Protein AF-A0AAW2I758-F1 (afdb_monomer)

Nearest PDB structures (foldseek):
  9eup-assembly1_A  TM=9.690E-01  e=2.439E-46  Drosophila melanogaster
  8y91-assembly1_D  TM=9.457E-01  e=5.138E-45  Homo sapiens
  8zoy-assembly1_A  TM=9.262E-01  e=3.547E-42  Homo sapiens
  8wtv-assembly1_A  TM=9.423E-01  e=8.209E-42  Homo sapiens
  8y2d-assembly1_A  TM=9.482E-01  e=2.690E-40  Homo sapiens

Organism: NCBI:txid328185

Solvent-accessible surface area (backbone atoms only — not comparable to full-atom values): 42042 Å² total; per-residue (Å²): 132,88,81,86,88,84,91,80,89,84,87,87,84,87,85,86,89,86,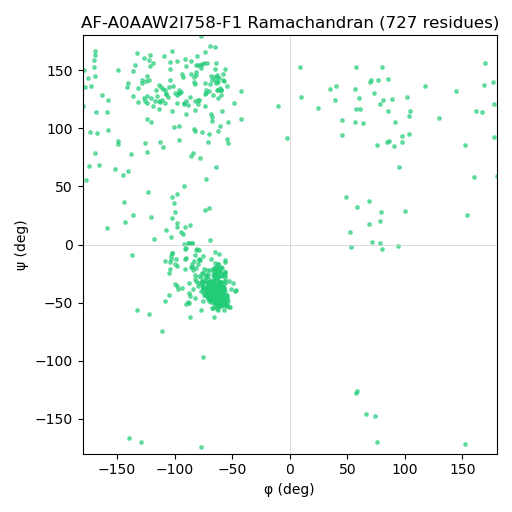85,82,88,85,88,86,85,87,92,88,89,90,85,80,94,85,83,80,89,84,89,82,90,86,86,89,84,92,89,90,89,87,88,78,81,93,62,61,55,84,44,99,84,78,46,66,40,65,82,83,81,94,69,97,73,58,70,67,60,53,53,50,51,54,52,51,52,54,51,49,52,58,57,49,54,54,59,55,50,60,67,68,65,75,80,78,86,87,89,88,90,88,86,86,88,86,83,91,89,90,84,86,90,82,91,84,81,89,84,83,87,84,85,89,88,88,85,88,88,78,92,79,85,91,77,93,78,90,85,80,93,62,85,64,54,68,49,54,50,74,53,104,87,50,79,50,75,49,76,50,54,63,56,77,58,80,54,97,72,88,76,58,76,55,79,51,75,58,72,76,73,86,69,62,87,64,83,82,68,68,58,54,90,42,75,62,32,52,50,38,44,55,33,16,34,24,39,32,59,56,31,53,37,41,45,36,43,50,28,37,76,35,17,7,44,41,31,53,54,49,32,52,51,33,33,67,45,36,33,49,48,51,38,43,48,37,32,48,54,5,24,73,62,54,31,15,39,32,46,50,26,71,76,44,64,90,52,31,61,44,19,51,48,15,34,50,37,27,53,57,46,52,28,45,54,50,48,56,34,12,50,27,47,48,53,30,62,49,25,73,41,97,67,56,76,38,67,52,54,89,49,96,62,50,55,95,48,40,46,62,77,81,48,55,86,64,32,71,72,39,51,61,45,54,71,60,68,60,82,68,92,65,83,85,71,88,77,92,62,62,75,65,58,58,50,53,56,63,51,71,74,44,39,43,25,16,46,40,35,40,44,43,60,69,45,34,32,87,75,22,94,38,75,90,39,33,69,66,61,40,64,71,52,50,51,30,35,49,52,50,51,49,53,48,44,71,32,46,44,71,37,62,63,36,35,37,60,51,30,65,53,33,46,47,47,37,58,58,46,50,51,53,47,31,59,56,24,65,73,37,68,40,11,67,58,14,44,48,56,43,47,50,61,34,69,74,39,72,74,42,68,63,45,50,42,53,23,38,55,49,42,30,61,41,62,40,44,37,44,32,28,56,15,32,60,24,23,27,44,61,60,67,49,63,56,69,60,49,40,54,52,36,53,52,51,36,55,49,47,21,56,52,32,26,52,34,50,24,11,41,45,13,24,44,20,59,74,68,74,46,64,54,76,82,66,63,46,66,51,67,52,30,66,58,19,47,44,54,45,48,40,58,74,41,90,66,24,44,61,56,43,31,52,51,26,50,31,49,32,27,25,37,49,34,29,51,48,36,35,51,45,20,39,51,42,19,52,49,56,60,46,37,82,69,46,70,76,46,95,58,37,62,42,53,48,47,52,49,54,50,51,53,40,51,64,60,23,45,60,47,42,11,24,15,5,63,54,54,34,52,51,44,68,60,58,51,60,43,63,53,27,52,50,31,35,36,53,49,39,46,45,47,34,66,70,62,22,51,65,58,55,31,50,54,41,22,72,33,64,72,50,60,72,53,70,67,56,55,46,23,46,64,45,47,25,45,56,50,44,51,50,45,49,52,51,56,65,72,66,66,72,82,64,63,58,89,91,48,67,63,78,68,97,80,68,89,86,92,78,87,132

Secondary structure (DSSP, 8-state):
---------------------------------------------------S-SSEEE-TTS-EEE---SS---HHHHHHHHHHHHHHHHHHHHHHHHHHS-SS-------------SS---------------------------------EEEEEEETTEEEEEEE--EEEE-TTSS-EEEE-----TTS--------SSHHHHHHHHHHHHSSHHHHHTHHHHHHHTTGGGGHHHHHHHIIIIIHHHHHHHHHHHHHHT--TTGGGGGSGGGHHHHHHHHHHHHHHHHHHHHHHHHHHHHHHHTTSSS-TTS-S-STT--TTB--GGGHHHHHHHHHHHHHTT-SS---------HHHHHHHHHHT-B-HHHHIIIIIIS-GGG-SBTTB--PPPHHHHHHHHHHHHHHHHHHTTTHHHHHHHHHHHTTHHHHHHHHHHHHHHTSTTHHHHHHHHH---GGGGGSHHHHHHHHHHHHHHHTTTSSHHHHHHTTS-TT--HHHHHHHHHHHHHHHHHHHHHHHHHHHHHHHHHHT--HHHH---THHIIIIIHHHHHHTSTTHHHHHHHHHHHHHHHHHHHHHHHHHHHHHHHHHHTHHHHTT-TTHHHHHHHHHHHHHHHHHGGGGSTTHHHHHHHHHHHTSSHHHHHHHHHHHHIIIIIIIHHHHHHHHHHHHSSPPPHHHHHIIIIIHHHHHHHHHHHHHHT-PPPEETTEEPP-SSSS-SS--

Mean predicted aligned error: 16.71 Å

Sequence (729 aa):
MDDRNKDSKEQANSSTESLKANCGHSVSSNDVENLLLDNGSDDQPYEKSKTLVDSAVDSEDGTYYIKCDDRKKSIRDLKRKFFDNQYKNIVGNRKEEKKKSNMNHDKEDPEGGVTEKMLAMHNALDDGYGSSNSSPHSAGVISNKSKTPIKAVPISFQWPNKTVSEEVEVELEVGSDGVESHVVVVTTENGIEGDNRETWERRIDFLLSIIGFAVDLANVWRFPYLCYKNGGGAFLIPYTLMMIFGAVPLFYMELILGQYNRQGPISVWRICPIFKGVGFCSVLVAFYVSFYYNVIIAWALYFLTASATPDLPWVHCNNSWNTDDCWESAQVGSTTTNLSNYFSSSNGNGSASEYSGNGEDAAAEFVKNRFSPASEYFHRAVLEMQWSEGIHSMGYPKWQLVICLLVVYMMLYLSLFKGVKSSGLVVWVTATMPYVVLTILLIRGLMLPGALSGISYYLKPELSRLKDTQVWVDAAVQIFYSVGAGFGVHLSYASYNEFHNNCFRDCLVTTAVNCFTSFFSGFVIFTYLGFMSHKHGVPISSVATEGPGLVFQVYPEAVSTLPGSNFWSMLFFFMLIMLGLDSAMGGMECIITGIMDEFHSFFKVSKYSREIFTFCAVTISFSIALVNVTPGGIYTFHLFDTYAAGISLLCCALFEAIAVSWFYGLEKFGDDVEAMIGIRPGLYWRICWKFISPIFIIGVVMFGLFYHQSLQYGEYRYPSFGGKELGGR

Radius of gyration: 38.51 Å; Cα contacts (8 Å, |Δi|>4): 890; chains: 1; bounding box: 130×84×99 Å

Structure (mmCIF, N/CA/C/O backbone):
data_AF-A0AAW2I758-F1
#
_entry.id   AF-A0AAW2I758-F1
#
loop_
_atom_site.group_PDB
_atom_site.id
_atom_site.type_symbol
_atom_site.label_atom_id
_atom_site.label_alt_id
_atom_site.label_comp_id
_atom_site.label_asym_id
_atom_site.label_entity_id
_atom_site.label_seq_id
_atom_site.pdbx_PDB_ins_code
_atom_site.Cartn_x
_atom_site.Cartn_y
_atom_site.Cartn_z
_atom_site.occupancy
_atom_site.B_iso_or_equiv
_atom_site.auth_seq_id
_atom_site.auth_comp_id
_atom_site.auth_asym_id
_atom_site.auth_atom_id
_atom_site.pdbx_PDB_model_num
ATOM 1 N N . MET A 1 1 ? 18.398 48.046 39.958 1.00 27.25 1 MET A N 1
ATOM 2 C CA . MET A 1 1 ? 19.224 48.143 41.173 1.00 27.25 1 MET A CA 1
ATOM 3 C C . MET A 1 1 ? 18.351 48.770 42.236 1.00 27.25 1 MET A C 1
ATOM 5 O O . MET A 1 1 ? 17.968 49.909 42.024 1.00 27.25 1 MET A O 1
ATOM 9 N N . ASP A 1 2 ? 17.965 47.943 43.216 1.00 28.11 2 ASP A N 1
ATOM 10 C CA . ASP A 1 2 ? 17.633 48.200 44.633 1.00 28.11 2 ASP A CA 1
ATOM 11 C C . ASP A 1 2 ? 16.829 49.473 45.000 1.00 28.11 2 ASP A C 1
ATOM 13 O O . ASP A 1 2 ? 17.124 50.563 44.542 1.00 28.11 2 ASP A O 1
ATOM 17 N N . ASP A 1 3 ? 15.819 49.472 45.874 1.00 26.77 3 ASP A N 1
ATOM 18 C CA . ASP A 1 3 ? 15.499 48.549 46.959 1.00 26.77 3 ASP A CA 1
ATOM 19 C C . ASP A 1 3 ? 14.073 48.831 47.508 1.00 26.77 3 ASP A C 1
ATOM 21 O O . ASP A 1 3 ? 13.611 49.967 47.561 1.00 26.77 3 ASP A O 1
ATOM 25 N N . ARG A 1 4 ? 13.421 47.735 47.905 1.00 29.47 4 ARG A N 1
ATOM 26 C CA . ARG A 1 4 ? 12.425 47.447 48.964 1.00 29.47 4 ARG A CA 1
ATOM 27 C C . ARG A 1 4 ? 11.707 48.518 49.830 1.00 29.47 4 ARG A C 1
ATOM 29 O O . ARG A 1 4 ? 12.312 49.441 50.358 1.00 29.47 4 ARG A O 1
ATOM 36 N N . ASN A 1 5 ? 10.505 48.062 50.254 1.00 30.03 5 ASN A N 1
ATOM 37 C CA . ASN A 1 5 ? 9.813 48.215 51.563 1.00 30.03 5 ASN A CA 1
ATOM 38 C C . ASN A 1 5 ? 8.981 49.506 51.775 1.00 30.03 5 ASN A C 1
ATOM 40 O O . ASN A 1 5 ? 9.407 50.575 51.378 1.00 30.03 5 ASN A O 1
ATOM 44 N N . LYS A 1 6 ? 7.807 49.522 52.437 1.00 26.47 6 LYS A N 1
ATOM 45 C CA . LYS A 1 6 ? 7.217 48.631 53.461 1.00 26.47 6 LYS A CA 1
ATOM 46 C C . LYS A 1 6 ? 5.726 48.973 53.707 1.00 26.47 6 LYS A C 1
ATOM 48 O O . LYS A 1 6 ? 5.315 50.108 53.494 1.00 26.47 6 LYS A O 1
ATOM 53 N N . ASP A 1 7 ? 4.999 47.995 54.246 1.00 25.95 7 ASP A N 1
ATOM 54 C CA . ASP A 1 7 ? 3.597 47.985 54.702 1.00 25.95 7 ASP A CA 1
ATOM 55 C C . ASP A 1 7 ? 3.215 48.908 55.886 1.00 25.95 7 ASP A C 1
ATOM 57 O O . ASP A 1 7 ? 4.014 49.121 56.800 1.00 25.95 7 ASP A O 1
ATOM 61 N N . SER A 1 8 ? 1.919 49.261 55.968 1.00 25.11 8 SER A N 1
ATOM 62 C CA . SER A 1 8 ? 1.123 49.345 57.220 1.00 25.11 8 SER A CA 1
ATOM 63 C C . SER A 1 8 ? -0.392 49.261 56.917 1.00 25.11 8 SER A C 1
ATOM 65 O O . SER A 1 8 ? -0.875 50.065 56.129 1.00 25.11 8 SER A O 1
ATOM 67 N N . LYS A 1 9 ? -1.082 48.183 57.358 1.00 24.45 9 LYS A N 1
ATOM 68 C CA . LYS A 1 9 ? -2.148 48.091 58.412 1.00 24.45 9 LYS A CA 1
ATOM 69 C C . LYS A 1 9 ? -3.385 49.001 58.176 1.00 24.45 9 LYS A C 1
ATOM 71 O O . LYS A 1 9 ? -3.204 50.167 57.887 1.00 24.45 9 LYS A O 1
ATOM 76 N N . GLU A 1 10 ? -4.660 48.596 58.305 1.00 24.03 10 GLU A N 1
ATOM 77 C CA . GLU A 1 10 ? -5.300 47.779 59.352 1.00 24.03 10 GLU A CA 1
ATOM 78 C C . GLU A 1 10 ? -6.793 47.462 59.012 1.00 24.03 10 GLU A C 1
ATOM 80 O O . GLU A 1 10 ? -7.493 48.293 58.448 1.00 24.03 10 GLU A O 1
ATOM 85 N N . GLN A 1 11 ? -7.237 46.248 59.370 1.00 21.97 11 GLN A N 1
ATOM 86 C CA . GLN A 1 11 ? -8.552 45.772 59.875 1.00 21.97 11 GLN A CA 1
ATOM 87 C C . GLN A 1 11 ? -9.955 46.256 59.387 1.00 21.97 11 GLN A C 1
ATOM 89 O O . GLN A 1 11 ? -10.389 47.369 59.639 1.00 21.97 11 GLN A O 1
ATOM 94 N N . ALA A 1 12 ? -10.735 45.236 58.972 1.00 21.83 12 ALA A N 1
ATOM 95 C CA . ALA A 1 12 ? -12.027 44.764 59.530 1.00 21.83 12 ALA A CA 1
ATOM 96 C C . ALA A 1 12 ? -13.410 45.325 59.083 1.00 21.83 12 ALA A C 1
ATOM 98 O O . ALA A 1 12 ? -13.761 46.474 59.307 1.00 21.83 12 ALA A O 1
ATOM 99 N N . ASN A 1 13 ? -14.243 44.348 58.674 1.00 20.78 13 ASN A N 1
ATOM 100 C CA . ASN A 1 13 ? -15.703 44.176 58.819 1.00 20.78 13 ASN A CA 1
ATOM 101 C C . ASN A 1 13 ? -16.736 44.919 57.934 1.00 20.78 13 ASN A C 1
ATOM 103 O O . ASN A 1 13 ? -16.982 46.106 58.087 1.00 20.78 13 ASN A O 1
ATOM 107 N N . SER A 1 14 ? -17.533 44.069 57.256 1.00 21.02 14 SER A N 1
ATOM 108 C CA . SER A 1 14 ? -19.003 44.122 57.092 1.00 21.02 14 SER A CA 1
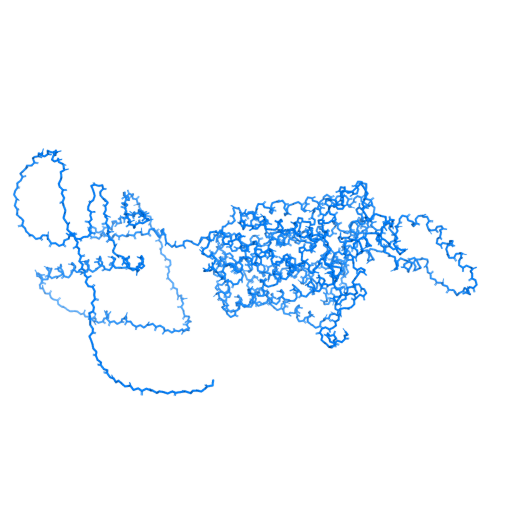ATOM 109 C C . SER A 1 14 ? -19.624 45.072 56.050 1.00 21.02 14 SER A C 1
ATOM 111 O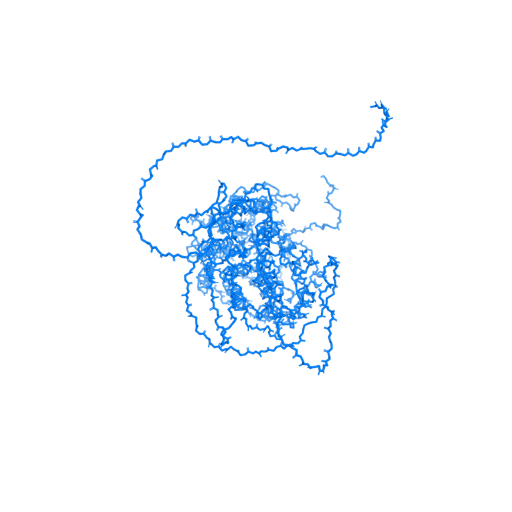 O . SER A 1 14 ? -19.126 46.155 55.785 1.00 21.02 14 SER A O 1
ATOM 113 N N . SER A 1 15 ? -20.809 44.655 55.573 1.00 20.11 15 SER A N 1
ATOM 114 C CA . SER A 1 15 ? -21.865 45.331 54.783 1.00 20.11 15 SER A CA 1
ATOM 115 C C . SER A 1 15 ? -21.740 45.366 53.246 1.00 20.11 15 SER A C 1
ATOM 117 O O . SER A 1 15 ? -20.702 45.735 52.717 1.00 20.11 15 SER A O 1
ATOM 119 N N . THR A 1 16 ? -22.639 44.717 52.483 1.00 21.64 16 THR A N 1
ATOM 120 C CA . THR A 1 16 ? -24.026 45.063 52.043 1.00 21.64 16 THR A CA 1
ATOM 121 C C . THR A 1 16 ? -24.137 46.194 51.013 1.00 21.64 16 THR A C 1
ATOM 123 O O . THR A 1 16 ? -23.482 47.217 51.142 1.00 21.64 16 THR A O 1
ATOM 126 N N . GLU A 1 17 ? -25.084 45.990 50.077 1.00 21.56 17 GLU A N 1
ATOM 127 C CA . GLU A 1 17 ? -25.690 46.951 49.127 1.00 21.56 17 GLU A CA 1
ATOM 128 C C . GLU A 1 17 ? -24.836 47.344 47.904 1.00 21.56 17 GLU A C 1
ATOM 130 O O . GLU A 1 17 ? -23.632 47.497 47.986 1.00 21.56 17 GLU A O 1
ATOM 135 N N . SER A 1 18 ? -25.347 47.528 46.685 1.00 20.34 18 SER A N 1
ATOM 136 C CA . SER A 1 18 ? -26.696 47.700 46.130 1.00 20.34 18 SER A CA 1
ATOM 137 C C . SER A 1 18 ? -26.589 47.591 44.596 1.00 20.34 18 SER A C 1
ATOM 139 O O . SER A 1 18 ? -25.501 47.782 44.061 1.00 20.34 18 SER A O 1
ATOM 141 N N . LEU A 1 19 ? -27.699 47.368 43.878 1.00 18.98 19 LEU A N 1
ATOM 142 C CA . LEU A 1 19 ? -28.022 48.162 42.677 1.00 18.98 19 LEU A CA 1
ATOM 143 C C . LEU A 1 19 ? -29.474 47.936 42.217 1.00 18.98 19 LEU A C 1
ATOM 145 O O . LEU A 1 19 ? -29.821 46.966 41.551 1.00 18.98 19 LEU A O 1
ATOM 149 N N . LYS A 1 20 ? -30.289 48.884 42.686 1.00 19.19 20 LYS A N 1
ATOM 150 C CA . LYS A 1 20 ? -31.474 49.546 42.117 1.00 19.19 20 LYS A CA 1
ATOM 151 C C . LYS A 1 20 ? -32.083 48.996 40.819 1.00 19.19 20 LYS A C 1
ATOM 153 O O . LYS A 1 20 ? -31.459 48.998 39.763 1.00 19.19 20 LYS A O 1
ATOM 158 N N . ALA A 1 21 ? -33.387 48.739 40.907 1.00 20.42 21 ALA A N 1
ATOM 159 C CA . ALA A 1 21 ? -34.341 48.861 39.811 1.00 20.42 21 ALA A CA 1
ATOM 160 C C . ALA A 1 21 ? -34.783 50.329 39.644 1.00 20.42 21 ALA A C 1
ATOM 162 O O . ALA A 1 21 ? -34.893 51.048 40.638 1.00 20.42 21 ALA A O 1
ATOM 163 N N . ASN A 1 22 ? -35.090 50.751 38.412 1.00 21.47 22 ASN A N 1
ATOM 164 C CA . ASN A 1 22 ? -36.169 51.709 38.162 1.00 21.47 22 ASN A CA 1
ATOM 165 C C . ASN A 1 22 ? -36.668 51.623 36.710 1.00 21.47 22 ASN A C 1
ATOM 167 O O . ASN A 1 22 ? -35.893 51.755 35.765 1.00 21.47 22 ASN A O 1
ATOM 171 N N . CYS A 1 23 ? -37.976 51.398 36.583 1.00 22.22 23 CYS A N 1
ATOM 172 C CA . CYS A 1 23 ? -38.774 51.460 35.360 1.00 22.22 23 CYS A CA 1
ATOM 173 C C . CYS A 1 23 ? -39.246 52.901 35.087 1.00 22.22 23 CYS A C 1
ATOM 175 O O . CYS A 1 23 ? -39.367 53.701 36.014 1.00 22.22 23 CYS A O 1
ATOM 177 N N . GLY A 1 24 ? -39.577 53.198 33.825 1.00 19.75 24 GLY A N 1
ATOM 178 C CA . GLY A 1 24 ? -40.316 54.389 33.385 1.00 19.75 24 GLY A CA 1
ATOM 179 C C . GLY A 1 24 ? -41.610 54.006 32.644 1.00 19.75 24 GLY A C 1
ATOM 180 O O . GLY A 1 24 ? -41.709 52.910 32.105 1.00 19.75 24 GLY A O 1
ATOM 181 N N . HIS A 1 25 ? -42.595 54.907 32.681 1.00 20.41 25 HIS A N 1
ATOM 182 C CA . HIS A 1 25 ? -44.057 54.709 32.659 1.00 20.41 25 HIS A CA 1
ATOM 183 C C . HIS A 1 25 ? -44.807 54.862 31.299 1.00 20.41 25 HIS A C 1
ATOM 185 O O . HIS A 1 25 ? -44.366 55.594 30.423 1.00 20.41 25 HIS A O 1
ATOM 191 N N . SER A 1 26 ? -46.004 54.233 31.251 1.00 19.55 26 SER A N 1
ATOM 192 C CA . SER A 1 26 ? -47.361 54.629 30.750 1.00 19.55 26 SER A CA 1
ATOM 193 C C . SER A 1 26 ? -47.702 55.097 29.305 1.00 19.55 26 SER A C 1
ATOM 195 O O . SER A 1 26 ? -47.355 56.200 28.905 1.00 19.55 26 SER A O 1
ATOM 197 N N . VAL A 1 27 ? -48.552 54.274 28.650 1.00 21.59 27 VAL A N 1
ATOM 198 C CA . VAL A 1 27 ? -49.847 54.455 27.907 1.00 21.59 27 VAL A CA 1
ATOM 199 C C . VAL A 1 27 ? -50.168 55.714 27.060 1.00 21.59 27 VAL A C 1
ATOM 201 O O . VAL A 1 27 ? -50.161 56.832 27.562 1.00 21.59 27 VAL A O 1
ATOM 204 N N . SER A 1 28 ? -50.691 55.474 25.839 1.00 19.77 28 SER A N 1
ATOM 205 C CA . SER A 1 28 ? -51.750 56.264 25.164 1.00 19.77 28 SER A CA 1
ATOM 206 C C . SER A 1 28 ? -52.619 55.377 24.243 1.00 19.77 28 SER A C 1
ATOM 208 O O . SER A 1 28 ? -52.142 54.377 23.719 1.00 19.77 28 SER A O 1
ATOM 210 N N . SER A 1 29 ? -53.886 55.776 24.094 1.00 21.81 29 SER A N 1
ATOM 211 C CA . SER A 1 29 ? -55.101 55.062 23.658 1.00 21.81 29 SER A CA 1
ATOM 212 C C . SER A 1 29 ? -55.407 55.096 22.146 1.00 21.81 29 SER A C 1
ATOM 214 O O . SER A 1 29 ? -54.982 56.036 21.477 1.00 21.81 29 SER A O 1
ATOM 216 N N . ASN A 1 30 ? -56.234 54.129 21.698 1.00 20.77 30 ASN A N 1
ATOM 217 C CA . ASN A 1 30 ? -57.321 54.180 20.686 1.00 20.77 30 ASN A CA 1
ATOM 218 C C . ASN A 1 30 ? -57.241 53.082 19.607 1.00 20.77 30 ASN A C 1
ATOM 220 O O . ASN A 1 30 ? -56.379 53.140 18.740 1.00 20.77 30 ASN A O 1
ATOM 224 N N . ASP A 1 31 ? -58.152 52.099 19.654 1.00 21.28 31 ASP A N 1
ATOM 225 C CA . ASP A 1 31 ? -59.282 52.020 18.709 1.00 21.28 31 ASP A CA 1
ATOM 226 C C . ASP A 1 31 ? -60.168 50.767 18.928 1.00 21.28 31 ASP A C 1
ATOM 228 O O . ASP A 1 31 ? -59.726 49.630 18.808 1.00 21.28 31 ASP A O 1
ATOM 232 N N . VAL A 1 32 ? -61.450 51.051 19.204 1.00 22.33 32 VAL A N 1
ATOM 233 C CA . VAL A 1 32 ? -62.653 50.411 18.631 1.00 22.33 32 VAL A CA 1
ATOM 234 C C . VAL A 1 32 ? -63.059 49.004 19.114 1.00 22.33 32 VAL A C 1
ATOM 236 O O . VAL A 1 32 ? -62.816 47.973 18.501 1.00 22.33 32 VAL A O 1
ATOM 239 N N . GLU A 1 33 ? -63.815 49.030 20.213 1.00 24.44 33 GLU A N 1
ATOM 240 C CA . GLU A 1 33 ? -65.165 48.459 20.364 1.00 24.44 33 GLU A CA 1
ATOM 241 C C . GLU A 1 33 ? -65.845 47.980 19.059 1.00 24.44 33 GLU A C 1
ATOM 243 O O . GLU A 1 33 ? -66.107 48.793 18.176 1.00 24.44 33 GLU A O 1
ATOM 248 N N . ASN A 1 34 ? -66.173 46.683 18.954 1.00 23.12 34 ASN A N 1
ATOM 249 C CA . ASN A 1 34 ? -67.445 46.134 18.437 1.00 23.12 34 ASN A CA 1
ATOM 250 C C . ASN A 1 34 ? -67.291 44.654 18.053 1.00 23.12 34 ASN A C 1
ATOM 252 O O . ASN A 1 34 ? -66.617 44.349 17.076 1.00 23.12 34 ASN A O 1
ATOM 256 N N . LEU A 1 35 ? -67.991 43.761 18.763 1.00 23.00 35 LEU A N 1
ATOM 257 C CA . LEU A 1 35 ? -68.944 42.800 18.179 1.00 23.00 35 LEU A CA 1
ATOM 258 C C . LEU A 1 35 ? -69.523 41.883 19.278 1.00 23.00 35 LEU A C 1
ATOM 260 O O . LEU A 1 35 ? -68.960 40.847 19.604 1.00 23.00 35 LEU A O 1
ATOM 264 N N . LEU A 1 36 ? -70.669 42.332 19.809 1.00 23.44 36 LEU A N 1
ATOM 265 C CA . LEU A 1 36 ? -71.900 41.567 20.092 1.00 23.44 36 LEU A CA 1
ATOM 266 C C . LEU A 1 36 ? -71.776 40.330 21.012 1.00 23.44 36 LEU A C 1
ATOM 268 O O . LEU A 1 36 ? -71.242 39.300 20.625 1.00 23.44 36 LEU A O 1
ATOM 272 N N . LEU A 1 37 ? -72.223 40.390 22.274 1.00 25.66 37 LEU A N 1
ATOM 273 C CA . LEU A 1 37 ? -73.633 40.260 22.707 1.00 25.66 37 LEU A CA 1
ATOM 274 C C . LEU A 1 37 ? -74.366 39.093 22.022 1.00 25.66 37 LEU A C 1
ATOM 276 O O . LEU A 1 37 ? -74.751 39.253 20.870 1.00 25.66 37 LEU A O 1
ATOM 280 N N . ASP A 1 38 ? -74.635 37.991 22.742 1.00 23.62 38 ASP A N 1
ATOM 281 C CA . ASP A 1 38 ? -76.023 37.611 23.077 1.00 23.62 38 ASP A CA 1
ATOM 282 C C . ASP A 1 38 ? -76.144 36.417 24.061 1.00 23.62 38 ASP A C 1
ATOM 284 O O . ASP A 1 38 ? -75.496 35.392 23.875 1.00 23.62 38 ASP A O 1
ATOM 288 N N . ASN A 1 39 ? -77.063 36.568 25.032 1.00 24.83 39 ASN A N 1
ATOM 289 C CA . ASN A 1 39 ? -77.805 35.567 25.840 1.00 24.83 39 ASN A CA 1
ATOM 290 C C . ASN A 1 39 ? -77.035 34.561 26.738 1.00 24.83 39 ASN A C 1
ATOM 292 O O . ASN A 1 39 ? -76.249 33.761 26.259 1.00 24.83 39 ASN A O 1
ATOM 296 N N . GLY A 1 40 ? -77.272 34.405 28.048 1.00 23.78 40 GLY A N 1
ATOM 297 C CA . GLY A 1 40 ? -78.314 34.889 28.960 1.00 23.78 40 GLY A CA 1
ATOM 298 C C . GLY A 1 40 ? -78.645 33.812 30.023 1.00 23.78 40 GLY A C 1
ATOM 299 O O . GLY A 1 40 ? -78.917 32.675 29.648 1.00 23.78 40 GLY A O 1
ATOM 300 N N . SER A 1 41 ? -78.688 34.214 31.309 1.00 24.72 41 SER A N 1
ATOM 301 C CA . SER A 1 41 ? -79.303 33.575 32.514 1.00 24.72 41 SER A CA 1
ATOM 302 C C . SER A 1 41 ? -78.688 32.283 33.102 1.00 24.72 41 SER A C 1
ATOM 304 O O . SER A 1 41 ? -78.370 31.368 32.356 1.00 24.72 41 SER A O 1
ATOM 306 N N . ASP A 1 42 ? -78.575 32.044 34.418 1.00 26.67 42 ASP A N 1
ATOM 307 C CA . ASP A 1 42 ? -78.569 32.837 35.668 1.00 26.67 42 ASP A CA 1
ATOM 308 C C . ASP A 1 42 ? -78.119 31.891 36.828 1.00 26.67 42 ASP A C 1
ATOM 310 O O . ASP A 1 42 ? -78.133 30.673 36.658 1.00 26.67 42 ASP A O 1
ATOM 314 N N . ASP A 1 43 ? -77.779 32.474 37.992 1.00 25.25 43 ASP A N 1
ATOM 315 C CA . ASP A 1 43 ? -77.607 31.910 39.364 1.00 25.25 43 ASP A CA 1
ATOM 316 C C . ASP A 1 43 ? -76.245 31.362 39.917 1.00 25.25 43 ASP A C 1
ATOM 318 O O . ASP A 1 43 ? -76.007 30.161 39.998 1.00 25.25 43 ASP A O 1
ATOM 322 N N . GLN A 1 44 ? -75.432 32.314 40.445 1.00 27.08 44 GLN A N 1
ATOM 323 C CA . GLN A 1 44 ? -74.789 32.448 41.803 1.00 27.08 44 GLN A CA 1
ATOM 324 C C . GLN A 1 44 ? -73.833 31.373 42.424 1.00 27.08 44 GLN A C 1
ATOM 326 O O . GLN A 1 44 ? -74.081 30.180 42.294 1.00 27.08 44 GLN A O 1
ATOM 331 N N . PRO A 1 45 ? -72.878 31.738 43.336 1.00 33.44 45 PRO A N 1
ATOM 332 C CA . PRO A 1 45 ? -72.065 32.960 43.463 1.00 33.44 45 PRO A CA 1
ATOM 333 C C . PRO A 1 45 ? -70.524 32.728 43.556 1.00 33.44 45 PRO A C 1
ATOM 335 O O . PRO A 1 45 ? -70.021 31.669 43.925 1.00 33.44 45 PRO A O 1
ATOM 338 N N . TYR A 1 46 ? -69.787 33.806 43.264 1.00 23.80 46 TYR A N 1
ATOM 339 C CA . TYR A 1 46 ? -68.335 34.028 43.383 1.00 23.80 46 TYR A CA 1
ATOM 340 C C . TYR A 1 46 ? -67.792 33.931 44.829 1.00 23.80 46 TYR A C 1
ATOM 342 O O . TYR A 1 46 ? -68.400 34.511 45.721 1.00 23.80 46 TYR A O 1
ATOM 350 N N . GLU A 1 47 ? -66.606 33.326 45.047 1.00 23.69 47 GLU A N 1
ATOM 351 C CA . GLU A 1 47 ? -65.338 34.019 45.405 1.00 23.69 47 GLU A CA 1
ATOM 352 C C . GLU A 1 47 ? -64.166 33.030 45.683 1.00 23.69 47 GLU A C 1
ATOM 354 O O . GLU A 1 47 ? -64.331 32.033 46.381 1.00 23.69 47 GLU A O 1
ATOM 359 N N . LYS A 1 48 ? -62.956 33.396 45.212 1.00 22.16 48 LYS A N 1
ATOM 360 C CA . LYS A 1 48 ? -61.599 32.828 45.458 1.00 22.16 48 LYS A CA 1
ATOM 361 C C . LYS A 1 48 ? -61.025 31.790 44.477 1.00 22.16 48 LYS A C 1
ATOM 363 O O . LYS A 1 48 ? -60.613 30.700 44.858 1.00 22.16 48 LYS A O 1
ATOM 368 N N . SER A 1 49 ? -60.763 32.249 43.254 1.00 24.80 49 SER A N 1
ATOM 369 C CA . SER A 1 49 ? -59.599 31.833 42.457 1.00 24.80 49 SER A CA 1
ATOM 370 C C . SER A 1 49 ? -58.822 33.083 42.027 1.00 24.80 49 SER A C 1
ATOM 372 O O . SER A 1 49 ? -59.088 33.680 40.987 1.00 24.80 49 SER A O 1
ATOM 374 N N . LYS A 1 50 ? -57.892 33.537 42.869 1.00 26.62 50 LYS A N 1
ATOM 375 C CA . LYS A 1 50 ? -56.996 34.657 42.554 1.00 26.62 50 LYS A CA 1
ATOM 376 C C . LYS A 1 50 ? -55.592 34.321 43.036 1.00 26.62 50 LYS A C 1
ATOM 378 O O . LYS A 1 50 ? -55.201 34.781 44.099 1.00 26.62 50 LYS A O 1
ATOM 383 N N . THR A 1 51 ? -54.906 33.477 42.263 1.00 24.86 51 THR A N 1
ATOM 384 C CA . THR A 1 51 ? -53.438 33.290 42.225 1.00 24.86 51 THR A CA 1
ATOM 385 C C . THR A 1 51 ? -53.085 32.215 41.192 1.00 24.86 51 THR A C 1
ATOM 387 O O . THR A 1 51 ? -52.489 31.187 41.489 1.00 24.86 51 THR A O 1
ATOM 390 N N . LEU A 1 52 ? -53.479 32.445 39.948 1.00 25.94 52 LEU A N 1
ATOM 391 C CA . LEU A 1 52 ? -52.927 31.787 38.769 1.00 25.94 52 LEU A CA 1
ATOM 392 C C . LEU A 1 52 ? -52.874 32.884 37.707 1.00 25.94 52 LEU A C 1
ATOM 394 O O . LEU A 1 52 ? -53.834 33.636 37.583 1.00 25.94 52 LEU A O 1
ATOM 398 N N . VAL A 1 53 ? -51.762 32.957 36.977 1.00 26.69 53 VAL A N 1
ATOM 399 C CA . VAL A 1 53 ? -51.449 33.943 35.925 1.00 26.69 53 VAL A CA 1
ATOM 400 C C . VAL A 1 53 ? -50.860 35.267 36.434 1.00 26.69 53 VAL A C 1
ATOM 402 O O . VAL A 1 53 ? -51.560 36.247 36.638 1.00 26.69 53 VAL A O 1
ATOM 405 N N . ASP A 1 54 ? -49.530 35.296 36.564 1.00 24.75 54 ASP A N 1
ATOM 406 C CA . ASP A 1 54 ? -48.741 36.542 36.509 1.00 24.75 54 ASP A CA 1
ATOM 407 C C . ASP A 1 54 ? -47.467 36.374 35.646 1.00 24.75 54 ASP A C 1
ATOM 409 O O . ASP A 1 54 ? -46.450 37.033 35.838 1.00 24.75 54 ASP A O 1
ATOM 413 N N . SER A 1 55 ? -47.466 35.441 34.683 1.00 27.09 55 SER A N 1
ATOM 414 C CA . SER A 1 55 ? -46.354 35.321 33.709 1.00 27.09 55 SER A CA 1
ATOM 415 C C . SER A 1 55 ? -46.672 34.589 32.395 1.00 27.09 55 SER A C 1
ATOM 417 O O . SER A 1 55 ? -45.747 34.275 31.648 1.00 27.09 55 SER A O 1
ATOM 419 N N . ALA A 1 56 ? -47.946 34.362 32.066 1.00 28.17 56 ALA A N 1
ATOM 420 C CA . ALA A 1 56 ? -48.352 33.838 30.762 1.00 28.17 56 ALA A CA 1
ATOM 421 C C . ALA A 1 56 ? -49.219 34.882 30.052 1.00 28.17 56 ALA A C 1
ATOM 423 O O . ALA A 1 56 ? -50.207 35.343 30.619 1.00 28.17 56 ALA A O 1
ATOM 424 N N . VAL A 1 57 ? -48.815 35.289 28.849 1.00 31.92 57 VAL A N 1
ATOM 425 C CA . VAL A 1 57 ? -49.652 36.104 27.958 1.00 31.92 57 VAL A CA 1
ATOM 426 C C . VAL A 1 57 ? -50.476 35.128 27.124 1.00 31.92 57 VAL A C 1
ATOM 428 O O . VAL A 1 57 ? -49.898 34.277 26.446 1.00 31.92 57 VAL A O 1
ATOM 431 N N . ASP A 1 58 ? -51.798 35.226 27.237 1.00 28.88 58 ASP A N 1
ATOM 432 C CA . ASP A 1 58 ? -52.765 34.445 26.463 1.00 28.88 58 ASP A CA 1
ATOM 433 C C . ASP A 1 58 ? -52.807 34.958 25.013 1.00 28.88 58 ASP A C 1
ATOM 435 O O . ASP A 1 58 ? -52.777 36.170 24.784 1.00 28.88 58 ASP A O 1
ATOM 439 N N . SER A 1 59 ? -52.874 34.051 24.038 1.00 31.27 59 SER A N 1
ATOM 440 C CA . SER A 1 59 ? -53.189 34.378 22.641 1.00 31.27 59 SER A CA 1
ATOM 441 C C . SER A 1 59 ? -54.386 33.544 22.189 1.00 31.27 59 SER A C 1
ATOM 443 O O . SER A 1 59 ? -54.492 32.373 22.556 1.00 31.27 59 SER A O 1
ATOM 445 N N . GLU A 1 60 ? -55.290 34.146 21.411 1.00 30.38 60 GLU A N 1
ATOM 446 C CA . GLU A 1 60 ? -56.595 33.572 21.025 1.00 30.38 60 GLU A CA 1
ATOM 447 C C . GLU A 1 60 ? -56.507 32.260 20.213 1.00 30.38 60 GLU A C 1
ATOM 449 O O . GLU A 1 60 ? -57.510 31.568 20.062 1.00 30.38 60 GLU A O 1
ATOM 454 N N . ASP A 1 61 ? -55.308 31.849 19.786 1.00 28.78 61 ASP A N 1
ATOM 455 C CA . ASP A 1 61 ? -55.051 30.596 19.059 1.00 28.78 61 ASP A CA 1
ATOM 456 C C . ASP A 1 61 ? -54.660 29.410 19.973 1.00 28.78 61 ASP A C 1
ATOM 458 O O . ASP A 1 61 ? -54.242 28.355 19.493 1.00 28.78 61 ASP A O 1
ATOM 462 N N . GLY A 1 62 ? -54.759 29.557 21.301 1.00 30.47 62 GLY A N 1
ATOM 463 C CA . GLY A 1 62 ? -54.473 28.483 22.266 1.00 30.47 62 GLY A CA 1
ATOM 464 C C . GLY A 1 62 ? -52.982 28.232 22.527 1.00 30.47 62 GLY A C 1
ATOM 465 O O . GLY A 1 62 ? -52.611 27.162 23.013 1.00 30.47 62 GLY A O 1
ATOM 466 N N . THR A 1 63 ? -52.118 29.206 22.219 1.00 30.64 63 THR A N 1
ATOM 467 C CA . THR A 1 63 ? -50.665 29.117 22.445 1.00 30.64 63 THR A CA 1
ATOM 468 C C . THR A 1 63 ? -50.245 29.983 23.639 1.00 30.64 63 THR A C 1
ATOM 470 O O . THR A 1 63 ? -50.529 31.181 23.673 1.00 30.64 63 THR A O 1
ATOM 473 N N . TYR A 1 64 ? -49.537 29.389 24.610 1.00 32.03 64 TYR A N 1
ATOM 474 C CA . TYR A 1 64 ? -49.053 30.072 25.819 1.00 32.03 64 TYR A CA 1
ATOM 475 C C . TYR A 1 64 ? -47.597 30.542 25.676 1.00 32.03 64 TYR A C 1
ATOM 477 O O . TYR A 1 64 ? -46.715 29.743 25.358 1.00 32.03 64 TYR A O 1
ATOM 485 N N . TYR A 1 65 ? -47.316 31.810 25.999 1.00 30.78 65 TYR A N 1
ATOM 486 C CA . TYR A 1 65 ? -45.962 32.382 25.953 1.00 30.78 65 TYR A CA 1
ATOM 487 C C . TYR A 1 65 ? -45.374 32.612 27.353 1.00 30.78 65 TYR A C 1
ATOM 489 O O . TYR A 1 65 ? -45.989 33.275 28.188 1.00 30.78 65 TYR A O 1
ATOM 497 N N . ILE A 1 66 ? -44.144 32.132 27.594 1.00 31.16 66 ILE A N 1
ATOM 498 C CA . ILE A 1 66 ? -43.375 32.382 28.829 1.00 31.16 66 ILE A CA 1
ATOM 499 C C . ILE A 1 66 ? -42.215 33.336 28.520 1.00 31.16 66 ILE A C 1
ATOM 501 O O . ILE A 1 66 ? -41.350 33.028 27.700 1.00 31.16 66 ILE A O 1
ATOM 505 N N . LYS A 1 67 ? -42.163 34.485 29.203 1.00 28.98 67 LYS A N 1
ATOM 506 C CA . LYS A 1 67 ? -41.101 35.495 29.042 1.00 28.98 67 LYS A CA 1
ATOM 507 C C . LYS A 1 67 ? -39.967 35.232 30.044 1.00 28.98 67 LYS A C 1
ATOM 509 O O . LYS A 1 67 ? -40.212 35.194 31.247 1.00 28.98 67 LYS A O 1
ATOM 514 N N . CYS A 1 68 ? -38.733 35.031 29.575 1.00 31.22 68 CYS A N 1
ATOM 515 C CA . CYS A 1 68 ? -37.562 34.815 30.440 1.00 31.22 68 CYS A CA 1
ATOM 516 C C . CYS A 1 68 ? -36.670 36.060 30.506 1.00 31.22 68 CYS A C 1
ATOM 518 O O . CYS A 1 68 ? -36.378 36.662 29.477 1.00 31.22 68 CYS A O 1
ATOM 520 N N . ASP A 1 69 ? -36.230 36.410 31.718 1.00 27.62 69 ASP A N 1
ATOM 521 C CA . ASP A 1 69 ? -35.294 37.509 31.977 1.00 27.62 69 ASP A CA 1
ATOM 522 C C . ASP A 1 69 ? -33.836 37.005 32.002 1.00 27.62 69 ASP A C 1
ATOM 524 O O . ASP A 1 69 ? -33.542 35.880 32.426 1.00 27.62 69 ASP A O 1
ATOM 528 N N . ASP A 1 70 ? -32.928 37.839 31.507 1.00 32.22 70 ASP A N 1
ATOM 529 C CA . ASP A 1 70 ? -31.567 37.494 31.100 1.00 32.22 70 ASP A CA 1
ATOM 530 C C . ASP A 1 70 ? -30.665 37.115 32.291 1.00 32.22 70 ASP A C 1
ATOM 532 O O . ASP A 1 70 ? -30.299 37.958 33.116 1.00 32.22 70 ASP A O 1
ATOM 536 N N . ARG A 1 71 ? -30.262 35.834 32.368 1.00 29.02 71 ARG A N 1
ATOM 537 C CA . ARG A 1 71 ? -28.947 35.368 32.871 1.00 29.02 71 ARG A CA 1
ATOM 538 C C . ARG A 1 71 ? -28.824 33.838 32.802 1.00 29.02 71 ARG A C 1
ATOM 540 O O . ARG A 1 71 ? -29.571 33.121 33.462 1.00 29.02 71 ARG A O 1
ATOM 547 N N . LYS A 1 72 ? -27.828 33.368 32.031 1.00 35.72 72 LYS A N 1
ATOM 548 C CA . LYS A 1 72 ? -27.279 31.993 31.928 1.00 35.72 72 LYS A CA 1
ATOM 549 C C . LYS A 1 72 ? -27.912 30.960 32.882 1.00 35.72 72 LYS A C 1
ATOM 551 O O . LYS A 1 72 ? -27.413 30.738 33.983 1.00 35.72 72 LYS A O 1
ATOM 556 N N . LYS A 1 73 ? -28.957 30.270 32.423 1.00 32.94 73 LYS A N 1
ATOM 557 C CA . LYS A 1 73 ? -29.420 28.987 32.974 1.00 32.94 73 LYS A CA 1
ATOM 558 C C . LYS A 1 73 ? -29.635 28.017 31.819 1.00 32.94 73 LYS A C 1
ATOM 560 O O . LYS A 1 73 ? -30.183 28.400 30.791 1.00 32.94 73 LYS A O 1
ATOM 565 N N . SER A 1 74 ? -29.158 26.785 31.974 1.00 34.41 74 SER A N 1
ATOM 566 C CA . SER A 1 74 ? -29.318 25.730 30.971 1.00 34.41 74 SER A CA 1
ATOM 567 C C . SER A 1 74 ? -30.797 25.354 30.830 1.00 34.41 74 SER A C 1
ATOM 569 O O . SER A 1 74 ? -31.516 25.295 31.828 1.00 34.41 74 SER A O 1
ATOM 571 N N . ILE A 1 75 ? -31.247 25.037 29.609 1.00 34.12 75 ILE A N 1
ATOM 572 C CA . ILE A 1 75 ? -32.594 24.504 29.313 1.00 34.12 75 ILE A CA 1
ATOM 573 C C . ILE A 1 75 ? -32.933 23.321 30.236 1.00 34.12 75 ILE A C 1
ATOM 575 O O . ILE A 1 75 ? -34.074 23.160 30.664 1.00 34.12 75 ILE A O 1
ATOM 579 N N . ARG A 1 76 ? -31.920 22.535 30.617 1.00 35.66 76 ARG A N 1
ATOM 580 C CA . ARG A 1 76 ? -32.045 21.387 31.520 1.00 35.66 76 ARG A CA 1
ATOM 581 C C . ARG A 1 76 ? -32.490 21.794 32.938 1.00 35.66 76 ARG A C 1
ATOM 583 O O . ARG A 1 76 ? -33.303 21.095 33.534 1.00 35.66 76 ARG A O 1
ATOM 590 N N . ASP A 1 77 ? -32.043 22.946 33.442 1.00 36.53 77 ASP A N 1
ATOM 591 C CA . ASP A 1 77 ? -32.417 23.464 34.770 1.00 36.53 77 ASP A CA 1
ATOM 592 C C . ASP A 1 77 ? -33.824 24.075 34.789 1.00 36.53 77 ASP A C 1
ATOM 594 O O . ASP A 1 77 ? -34.525 24.002 35.800 1.00 36.53 77 ASP A O 1
ATOM 598 N N . LEU A 1 78 ? -34.252 24.662 33.666 1.00 37.12 78 LEU A N 1
ATOM 599 C CA . LEU A 1 78 ? -35.611 25.179 33.480 1.00 37.12 78 LEU A CA 1
ATOM 600 C C . LEU A 1 78 ? -36.626 24.039 33.331 1.00 37.12 78 LEU A C 1
ATOM 602 O O . LEU A 1 78 ? -37.642 24.059 34.025 1.00 37.12 78 LEU A O 1
ATOM 606 N N . LYS A 1 79 ? -36.304 23.002 32.535 1.00 36.09 79 LYS A N 1
ATOM 607 C CA . LYS A 1 79 ? -37.090 21.757 32.451 1.00 36.09 79 LYS A CA 1
ATOM 608 C C . LYS A 1 79 ? -37.240 21.137 33.844 1.00 36.09 79 LYS A C 1
ATOM 610 O O . LYS A 1 79 ? -38.356 20.900 34.295 1.00 36.09 79 LYS A O 1
ATOM 615 N N . ARG A 1 80 ? -36.138 20.991 34.591 1.00 38.97 80 ARG A N 1
ATOM 616 C CA . ARG A 1 80 ? -36.157 20.426 35.950 1.00 38.97 80 ARG A CA 1
ATOM 617 C C . ARG A 1 80 ? -37.041 21.221 36.915 1.00 38.97 80 ARG A C 1
ATOM 619 O O . ARG A 1 80 ? -37.818 20.611 37.635 1.00 38.97 80 ARG A O 1
ATOM 626 N N . LYS A 1 81 ? -36.977 22.560 36.910 1.00 37.56 81 LYS A N 1
ATOM 627 C CA . LYS A 1 81 ? -37.805 23.410 37.791 1.00 37.56 81 LYS A CA 1
ATOM 628 C C . LYS A 1 81 ? -39.291 23.406 37.440 1.00 37.56 81 LYS A C 1
ATOM 630 O O . LYS A 1 81 ? -40.110 23.477 38.352 1.00 37.56 81 LYS A O 1
ATOM 635 N N . PHE A 1 82 ? -39.637 23.326 36.156 1.00 39.59 82 PHE A N 1
ATOM 636 C CA . PHE A 1 82 ? -41.029 23.209 35.719 1.00 39.59 82 PHE A CA 1
ATOM 637 C C . PHE A 1 82 ? -41.646 21.884 36.192 1.00 39.59 82 PHE A C 1
ATOM 639 O O . PHE A 1 82 ? -42.710 21.887 36.814 1.00 39.59 82 PHE A O 1
ATOM 646 N N . PHE A 1 83 ? -40.931 20.769 36.003 1.00 40.47 83 PHE A N 1
ATOM 647 C CA . PHE A 1 83 ? -41.375 19.448 36.459 1.00 40.47 83 PHE A CA 1
ATOM 648 C C . PHE A 1 83 ? -41.397 19.316 37.992 1.00 40.47 83 PHE A C 1
ATOM 650 O O . PHE A 1 83 ? -42.337 18.735 38.531 1.00 40.47 83 PHE A O 1
ATOM 657 N N . ASP A 1 84 ? -40.450 19.931 38.711 1.00 38.91 84 ASP A N 1
ATOM 658 C CA . ASP A 1 84 ? -40.456 19.971 40.185 1.00 38.91 84 ASP A CA 1
ATOM 659 C C . ASP A 1 84 ? -41.669 20.735 40.745 1.00 38.91 84 ASP A C 1
ATOM 661 O O . ASP A 1 84 ? -42.221 20.354 41.779 1.00 38.91 84 ASP A O 1
ATOM 665 N N . ASN A 1 85 ? -42.103 21.809 40.075 1.00 36.03 85 ASN A N 1
ATOM 666 C CA . ASN A 1 85 ? -43.282 22.580 40.484 1.00 36.03 85 ASN A CA 1
ATOM 667 C C . ASN A 1 85 ? -44.592 21.832 40.201 1.00 36.03 85 ASN A C 1
ATOM 669 O O . ASN A 1 85 ? -45.490 21.850 41.042 1.00 36.03 85 ASN A O 1
ATOM 673 N N . GLN A 1 86 ? -44.690 21.132 39.066 1.00 37.06 86 GLN A N 1
ATOM 674 C CA . GLN A 1 86 ? -45.830 20.255 38.766 1.00 37.06 86 GLN A CA 1
ATOM 675 C C . GLN A 1 86 ? -45.927 19.108 39.783 1.00 37.06 86 GLN A C 1
ATOM 677 O O . GLN A 1 86 ? -46.985 18.878 40.367 1.00 37.06 86 GLN A O 1
ATOM 682 N N . TYR A 1 87 ? -44.801 18.461 40.099 1.00 33.88 87 TYR A N 1
ATOM 683 C CA . TYR A 1 87 ? -44.746 17.397 41.102 1.00 33.88 87 TYR A CA 1
ATOM 684 C C . TYR A 1 87 ? -45.123 17.894 42.509 1.00 33.88 87 TYR A C 1
ATOM 686 O O . TYR A 1 87 ? -45.906 17.249 43.209 1.00 33.88 87 TYR A O 1
ATOM 694 N N . LYS A 1 88 ? -44.640 19.075 42.925 1.00 33.03 88 LYS A N 1
ATOM 695 C CA . LYS A 1 88 ? -44.997 19.676 44.225 1.00 33.03 88 LYS A CA 1
ATOM 696 C C . LYS A 1 88 ? -46.479 20.035 44.337 1.00 33.03 88 LYS A C 1
ATOM 698 O O . LYS A 1 88 ? -47.046 19.838 45.410 1.00 33.03 88 LYS A O 1
ATOM 703 N N . ASN A 1 89 ? -47.116 20.488 43.258 1.00 34.53 89 ASN A N 1
ATOM 704 C CA . ASN A 1 89 ? -48.548 20.799 43.257 1.00 34.53 89 ASN A CA 1
ATOM 705 C C . ASN A 1 89 ? -49.421 19.534 43.320 1.00 34.53 89 ASN A C 1
ATOM 707 O O . ASN A 1 89 ? -50.396 19.499 44.070 1.00 34.53 89 ASN A O 1
ATOM 711 N N . ILE A 1 90 ? -49.031 18.459 42.627 1.00 36.44 90 ILE A N 1
ATOM 712 C CA . ILE A 1 90 ? -49.743 17.169 42.662 1.00 36.44 90 ILE A CA 1
ATOM 713 C C . ILE A 1 90 ? -49.635 16.512 44.051 1.00 36.44 90 ILE A C 1
ATOM 715 O O . ILE A 1 90 ? -50.613 15.985 44.586 1.00 36.44 90 ILE A O 1
ATOM 719 N N . VAL A 1 91 ? -48.458 16.580 44.682 1.00 35.22 91 VAL A N 1
ATOM 720 C CA . VAL A 1 91 ? -48.240 16.044 46.038 1.00 35.22 91 VAL A CA 1
ATOM 721 C C . VAL A 1 91 ? -48.882 16.933 47.117 1.00 35.22 91 VAL A C 1
ATOM 723 O O . VAL A 1 91 ? -49.340 16.415 48.139 1.00 35.22 91 VAL A O 1
ATOM 726 N N . GLY A 1 92 ? -48.959 18.249 46.893 1.00 32.38 92 GLY A N 1
ATOM 727 C CA . GLY A 1 92 ? -49.659 19.205 47.756 1.00 32.38 92 GLY A CA 1
ATOM 728 C C . GLY A 1 92 ? -51.167 18.948 47.821 1.00 32.38 92 GLY A C 1
ATOM 729 O O . GLY A 1 92 ? -51.707 18.813 48.920 1.00 32.38 92 GLY A O 1
ATOM 730 N N . ASN A 1 93 ? -51.814 18.750 46.667 1.00 32.75 93 ASN A N 1
ATOM 731 C CA . ASN A 1 93 ? -53.253 18.467 46.589 1.00 32.75 93 ASN A CA 1
ATOM 732 C C . ASN A 1 93 ? -53.640 17.136 47.267 1.00 32.75 93 ASN A C 1
ATOM 734 O O . ASN A 1 93 ? -54.661 17.065 47.951 1.00 32.75 93 ASN A O 1
ATOM 738 N N . ARG A 1 94 ? -52.778 16.105 47.220 1.00 32.69 94 ARG A N 1
ATOM 739 C CA . ARG A 1 94 ? -53.011 14.829 47.935 1.00 32.69 94 ARG A CA 1
ATOM 740 C C . ARG A 1 94 ? -52.985 14.948 49.463 1.00 32.69 94 ARG A C 1
ATOM 742 O O . ARG A 1 94 ? -53.592 14.120 50.146 1.00 32.69 94 ARG A O 1
ATOM 749 N N . LYS A 1 95 ? -52.275 15.933 50.031 1.00 34.16 95 LYS A N 1
ATOM 750 C CA . LYS A 1 95 ? -52.252 16.150 51.491 1.00 34.16 95 LYS A CA 1
ATOM 751 C C . LYS A 1 95 ? -53.519 16.840 51.996 1.00 34.16 95 LYS A C 1
ATOM 753 O O . LYS A 1 95 ? -53.904 16.592 53.137 1.00 34.16 95 LYS A O 1
ATOM 758 N N . GLU A 1 96 ? -54.180 17.646 51.168 1.00 35.06 96 GLU A N 1
ATOM 759 C CA . GLU A 1 96 ? -55.480 18.237 51.507 1.00 35.06 96 GLU A CA 1
ATOM 760 C C . GLU A 1 96 ? -56.639 17.248 51.316 1.00 35.06 96 GLU A C 1
ATOM 762 O O . GLU A 1 96 ? -57.534 17.203 52.162 1.00 35.06 96 GLU A O 1
ATOM 767 N N . GLU A 1 97 ? -56.587 16.374 50.304 1.00 35.47 97 GLU A N 1
ATOM 768 C CA . GLU A 1 97 ? -57.599 15.321 50.109 1.00 35.47 97 GLU A CA 1
ATOM 769 C C . GLU A 1 97 ? -57.564 14.250 51.211 1.00 35.47 97 GLU A C 1
ATOM 771 O O . GLU A 1 97 ? -58.612 13.894 51.754 1.00 35.47 97 GLU A O 1
ATOM 776 N N . LYS A 1 98 ? -56.374 13.820 51.662 1.00 33.06 98 LYS A N 1
ATOM 777 C CA . LYS A 1 98 ? -56.251 12.897 52.812 1.00 33.06 98 LYS A CA 1
ATOM 778 C C . LYS A 1 98 ? -56.694 13.505 54.146 1.00 33.06 98 LYS A C 1
ATOM 780 O O . LYS A 1 98 ? -57.028 12.768 55.068 1.00 33.06 98 LYS A O 1
ATOM 785 N N . LYS A 1 99 ? -56.729 14.837 54.266 1.00 33.84 99 LYS A N 1
ATOM 786 C CA . LYS A 1 99 ? -57.256 15.518 55.460 1.00 33.84 99 LYS A CA 1
ATOM 787 C C . LYS A 1 99 ? -58.787 15.627 55.440 1.00 33.84 99 LYS A C 1
ATOM 789 O O . LYS A 1 99 ? -59.383 15.774 56.501 1.00 33.84 99 LYS A O 1
ATOM 794 N N . LYS A 1 100 ? -59.413 15.514 54.261 1.00 34.72 100 LYS A N 1
ATOM 795 C CA . LYS A 1 100 ? -60.875 15.490 54.081 1.00 34.72 100 LYS A CA 1
ATOM 796 C C . LYS A 1 100 ? -61.482 14.081 54.120 1.00 34.72 100 LYS A C 1
ATOM 798 O O . LYS A 1 100 ? -62.660 13.974 54.432 1.00 34.72 100 LYS A O 1
ATOM 803 N N . SER A 1 101 ? -60.712 13.014 53.876 1.00 35.72 101 SER A N 1
ATOM 804 C CA . SER A 1 101 ? -61.238 11.634 53.905 1.00 35.72 101 SER A CA 1
ATOM 805 C C . SER A 1 101 ? -61.154 10.926 55.268 1.00 35.72 101 SER A C 1
ATOM 807 O O . SER A 1 101 ? -61.625 9.800 55.380 1.00 35.72 101 SER A O 1
ATOM 809 N N . ASN A 1 102 ? -60.582 11.551 56.305 1.00 33.41 102 ASN A N 1
ATOM 810 C CA . ASN A 1 102 ? -60.409 10.950 57.640 1.00 33.41 102 ASN A CA 1
ATOM 811 C C . ASN A 1 102 ? -61.502 11.373 58.639 1.00 33.41 102 ASN A C 1
ATOM 813 O O . ASN A 1 102 ? -61.236 11.700 59.794 1.00 33.41 102 ASN A O 1
ATOM 817 N N . MET A 1 103 ? -62.751 11.379 58.179 1.00 36.88 103 MET A N 1
ATOM 818 C CA . MET A 1 103 ? -63.923 11.570 59.027 1.00 36.88 103 MET A CA 1
ATOM 819 C C . MET A 1 103 ? -65.026 10.625 58.549 1.00 36.88 103 MET A C 1
ATOM 821 O O . MET A 1 103 ? -66.023 11.077 58.008 1.00 36.88 103 MET A O 1
ATOM 825 N N . ASN A 1 104 ? -64.782 9.312 58.633 1.00 31.97 104 ASN A N 1
ATOM 826 C CA . ASN A 1 104 ? -65.804 8.281 58.835 1.00 31.97 104 ASN A CA 1
ATOM 827 C C . ASN A 1 104 ? -65.173 6.881 58.939 1.00 31.97 104 ASN A C 1
ATOM 829 O O . ASN A 1 104 ? -64.362 6.487 58.108 1.00 31.97 104 ASN A O 1
ATOM 833 N N . HIS A 1 105 ? -65.676 6.149 59.932 1.00 31.81 105 HIS A N 1
ATOM 834 C CA . HIS A 1 105 ? -65.548 4.726 60.248 1.00 31.81 105 HIS A CA 1
ATOM 835 C C . HIS A 1 105 ? -64.429 4.218 61.172 1.00 31.81 105 HIS A C 1
ATOM 837 O O . HIS A 1 105 ? -63.272 4.044 60.802 1.00 31.81 105 HIS A O 1
ATOM 843 N N . ASP A 1 106 ? -64.900 3.901 62.383 1.00 27.34 106 ASP A N 1
ATOM 844 C CA . ASP A 1 106 ? -64.310 3.094 63.442 1.00 27.34 106 ASP A CA 1
ATOM 845 C C . ASP A 1 106 ? -64.332 1.573 63.158 1.00 27.34 106 ASP A C 1
ATOM 847 O O . ASP A 1 106 ? -65.269 1.070 62.533 1.00 27.34 106 ASP A O 1
ATOM 851 N N . LYS A 1 107 ? -63.387 0.891 63.833 1.00 28.36 107 LYS A N 1
ATOM 852 C CA . LYS A 1 107 ? -63.378 -0.473 64.423 1.00 28.36 107 LYS A CA 1
ATOM 853 C C . LYS A 1 107 ? -62.613 -1.634 63.747 1.00 28.36 107 LYS A C 1
ATOM 855 O O . LYS A 1 107 ? -63.042 -2.193 62.747 1.00 28.36 107 LYS A O 1
ATOM 860 N N . GLU A 1 108 ? -61.604 -2.052 64.529 1.00 27.64 108 GLU A N 1
ATOM 861 C CA . GLU 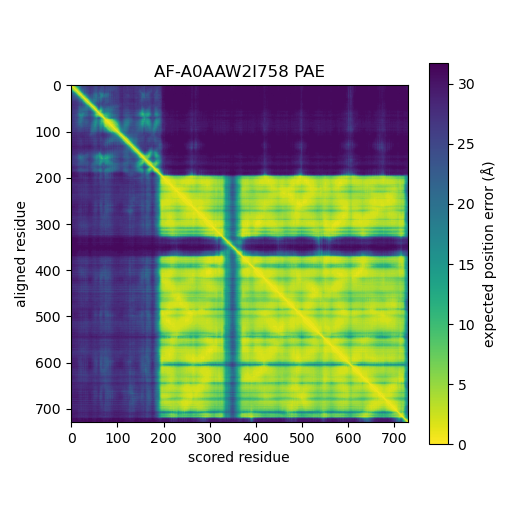A 1 108 ? -61.050 -3.392 64.826 1.00 27.64 108 GLU A CA 1
ATOM 862 C C . GLU A 1 108 ? -59.714 -3.837 64.167 1.00 27.64 108 GLU A C 1
ATOM 864 O O . GLU A 1 108 ? -59.607 -4.064 62.968 1.00 27.64 108 GLU A O 1
ATOM 869 N N . ASP A 1 109 ? -58.708 -3.932 65.056 1.00 25.97 109 ASP A N 1
ATOM 870 C CA . ASP A 1 109 ? -57.279 -4.326 65.002 1.00 25.97 109 ASP A CA 1
ATOM 871 C C . ASP A 1 109 ? -57.040 -5.865 64.917 1.00 25.97 109 ASP A C 1
ATOM 873 O O . ASP A 1 109 ? -58.021 -6.607 65.003 1.00 25.97 109 ASP A O 1
ATOM 877 N N . PRO A 1 110 ? -55.789 -6.417 64.975 1.00 39.91 110 PRO A N 1
ATOM 878 C CA . PRO A 1 110 ? -54.442 -5.894 64.639 1.00 39.91 110 PRO A CA 1
ATOM 879 C C . PRO A 1 110 ? -53.589 -6.870 63.771 1.00 39.91 110 PRO A C 1
ATOM 881 O O . PRO A 1 110 ? -53.859 -8.062 63.736 1.00 39.91 110 PRO A O 1
ATOM 884 N N . GLU A 1 111 ? -52.496 -6.394 63.150 1.00 24.84 111 GLU A N 1
ATOM 885 C CA . GLU A 1 111 ? -51.130 -6.983 63.233 1.00 24.84 111 GLU A CA 1
ATOM 886 C C . GLU A 1 111 ? -50.153 -6.379 62.197 1.00 24.84 111 GLU A C 1
ATOM 888 O O . GLU A 1 111 ? -50.465 -6.249 61.018 1.00 24.84 111 GLU A O 1
ATOM 893 N N . GLY A 1 112 ? -48.921 -6.090 62.647 1.00 25.16 112 GLY A N 1
ATOM 894 C CA . GLY A 1 112 ? -47.717 -6.082 61.801 1.00 25.16 112 GLY A CA 1
ATOM 895 C C . GLY A 1 112 ? -47.255 -4.727 61.253 1.00 25.16 112 GLY A C 1
ATOM 896 O O . GLY A 1 112 ? -47.600 -4.340 60.144 1.00 25.16 112 GLY A O 1
ATOM 897 N N . GLY A 1 113 ? -46.416 -4.018 62.017 1.00 23.86 113 GLY A N 1
ATOM 898 C CA . GLY A 1 113 ? -45.841 -2.726 61.632 1.00 23.86 113 GLY A CA 1
ATOM 899 C C . GLY A 1 113 ? -44.738 -2.778 60.566 1.00 23.86 113 GLY A C 1
ATOM 900 O O . GLY A 1 113 ? -44.181 -3.832 60.292 1.00 23.86 113 GLY A O 1
ATOM 901 N N . VAL A 1 114 ? -44.424 -1.599 60.011 1.00 26.09 114 VAL A N 1
ATOM 902 C CA . VAL A 1 114 ? -43.077 -1.007 59.816 1.00 26.09 114 VAL A CA 1
ATOM 903 C C . VAL A 1 114 ? -43.279 0.422 59.283 1.00 26.09 114 VAL A C 1
ATOM 905 O O . VAL A 1 114 ? -43.502 0.665 58.099 1.00 26.09 114 VAL A O 1
ATOM 908 N N . THR A 1 115 ? -43.227 1.387 60.197 1.00 27.48 115 THR A N 1
ATOM 909 C CA . THR A 1 115 ? -42.836 2.779 59.938 1.00 27.48 115 THR A CA 1
ATOM 910 C C . THR A 1 115 ? -41.305 2.875 59.910 1.00 27.48 115 THR A C 1
ATOM 912 O O . THR A 1 115 ? -40.646 2.081 60.567 1.00 27.48 115 THR A O 1
ATOM 915 N N . GLU A 1 116 ? -40.768 3.878 59.203 1.00 28.30 116 GLU A N 1
ATOM 916 C CA . GLU A 1 116 ? -39.336 4.198 58.984 1.00 28.30 116 GLU A CA 1
ATOM 917 C C . GLU A 1 116 ? -38.626 3.492 57.814 1.00 28.30 116 GLU A C 1
ATOM 919 O O . GLU A 1 116 ? -37.956 2.481 57.991 1.00 28.30 116 GLU A O 1
ATOM 924 N N . LYS A 1 117 ? -38.676 4.111 56.619 1.00 27.19 117 LYS A N 1
ATOM 925 C CA . LYS A 1 117 ? -37.546 4.182 55.657 1.00 27.19 117 LYS A CA 1
ATOM 926 C C . LYS A 1 117 ? -37.867 5.079 54.450 1.00 27.19 117 LYS A C 1
ATOM 928 O O . LYS A 1 117 ? -37.977 4.624 53.319 1.00 27.19 117 LYS A O 1
ATOM 933 N N . MET A 1 118 ? -38.011 6.387 54.674 1.00 25.86 118 MET A N 1
ATOM 934 C CA . MET A 1 118 ? -38.061 7.359 53.565 1.00 25.86 118 MET A CA 1
ATOM 935 C C . MET A 1 118 ? -37.375 8.695 53.887 1.00 25.86 118 MET A C 1
ATOM 937 O O . MET A 1 118 ? -37.815 9.758 53.459 1.00 25.86 118 MET A O 1
ATOM 941 N N . LEU A 1 119 ? -36.272 8.646 54.643 1.00 26.59 119 LEU A N 1
ATOM 942 C CA . LEU A 1 119 ? -35.449 9.827 54.907 1.00 26.59 119 LEU A CA 1
ATOM 943 C C . LEU A 1 119 ? -33.973 9.467 55.163 1.00 26.59 119 LEU A C 1
ATOM 945 O O . LEU A 1 119 ? -33.480 9.657 56.264 1.00 26.59 119 LEU A O 1
ATOM 949 N N . ALA A 1 120 ? -33.272 8.925 54.162 1.00 24.62 120 ALA A N 1
ATOM 950 C CA . ALA A 1 120 ? -31.802 8.895 54.134 1.00 24.62 120 ALA A CA 1
ATOM 951 C C . ALA A 1 120 ? -31.274 8.461 52.754 1.00 24.62 120 ALA A C 1
ATOM 953 O O . ALA A 1 120 ? -30.890 7.311 52.585 1.00 24.62 120 ALA A O 1
ATOM 954 N N . MET A 1 121 ? -31.259 9.360 51.764 1.00 23.81 121 MET A N 1
ATOM 955 C CA . MET A 1 121 ? -30.239 9.336 50.698 1.00 23.81 121 MET A CA 1
ATOM 956 C C . MET A 1 121 ? -30.251 10.661 49.919 1.00 23.81 121 MET A C 1
ATOM 958 O O . MET A 1 121 ? -30.659 10.759 48.767 1.00 23.81 121 MET A O 1
ATOM 962 N N . HIS A 1 122 ? -29.830 11.723 50.600 1.00 25.94 122 HIS A N 1
ATOM 963 C CA . HIS A 1 122 ? -29.268 12.908 49.962 1.00 25.94 122 HIS A CA 1
ATOM 964 C C . HIS A 1 122 ? -27.895 13.098 50.608 1.00 25.94 122 HIS A C 1
ATOM 966 O O . HIS A 1 122 ? -27.822 13.106 51.836 1.00 25.94 122 HIS A O 1
ATOM 972 N N . ASN A 1 123 ? -26.858 13.229 49.777 1.00 22.47 123 ASN A N 1
ATOM 973 C CA . ASN A 1 123 ? -25.428 13.409 50.086 1.00 22.47 123 ASN A CA 1
ATOM 974 C C . ASN A 1 123 ? -24.569 12.132 50.040 1.00 22.47 123 ASN A C 1
ATOM 976 O O . ASN A 1 123 ? -24.405 11.455 51.048 1.00 22.47 123 ASN A O 1
ATOM 980 N N . ALA A 1 124 ? -23.956 11.876 48.881 1.00 24.41 124 ALA A N 1
ATOM 981 C CA . ALA A 1 124 ? -22.510 11.646 48.761 1.00 24.41 124 ALA A CA 1
ATOM 982 C C . ALA A 1 124 ? -22.113 11.669 47.272 1.00 24.41 124 ALA A C 1
ATOM 984 O O . ALA A 1 124 ? -22.574 10.852 46.479 1.00 24.41 124 ALA A O 1
ATOM 985 N N . LEU A 1 125 ? -21.315 12.676 46.917 1.00 25.86 125 LEU A N 1
ATOM 986 C CA . LEU A 1 125 ? -20.459 12.730 45.733 1.00 25.86 125 LEU A CA 1
ATOM 987 C C . LEU A 1 125 ? -19.196 11.895 45.998 1.00 25.86 125 LEU A C 1
ATOM 989 O O . LEU A 1 125 ? -18.784 11.820 47.151 1.00 25.86 125 LEU A O 1
ATOM 993 N N . ASP A 1 126 ? -18.601 11.402 44.909 1.00 25.27 126 ASP A N 1
ATOM 994 C CA . ASP A 1 126 ? -17.244 10.845 44.763 1.00 25.27 126 ASP A CA 1
ATOM 995 C C . ASP A 1 126 ? -16.868 9.604 45.592 1.00 25.27 126 ASP A C 1
ATOM 997 O O . ASP A 1 126 ? -16.818 9.625 46.814 1.00 25.27 126 ASP A O 1
ATOM 1001 N N . ASP A 1 127 ? -16.576 8.501 44.895 1.00 22.42 127 ASP A N 1
ATOM 1002 C CA . ASP A 1 127 ? -15.218 7.943 44.803 1.00 22.42 127 ASP A CA 1
ATOM 1003 C C . ASP A 1 127 ? -15.215 6.686 43.910 1.00 22.42 127 ASP A C 1
ATOM 1005 O O . ASP A 1 127 ? -16.219 5.991 43.748 1.00 22.42 127 ASP A O 1
ATOM 1009 N N . GLY A 1 128 ? -14.085 6.445 43.245 1.00 22.45 128 GLY A N 1
ATOM 1010 C CA . GLY A 1 128 ? -13.926 5.412 42.225 1.00 22.45 128 GLY A CA 1
ATOM 1011 C C . GLY A 1 128 ? -13.783 3.965 42.722 1.00 22.45 128 GLY A C 1
ATOM 1012 O O . GLY A 1 128 ? -13.678 3.680 43.908 1.00 22.45 128 GLY A O 1
ATOM 1013 N N . TYR A 1 129 ? -13.659 3.082 41.723 1.00 22.25 129 TYR A N 1
ATOM 1014 C CA . TYR A 1 129 ? -13.260 1.663 41.761 1.00 22.25 129 TYR A CA 1
ATOM 1015 C C . TYR A 1 129 ? -14.242 0.603 42.313 1.00 22.25 129 TYR A C 1
ATOM 1017 O O . TYR A 1 129 ? -14.707 0.664 43.442 1.00 22.25 129 TYR A O 1
ATOM 1025 N N . GLY A 1 130 ? -14.407 -0.473 41.521 1.00 22.41 130 GLY A N 1
ATOM 1026 C CA . GLY A 1 130 ? -14.910 -1.799 41.935 1.00 22.41 130 GLY A CA 1
ATOM 1027 C C . GLY A 1 130 ? -16.362 -2.078 41.522 1.00 22.41 130 GLY A C 1
ATOM 1028 O O . GLY A 1 130 ? -17.287 -1.560 42.121 1.00 22.41 130 GLY A O 1
ATOM 1029 N N . SER A 1 131 ? -16.621 -2.750 40.395 1.00 23.66 131 SER A N 1
ATOM 1030 C CA . SER A 1 131 ? -16.641 -4.217 40.205 1.00 23.66 131 SER A CA 1
ATOM 1031 C C . SER A 1 131 ? -17.940 -4.916 40.651 1.00 23.66 131 SER A C 1
ATOM 1033 O O . SER A 1 131 ? -18.292 -4.917 41.823 1.00 23.66 131 SER A O 1
ATOM 1035 N N . SER A 1 132 ? -18.521 -5.644 39.683 1.00 24.25 132 SER A N 1
ATOM 1036 C CA . SER A 1 132 ? -19.229 -6.937 39.798 1.00 24.25 132 SER A CA 1
ATOM 1037 C C . SER A 1 132 ? -20.526 -7.032 40.615 1.00 24.25 132 SER A C 1
ATOM 1039 O O . SER A 1 132 ? -20.488 -7.202 41.828 1.00 24.25 132 SER A O 1
ATOM 1041 N N . ASN A 1 133 ? -21.670 -7.101 39.921 1.00 22.66 133 ASN A N 1
ATOM 1042 C CA . ASN A 1 133 ? -22.450 -8.341 39.734 1.00 22.66 133 ASN A CA 1
ATOM 1043 C C . ASN A 1 133 ? -23.844 -8.019 39.175 1.00 22.66 133 ASN A C 1
ATOM 1045 O O . ASN A 1 133 ? -24.682 -7.445 39.864 1.00 22.66 133 ASN A O 1
ATOM 1049 N N . SER A 1 134 ? -24.115 -8.461 37.949 1.00 23.67 134 SER A N 1
ATOM 1050 C CA . SER A 1 134 ? -25.468 -8.578 37.412 1.00 23.67 134 SER A CA 1
ATOM 1051 C C . SER A 1 134 ? -25.681 -9.992 36.890 1.00 23.67 134 SER A C 1
ATOM 1053 O O . SER A 1 134 ? -24.890 -10.488 36.090 1.00 23.67 134 SER A O 1
ATOM 1055 N N . SER A 1 135 ? -26.743 -10.633 37.385 1.00 24.30 135 SER A N 1
ATOM 1056 C CA . SER A 1 135 ? -27.607 -11.620 36.712 1.00 24.30 135 SER A CA 1
ATOM 1057 C C . SER A 1 135 ? -28.535 -12.278 37.748 1.00 24.30 135 SER A C 1
ATOM 1059 O O . SER A 1 135 ? -28.108 -12.438 38.892 1.00 24.30 135 SER A O 1
ATOM 1061 N N . PRO A 1 136 ? -29.702 -12.834 37.365 1.00 38.91 136 PRO A N 1
ATOM 1062 C CA . PRO A 1 136 ? -30.566 -12.528 36.211 1.00 38.91 136 PRO A CA 1
ATOM 1063 C C . PRO A 1 136 ? -32.078 -12.573 36.589 1.00 38.91 136 PRO A C 1
ATOM 1065 O O . PRO A 1 136 ? -32.409 -12.654 37.766 1.00 38.91 136 PRO A O 1
ATOM 1068 N N . HIS A 1 137 ? -32.954 -12.586 35.566 1.00 21.95 137 HIS A N 1
ATOM 1069 C CA . HIS A 1 137 ? -34.404 -12.913 35.511 1.00 21.95 137 HIS A CA 1
ATOM 1070 C C . HIS A 1 137 ? -35.278 -11.722 35.079 1.00 21.95 137 HIS A C 1
ATOM 1072 O O . HIS A 1 137 ? -35.085 -10.614 35.551 1.00 21.95 137 HIS A O 1
ATOM 1078 N N . SER A 1 138 ? -36.271 -11.843 34.195 1.00 22.28 138 SER A N 1
ATOM 1079 C CA . SER A 1 138 ? -36.807 -12.955 33.395 1.00 22.28 138 SER A CA 1
ATOM 1080 C C . SER A 1 138 ? -37.804 -12.377 32.381 1.00 22.28 138 SER A C 1
ATOM 1082 O O . SER A 1 138 ? -38.438 -11.359 32.648 1.00 22.28 138 SER A O 1
ATOM 1084 N N . ALA A 1 139 ? -37.963 -13.057 31.247 1.00 24.62 139 ALA A N 1
ATOM 1085 C CA . ALA A 1 139 ? -38.935 -12.765 30.198 1.00 24.62 139 ALA A CA 1
ATOM 1086 C C . ALA A 1 139 ? -40.402 -12.761 30.683 1.00 24.62 139 ALA A C 1
ATOM 1088 O O . ALA A 1 139 ? -40.784 -13.581 31.518 1.00 24.62 139 ALA A O 1
ATOM 1089 N N . GLY A 1 140 ? -41.229 -11.903 30.074 1.00 21.88 140 GLY A N 1
ATOM 1090 C CA . GLY A 1 140 ? -42.683 -11.866 30.248 1.00 21.88 140 GLY A CA 1
ATOM 1091 C C . GLY A 1 140 ? -43.400 -11.180 29.074 1.00 21.88 140 GLY A C 1
ATOM 1092 O O . GLY A 1 140 ? -43.430 -9.962 28.999 1.00 21.88 140 GLY A O 1
ATOM 1093 N N . VAL A 1 141 ? -43.915 -12.005 28.155 1.00 22.30 141 VAL A N 1
ATOM 1094 C CA . VAL A 1 141 ? -45.129 -11.890 27.311 1.00 22.30 141 VAL A CA 1
ATOM 1095 C C . VAL A 1 141 ? -45.697 -10.483 27.005 1.00 22.30 141 VAL A C 1
ATOM 1097 O O . VAL A 1 141 ? -46.246 -9.817 27.874 1.00 22.30 141 VAL A O 1
ATOM 1100 N N . ILE A 1 142 ? -45.708 -10.106 25.717 1.00 23.83 142 ILE A N 1
ATOM 1101 C CA . ILE A 1 142 ? -46.440 -8.946 25.169 1.00 23.83 142 ILE A CA 1
ATOM 1102 C C . ILE A 1 142 ? -47.879 -9.361 24.812 1.00 23.83 142 ILE A C 1
ATOM 1104 O O . ILE A 1 142 ? -48.074 -10.298 24.038 1.00 23.83 142 ILE A O 1
ATOM 1108 N N . SER A 1 143 ? -48.882 -8.636 25.325 1.00 21.73 143 SER A N 1
ATOM 1109 C CA . SER A 1 143 ? -50.270 -8.674 24.832 1.00 21.73 143 SER A CA 1
ATOM 1110 C C . SER A 1 143 ? -50.591 -7.384 24.070 1.00 21.73 143 SER A C 1
ATOM 1112 O O . SER A 1 143 ? -50.371 -6.295 24.598 1.00 21.73 143 SER A O 1
ATOM 1114 N N . ASN A 1 144 ? -51.132 -7.506 22.857 1.00 26.12 144 ASN A N 1
ATOM 1115 C CA . ASN A 1 144 ? -51.587 -6.391 22.021 1.00 26.12 144 ASN A CA 1
ATOM 1116 C C . ASN A 1 144 ? -52.796 -5.660 22.637 1.00 26.12 144 ASN A C 1
ATOM 1118 O O . ASN A 1 144 ? -53.823 -6.291 22.889 1.00 26.12 144 ASN A O 1
ATOM 1122 N N . LYS A 1 145 ? -52.729 -4.325 22.760 1.00 24.09 145 LYS A N 1
ATOM 1123 C CA . LYS A 1 145 ? -53.902 -3.439 22.896 1.00 24.09 145 LYS A CA 1
ATOM 1124 C C . LYS A 1 145 ? -53.846 -2.306 21.862 1.00 24.09 145 LYS A C 1
ATOM 1126 O O . LYS A 1 145 ? -52.776 -1.812 21.522 1.00 24.09 145 LYS A O 1
ATOM 1131 N N . SER A 1 146 ? -55.015 -1.961 21.324 1.00 23.94 146 SER A N 1
ATOM 1132 C CA . SER A 1 146 ? -55.247 -0.991 20.246 1.00 23.94 146 SER A CA 1
ATOM 1133 C C . SER A 1 146 ? -55.067 0.461 20.702 1.00 23.94 146 SER A C 1
ATOM 1135 O O . SER A 1 146 ? -55.667 0.852 21.702 1.00 23.94 146 SER A O 1
ATOM 1137 N N . LYS A 1 147 ? -54.331 1.263 19.925 1.00 27.38 147 LYS A N 1
ATOM 1138 C CA . LYS A 1 147 ? -54.137 2.711 20.119 1.00 27.38 147 LYS A CA 1
ATOM 1139 C C . LYS A 1 147 ? -55.025 3.518 19.162 1.00 27.38 147 LYS A C 1
ATOM 1141 O O . LYS A 1 147 ? -55.105 3.189 17.980 1.00 27.38 147 LYS A O 1
ATOM 1146 N N . THR A 1 148 ? -55.665 4.576 19.657 1.00 25.84 148 THR A N 1
ATOM 1147 C CA . THR A 1 148 ? -56.343 5.613 18.851 1.00 25.84 148 THR A CA 1
ATOM 1148 C C . THR A 1 148 ? -55.631 6.953 19.061 1.00 25.84 148 THR A C 1
ATOM 1150 O O . THR A 1 148 ? -55.480 7.335 20.221 1.00 25.84 148 THR A O 1
ATOM 1153 N N . PRO A 1 149 ? -55.220 7.689 18.009 1.00 27.03 149 PRO A N 1
ATOM 1154 C CA . PRO A 1 149 ? -54.460 8.927 18.177 1.00 27.03 149 PRO A CA 1
ATOM 1155 C C . PRO A 1 149 ? -55.379 10.131 18.452 1.00 27.03 149 PRO A C 1
ATOM 1157 O O . PRO A 1 149 ? -56.433 10.268 17.826 1.00 27.03 149 PRO A O 1
ATOM 1160 N N . ILE A 1 150 ? -54.968 11.024 19.360 1.00 30.72 150 ILE A N 1
ATOM 1161 C CA . ILE A 1 150 ? -55.605 12.331 19.612 1.00 30.72 150 ILE A CA 1
ATOM 1162 C C . ILE A 1 150 ? -54.564 13.447 19.398 1.00 30.72 150 ILE A C 1
ATOM 1164 O O . ILE A 1 150 ? -53.398 13.283 19.737 1.00 30.72 150 ILE A O 1
ATOM 1168 N N . LYS A 1 151 ? -55.017 14.564 18.801 1.00 30.78 151 LYS A N 1
ATOM 1169 C CA . LYS A 1 151 ? -54.251 15.725 18.296 1.00 30.78 151 LYS A CA 1
ATOM 1170 C C . LYS A 1 151 ? -53.110 16.222 19.206 1.00 30.78 151 LYS A C 1
ATOM 1172 O O . LYS A 1 151 ? -53.340 16.539 20.370 1.00 30.78 151 LYS A O 1
ATOM 1177 N N . ALA A 1 152 ? -51.939 16.422 18.594 1.00 30.11 152 ALA A N 1
ATOM 1178 C CA . ALA A 1 152 ? -50.780 17.117 19.153 1.00 30.11 152 ALA A CA 1
ATOM 1179 C C . ALA A 1 152 ? -51.067 18.603 19.449 1.00 30.11 152 ALA A C 1
ATOM 1181 O O . ALA A 1 152 ? -51.779 19.268 18.690 1.00 30.11 152 ALA A O 1
ATOM 1182 N N . VAL A 1 153 ? -50.488 19.127 20.536 1.00 31.53 153 VAL A N 1
ATOM 1183 C CA . VAL A 1 153 ? -50.559 20.552 20.908 1.00 31.53 153 VAL A CA 1
ATOM 1184 C C . VAL A 1 153 ? -49.155 21.165 20.797 1.00 31.53 153 VAL A C 1
ATOM 1186 O O . VAL A 1 153 ? -48.227 20.652 21.431 1.00 31.53 153 VAL A O 1
ATOM 1189 N N . PRO A 1 154 ? -48.957 22.240 20.010 1.00 30.25 154 PRO A N 1
ATOM 1190 C CA . PRO A 1 154 ? -47.653 22.880 19.870 1.00 30.25 154 PRO A CA 1
ATOM 1191 C C . PRO A 1 154 ? -47.369 23.845 21.030 1.00 30.25 154 PRO A C 1
ATOM 1193 O O . PRO A 1 154 ? -48.225 24.633 21.429 1.00 30.25 154 PRO A O 1
ATOM 1196 N N . ILE A 1 155 ? -46.138 23.828 21.549 1.00 32.19 155 ILE A N 1
ATOM 1197 C CA . ILE A 1 155 ? -45.645 24.816 22.519 1.00 32.19 155 ILE A CA 1
ATOM 1198 C C . ILE A 1 155 ? -44.423 25.514 21.912 1.00 32.19 155 ILE A C 1
ATOM 1200 O O . ILE A 1 155 ? -43.458 24.869 21.496 1.00 32.19 155 ILE A O 1
ATOM 1204 N N . SER A 1 156 ? -44.446 26.848 21.862 1.00 29.03 156 SER A N 1
ATOM 1205 C CA . SER A 1 156 ? -43.372 27.656 21.271 1.00 29.03 156 SER A CA 1
ATOM 1206 C C . SER A 1 156 ? -42.671 28.547 22.295 1.00 29.03 156 SER A C 1
ATOM 1208 O O . SER A 1 156 ? -43.320 29.277 23.042 1.00 29.03 156 SER A O 1
ATOM 1210 N N . PHE A 1 157 ? -41.336 28.551 22.275 1.00 32.84 157 PHE A N 1
ATOM 1211 C CA . PHE A 1 157 ? -40.498 29.420 23.103 1.00 32.84 157 PHE A CA 1
ATOM 1212 C C . PHE A 1 157 ? -39.836 30.504 22.244 1.00 32.84 157 PHE A C 1
ATOM 1214 O O . PHE A 1 157 ? -39.257 30.211 21.193 1.00 32.84 157 PHE A O 1
ATOM 1221 N N . GLN A 1 158 ? -39.882 31.758 22.703 1.00 26.81 158 GLN A N 1
ATOM 1222 C CA . GLN A 1 158 ? -39.385 32.911 21.949 1.00 26.81 158 GLN A CA 1
ATOM 1223 C C . GLN A 1 158 ? -38.246 33.621 22.695 1.00 26.81 158 GLN A C 1
ATOM 1225 O O . GLN A 1 158 ? -38.428 34.125 23.801 1.00 26.81 158 GLN A O 1
ATOM 1230 N N . TRP A 1 159 ? -37.067 33.667 22.066 1.00 28.98 159 TRP A N 1
ATOM 1231 C CA . TRP A 1 159 ? -35.900 34.446 22.503 1.00 28.98 159 TRP A CA 1
ATOM 1232 C C . TRP A 1 159 ? -35.669 35.635 21.557 1.00 28.98 159 TRP A C 1
ATOM 1234 O O . TRP A 1 159 ? -36.122 35.571 20.412 1.00 28.98 159 TRP A O 1
ATOM 1244 N N . PRO A 1 160 ? -34.904 36.678 21.952 1.00 26.89 160 PRO A N 1
ATOM 1245 C CA . PRO A 1 160 ? -34.723 37.892 21.149 1.00 26.89 160 PRO A CA 1
ATOM 1246 C C . PRO A 1 160 ? -34.178 37.676 19.726 1.00 26.89 160 PRO A C 1
ATOM 1248 O O . PRO A 1 160 ? -34.284 38.590 18.924 1.00 26.89 160 PRO A O 1
ATOM 1251 N N . ASN A 1 161 ? -33.623 36.496 19.399 1.00 27.97 161 ASN A N 1
ATOM 1252 C CA . ASN A 1 161 ? -33.122 36.150 18.058 1.00 27.97 161 ASN A CA 1
ATOM 1253 C C . ASN A 1 161 ? -33.351 34.676 17.628 1.00 27.97 161 ASN A C 1
ATOM 1255 O O . ASN A 1 161 ? -32.657 34.186 16.736 1.00 27.97 161 ASN A O 1
ATOM 1259 N N . LYS A 1 162 ? -34.283 33.928 18.244 1.00 27.98 162 LYS A N 1
ATOM 1260 C CA . LYS A 1 162 ? -34.648 32.572 17.772 1.00 27.98 162 LYS A CA 1
ATOM 1261 C C . LYS A 1 162 ? -35.989 32.111 18.354 1.00 27.98 162 LYS A C 1
ATOM 1263 O O . LYS A 1 162 ? -36.165 32.126 19.572 1.00 27.98 162 LYS A O 1
ATOM 1268 N N . THR A 1 163 ? -36.901 31.663 17.497 1.00 26.98 163 THR A N 1
ATOM 1269 C CA . THR A 1 163 ? -38.113 30.914 17.866 1.00 26.98 163 THR A CA 1
ATOM 1270 C C . THR A 1 163 ? -37.846 29.416 17.728 1.00 26.98 163 THR A C 1
ATOM 1272 O O . THR A 1 163 ? -37.279 28.977 16.728 1.00 26.98 163 THR A O 1
ATOM 1275 N N . VAL A 1 164 ? -38.225 28.632 18.739 1.00 30.70 164 VAL A N 1
ATOM 1276 C CA . VAL A 1 164 ? -38.205 27.161 18.700 1.00 30.70 164 VAL A CA 1
ATOM 1277 C C . VAL A 1 164 ? -39.601 26.671 19.073 1.00 30.70 164 VAL A C 1
ATOM 1279 O O . VAL A 1 164 ? -40.108 27.029 20.135 1.00 30.70 164 VAL A O 1
ATOM 1282 N N . SER A 1 165 ? -40.221 25.886 18.196 1.00 26.25 165 SER A N 1
ATOM 1283 C CA . SER A 1 165 ? -41.522 25.239 18.401 1.00 26.25 165 SER A CA 1
ATOM 1284 C C . SER A 1 165 ? -41.327 23.727 18.539 1.00 26.25 165 SER A C 1
ATOM 1286 O O . SER A 1 165 ? -40.723 23.117 17.658 1.00 26.25 165 SER A O 1
ATOM 1288 N N . GLU A 1 166 ? -41.811 23.138 19.636 1.00 34.03 166 GLU A N 1
ATOM 1289 C CA . GLU A 1 166 ? -41.875 21.682 19.858 1.00 34.03 166 GLU A CA 1
ATOM 1290 C C . GLU A 1 166 ? -43.352 21.241 19.853 1.00 34.03 166 GLU A C 1
ATOM 1292 O O . GLU A 1 166 ? -44.199 21.888 20.472 1.00 34.03 166 GLU A O 1
ATOM 1297 N N . GLU A 1 167 ? -43.665 20.140 19.165 1.00 29.27 167 GLU A N 1
ATOM 1298 C CA . GLU A 1 167 ? -44.964 19.459 19.253 1.00 29.27 167 GLU A CA 1
ATOM 1299 C C . GLU A 1 167 ? -44.869 18.326 20.280 1.00 29.27 167 GLU A C 1
ATOM 1301 O O . GLU A 1 167 ? -43.929 17.531 20.248 1.00 29.27 167 GLU A O 1
ATOM 1306 N N . VAL A 1 168 ? -45.832 18.260 21.203 1.00 32.66 168 VAL A N 1
ATOM 1307 C CA . VAL A 1 168 ? -45.934 17.180 22.194 1.00 32.66 168 VAL A CA 1
ATOM 1308 C C . VAL A 1 168 ? -47.190 16.370 21.890 1.00 32.66 168 VAL A C 1
ATOM 1310 O O . VAL A 1 168 ? -48.296 16.914 21.871 1.00 32.66 168 VAL A O 1
ATOM 1313 N N . GLU A 1 169 ? -47.020 15.069 21.661 1.00 30.47 169 GLU A N 1
ATOM 1314 C CA . GLU A 1 169 ? -48.122 14.124 21.478 1.00 30.47 169 GLU A CA 1
ATOM 1315 C C . GLU A 1 169 ? -48.388 13.400 22.808 1.00 30.47 169 GLU A C 1
ATOM 1317 O O . GLU A 1 169 ? -47.465 12.908 23.460 1.00 30.47 169 GLU A O 1
ATOM 1322 N N . VAL A 1 170 ? -49.645 13.390 23.257 1.00 32.78 170 VAL A N 1
ATOM 1323 C CA . VAL A 1 170 ? -50.045 12.815 24.550 1.00 32.78 170 VAL A CA 1
ATOM 1324 C C . VAL A 1 170 ? -50.927 11.602 24.292 1.00 32.78 170 VAL A C 1
ATOM 1326 O O . VAL A 1 170 ? -52.026 11.737 23.757 1.00 32.78 170 VAL A O 1
ATOM 1329 N N . GLU A 1 171 ? -50.470 10.420 24.704 1.00 31.97 171 GLU A N 1
ATOM 1330 C CA . GLU A 1 171 ? -51.278 9.200 24.683 1.00 31.97 171 GLU A CA 1
ATOM 1331 C C . GLU A 1 171 ? -51.847 8.909 26.077 1.00 31.97 171 GLU A C 1
ATOM 1333 O O . GLU A 1 171 ? -51.131 8.908 27.079 1.00 31.97 171 GLU A O 1
ATOM 1338 N N . LEU A 1 172 ? -53.155 8.656 26.138 1.00 32.91 172 LEU A N 1
ATOM 1339 C CA . LEU A 1 172 ? -53.852 8.224 27.347 1.00 32.91 172 LEU A CA 1
ATOM 1340 C C . LEU A 1 172 ? -54.110 6.719 27.253 1.00 32.91 172 LEU A C 1
ATOM 1342 O O . LEU A 1 172 ? -54.894 6.281 26.412 1.00 32.91 172 LEU A O 1
ATOM 1346 N N . GLU A 1 173 ? -53.502 5.928 28.137 1.00 32.16 173 GLU A N 1
ATOM 1347 C CA . GLU A 1 173 ? -53.936 4.547 28.358 1.00 32.16 173 GLU A CA 1
ATOM 1348 C C . GLU A 1 173 ? -54.990 4.507 29.468 1.00 32.16 173 GLU A C 1
ATOM 1350 O O . GLU A 1 173 ? -54.764 4.958 30.592 1.00 32.16 173 GLU A O 1
ATOM 1355 N N . VAL A 1 174 ? -56.162 3.956 29.145 1.00 35.41 174 VAL A N 1
ATOM 1356 C CA . VAL A 1 174 ? -57.246 3.731 30.106 1.00 35.41 174 VAL A CA 1
ATOM 1357 C C . VAL A 1 174 ? -57.069 2.338 30.715 1.00 35.41 174 VAL A C 1
ATOM 1359 O O . VAL A 1 174 ? -57.211 1.324 30.024 1.00 35.41 174 VAL A O 1
ATOM 1362 N N . GLY A 1 175 ? -56.741 2.282 32.008 1.00 33.78 175 GLY A N 1
ATOM 1363 C CA . GLY A 1 175 ? -56.741 1.042 32.788 1.00 33.78 175 GLY A CA 1
ATOM 1364 C C . GLY A 1 175 ? -58.154 0.458 32.913 1.00 33.78 175 GLY A C 1
ATOM 1365 O O . GLY A 1 175 ? -59.141 1.191 32.895 1.00 33.78 175 GLY A O 1
ATOM 1366 N N . SER A 1 176 ? -58.272 -0.867 33.043 1.00 38.06 176 SER A N 1
ATOM 1367 C CA . SER A 1 176 ? -59.559 -1.591 33.063 1.00 38.06 176 SER A CA 1
ATOM 1368 C C . SER A 1 176 ? -60.467 -1.280 34.259 1.00 38.06 176 SER A C 1
ATOM 1370 O O . SER A 1 176 ? -61.617 -1.711 34.269 1.00 38.06 176 SER A O 1
ATOM 1372 N N . ASP A 1 177 ? -59.990 -0.502 35.228 1.00 36.19 177 ASP A N 1
ATOM 1373 C CA . ASP A 1 177 ? -60.639 -0.327 36.523 1.00 36.19 177 ASP A CA 1
ATOM 1374 C C . ASP A 1 177 ? -60.938 1.160 36.778 1.00 36.19 177 ASP A C 1
ATOM 1376 O O . ASP A 1 177 ? -60.646 1.682 37.843 1.00 36.19 177 ASP A O 1
ATOM 1380 N N . GLY A 1 178 ? -61.473 1.866 35.775 1.00 39.09 178 GLY A N 1
ATOM 1381 C CA . GLY A 1 178 ? -62.291 3.090 35.889 1.00 39.09 178 GLY A CA 1
ATOM 1382 C C . GLY A 1 178 ? -61.797 4.315 36.686 1.00 39.09 178 GLY A C 1
ATOM 1383 O O . GLY A 1 178 ? -62.523 5.305 36.711 1.00 39.09 178 GLY A O 1
ATOM 1384 N N . VAL A 1 179 ? -60.632 4.295 37.343 1.00 34.59 179 VAL A N 1
ATOM 1385 C CA . VAL A 1 179 ? -60.231 5.326 38.327 1.00 34.59 179 VAL A CA 1
ATOM 1386 C C . VAL A 1 179 ? -58.770 5.783 38.187 1.00 34.59 179 VAL A C 1
ATOM 1388 O O . VAL A 1 179 ? -58.403 6.809 38.752 1.00 34.59 179 VAL A O 1
ATOM 1391 N N . GLU A 1 180 ? -57.936 5.136 37.371 1.00 29.30 180 GLU A N 1
ATOM 1392 C CA . GLU A 1 180 ? -56.559 5.599 37.137 1.00 29.30 180 GLU A CA 1
ATOM 1393 C C . GLU A 1 180 ? -56.303 5.912 35.661 1.00 29.30 180 GLU A C 1
ATOM 1395 O O . GLU A 1 180 ? -56.145 5.031 34.818 1.00 29.30 180 GLU A O 1
ATOM 1400 N N . SER A 1 181 ? -56.237 7.209 35.356 1.00 30.25 181 SER A N 1
ATOM 1401 C CA . SER A 1 181 ? -55.660 7.735 34.122 1.00 30.25 181 SER A CA 1
ATOM 1402 C C . SER A 1 181 ? -54.210 8.138 34.393 1.00 30.25 181 SER A C 1
ATOM 1404 O O . SER A 1 181 ? -53.946 9.187 34.987 1.00 30.25 181 SER A O 1
ATOM 1406 N N . HIS A 1 182 ? -53.262 7.303 33.970 1.00 30.16 182 HIS A N 1
ATOM 1407 C CA . HIS A 1 182 ? -51.852 7.673 33.939 1.00 30.16 182 HIS A CA 1
ATOM 1408 C C . HIS A 1 182 ? -51.575 8.464 32.661 1.00 30.16 182 HIS A C 1
ATOM 1410 O O . HIS A 1 182 ? -51.689 7.943 31.555 1.00 30.16 182 HIS A O 1
ATOM 1416 N N . VAL A 1 183 ? -51.193 9.733 32.810 1.00 31.86 183 VAL A N 1
ATOM 1417 C CA . VAL A 1 183 ? -50.633 10.509 31.701 1.00 31.86 183 VAL A CA 1
ATOM 1418 C C . VAL A 1 183 ? -49.197 10.037 31.513 1.00 31.86 183 VAL A C 1
ATOM 1420 O O . VAL A 1 183 ? -48.293 10.462 32.235 1.00 31.86 183 VAL A O 1
ATOM 1423 N N . VAL A 1 184 ? -48.986 9.123 30.569 1.00 30.34 184 VAL A N 1
ATOM 1424 C CA . VAL A 1 184 ? -47.640 8.783 30.116 1.00 30.34 184 VAL A CA 1
ATOM 1425 C C . VAL A 1 184 ? -47.253 9.844 29.099 1.00 30.34 184 VAL A C 1
ATOM 1427 O O . VAL A 1 184 ? -47.643 9.796 27.936 1.00 30.34 184 VAL A O 1
ATOM 1430 N N . VAL A 1 185 ? -46.502 10.845 29.554 1.00 30.56 185 VAL A N 1
ATOM 1431 C CA . VAL A 1 185 ? -45.830 11.763 28.636 1.00 30.56 185 VAL A CA 1
ATOM 1432 C C . VAL A 1 185 ? -44.726 10.961 27.963 1.00 30.56 185 VAL A C 1
ATOM 1434 O O . VAL A 1 185 ? -43.631 10.812 28.507 1.00 30.56 185 VAL A O 1
ATOM 1437 N N . VAL A 1 186 ? -45.021 10.417 26.785 1.00 26.75 186 VAL A N 1
ATOM 1438 C CA . VAL A 1 186 ? -43.981 9.973 25.866 1.00 26.75 186 VAL A CA 1
ATOM 1439 C C . VAL A 1 186 ? -43.353 11.251 25.336 1.00 26.75 186 VAL A C 1
ATOM 1441 O O . VAL A 1 186 ? -43.772 11.809 24.329 1.00 26.75 186 VAL A O 1
ATOM 1444 N N . THR A 1 187 ? -42.343 11.762 26.038 1.00 27.02 187 THR A N 1
ATOM 1445 C CA . THR A 1 187 ? -41.372 12.601 25.354 1.00 27.02 187 THR A CA 1
ATOM 1446 C C . THR A 1 187 ? -40.764 11.701 24.293 1.00 27.02 187 THR A C 1
ATOM 1448 O O . THR A 1 187 ? -39.925 10.858 24.610 1.00 27.02 187 THR A O 1
ATOM 1451 N N . THR A 1 188 ? -41.177 11.849 23.034 1.00 26.62 188 THR A N 1
ATOM 1452 C CA . THR A 1 188 ? -40.236 11.586 21.955 1.00 26.62 188 THR A CA 1
ATOM 1453 C C . THR A 1 188 ? -39.039 12.453 22.296 1.00 26.62 188 THR A C 1
ATOM 1455 O O . THR A 1 188 ? -39.123 13.681 22.229 1.00 26.62 188 THR A O 1
ATOM 1458 N N . GLU A 1 189 ? -37.962 11.838 22.778 1.00 30.58 189 GLU A N 1
ATOM 1459 C CA . GLU A 1 189 ? -36.658 12.473 22.881 1.00 30.58 189 GLU A CA 1
ATOM 1460 C C . GLU A 1 189 ? -36.176 12.792 21.461 1.00 30.58 189 GLU A C 1
ATOM 1462 O O . GLU A 1 189 ? -35.191 12.253 20.971 1.00 30.58 189 GLU A O 1
ATOM 1467 N N . ASN A 1 190 ? -36.852 13.710 20.779 1.00 35.97 190 ASN A N 1
ATOM 1468 C CA . ASN A 1 190 ? -36.280 14.415 19.655 1.00 35.97 190 ASN A CA 1
ATOM 1469 C C . ASN A 1 190 ? -35.364 15.479 20.258 1.00 35.97 190 ASN A C 1
ATOM 1471 O O . ASN A 1 190 ? -35.714 16.651 20.360 1.00 35.97 190 ASN A O 1
ATOM 1475 N N . GLY A 1 191 ? -34.210 15.026 20.754 1.00 30.53 191 GLY A N 1
ATOM 1476 C CA . GLY A 1 191 ? -33.216 15.899 21.364 1.00 30.53 191 GLY A CA 1
ATOM 1477 C C . GLY A 1 191 ? -32.282 15.284 22.406 1.00 30.53 191 GLY A C 1
ATOM 1478 O O . GLY A 1 191 ? -31.729 16.040 23.205 1.00 30.53 191 GLY A O 1
ATOM 1479 N N . ILE A 1 192 ? -32.015 13.973 22.399 1.00 34.28 192 ILE A N 1
ATOM 1480 C CA . ILE A 1 192 ? -30.597 13.600 22.544 1.00 34.28 192 ILE A CA 1
ATOM 1481 C C . ILE A 1 192 ? -29.919 14.266 21.333 1.00 34.28 192 ILE A C 1
ATOM 1483 O O . ILE A 1 192 ? -30.483 14.206 20.241 1.00 34.28 192 ILE A O 1
ATOM 1487 N N . GLU A 1 193 ? -28.791 14.974 21.493 1.00 35.47 193 GLU A N 1
ATOM 1488 C CA . GLU A 1 193 ? -27.916 15.279 20.346 1.00 35.47 193 GLU A CA 1
ATOM 1489 C C . GLU A 1 193 ? -27.614 13.914 19.709 1.00 35.47 193 GLU A C 1
ATOM 1491 O O . GLU A 1 193 ? -26.729 13.198 20.171 1.00 35.47 193 GLU A O 1
ATOM 1496 N N . GLY A 1 194 ? -28.439 13.500 18.741 1.00 35.72 194 GLY A N 1
ATOM 1497 C CA . GLY A 1 194 ? -28.251 12.270 17.999 1.00 35.72 194 GLY A CA 1
ATOM 1498 C C . GLY A 1 194 ? -26.848 12.330 17.437 1.00 35.72 194 GLY A C 1
ATOM 1499 O O . GLY A 1 194 ? -26.408 13.400 17.011 1.00 35.72 194 GLY A O 1
ATOM 1500 N N . ASP A 1 195 ? -26.137 11.215 17.538 1.00 48.91 195 ASP A N 1
ATOM 1501 C CA . ASP A 1 195 ? -24.761 11.060 17.099 1.00 48.91 195 ASP A CA 1
ATOM 1502 C C . ASP A 1 195 ? -24.627 11.494 15.626 1.00 48.91 195 ASP A C 1
ATOM 1504 O O . ASP A 1 195 ? -24.799 10.704 14.700 1.00 48.91 195 ASP A O 1
ATOM 1508 N N . ASN A 1 196 ? -24.382 12.794 15.414 1.00 64.69 196 ASN A N 1
ATOM 1509 C CA . ASN A 1 196 ? -24.357 13.503 14.129 1.00 64.69 196 ASN A CA 1
ATOM 1510 C C . ASN A 1 196 ? -23.089 13.157 13.327 1.00 64.69 196 ASN A C 1
ATOM 1512 O O . ASN A 1 196 ? -22.566 13.984 12.577 1.00 64.69 196 ASN A O 1
ATOM 1516 N N . ARG A 1 197 ? -22.549 11.949 13.509 1.00 82.25 197 ARG A N 1
ATOM 1517 C CA . ARG A 1 197 ? -21.447 11.440 12.705 1.00 82.25 197 ARG A CA 1
ATOM 1518 C C . ARG A 1 197 ? -21.985 11.082 11.327 1.00 82.25 197 ARG A C 1
ATOM 1520 O O . ARG A 1 197 ? -22.990 10.384 11.195 1.00 82.25 197 ARG A O 1
ATOM 1527 N N . GLU A 1 198 ? -21.301 11.584 10.308 1.00 87.19 198 GLU A N 1
ATOM 1528 C CA . GLU A 1 198 ? -21.614 11.291 8.913 1.00 87.19 198 GLU A CA 1
ATOM 1529 C C . GLU A 1 198 ? -21.601 9.778 8.660 1.00 87.19 198 GLU A C 1
ATOM 1531 O O . GLU A 1 198 ? -20.889 9.030 9.327 1.00 87.19 198 GLU A O 1
ATOM 1536 N N . THR A 1 199 ? -22.390 9.319 7.696 1.00 91.62 199 THR A N 1
ATOM 1537 C CA . THR A 1 199 ? -22.398 7.918 7.273 1.00 91.62 199 THR A CA 1
ATOM 1538 C C . THR A 1 199 ? -22.091 7.807 5.790 1.00 91.62 199 THR A C 1
ATOM 1540 O O . THR A 1 199 ? -22.260 8.768 5.031 1.00 91.62 199 THR A O 1
ATOM 1543 N N . TRP A 1 200 ? -21.635 6.625 5.380 1.00 93.31 200 TRP A N 1
ATOM 1544 C CA . TRP A 1 200 ? -21.508 6.274 3.968 1.00 93.31 200 TRP A CA 1
ATOM 1545 C C . TRP A 1 200 ? -22.857 6.401 3.253 1.00 93.31 200 TRP A C 1
ATOM 1547 O O . TRP A 1 200 ? -23.892 6.038 3.814 1.00 93.31 200 TRP A O 1
ATOM 1557 N N . GLU A 1 201 ? -22.855 6.897 2.011 1.00 89.50 201 GLU A N 1
ATOM 1558 C CA . GLU A 1 201 ? -24.090 7.024 1.224 1.00 89.50 201 GLU A CA 1
ATOM 1559 C C . GLU A 1 201 ? -24.674 5.650 0.880 1.00 89.50 201 GLU A C 1
ATOM 1561 O O . GLU A 1 201 ? -25.891 5.452 0.922 1.00 89.50 201 GLU A O 1
ATOM 1566 N N . ARG A 1 202 ? -23.808 4.684 0.550 1.00 91.56 202 ARG A N 1
ATOM 1567 C CA . ARG A 1 202 ? -24.185 3.295 0.281 1.00 91.56 202 ARG A CA 1
ATOM 1568 C C . ARG A 1 202 ? -23.213 2.337 0.956 1.00 91.56 202 ARG A C 1
ATOM 1570 O O . ARG A 1 202 ? -22.013 2.577 1.031 1.00 91.56 202 ARG A O 1
ATOM 1577 N N . ARG A 1 203 ? -23.717 1.162 1.345 1.00 91.25 203 ARG A N 1
ATOM 1578 C CA . ARG A 1 203 ? -22.902 0.078 1.934 1.00 91.25 203 ARG A CA 1
ATOM 1579 C C . ARG A 1 203 ? -21.770 -0.394 1.018 1.00 91.25 203 ARG A C 1
ATOM 1581 O O . ARG A 1 203 ? -20.716 -0.797 1.492 1.00 91.25 203 ARG A O 1
ATOM 1588 N N . ILE A 1 204 ? -21.986 -0.343 -0.296 1.00 93.62 204 ILE A N 1
ATOM 1589 C CA . ILE A 1 204 ? -20.958 -0.708 -1.275 1.00 93.62 204 ILE A CA 1
ATOM 1590 C C . ILE A 1 204 ? -19.833 0.330 -1.360 1.00 93.62 204 ILE A C 1
ATOM 1592 O O . ILE A 1 204 ? -18.713 -0.056 -1.662 1.00 93.62 204 ILE A O 1
ATOM 1596 N N . ASP A 1 205 ? -20.094 1.603 -1.041 1.00 95.25 205 ASP A N 1
ATOM 1597 C CA . ASP A 1 205 ? -19.059 2.644 -1.037 1.00 95.25 205 ASP A CA 1
ATOM 1598 C C . ASP A 1 205 ? -18.055 2.365 0.088 1.00 95.25 205 ASP A C 1
ATOM 1600 O O . ASP A 1 205 ? -16.847 2.420 -0.131 1.00 95.25 205 ASP A O 1
ATOM 1604 N N . PHE A 1 206 ? -18.550 1.954 1.263 1.00 96.06 206 PHE A N 1
ATOM 1605 C CA . PHE A 1 206 ? -17.713 1.450 2.354 1.00 96.06 206 PHE A CA 1
ATOM 1606 C C . PHE A 1 206 ? -16.903 0.222 1.921 1.00 96.06 206 PHE A C 1
ATOM 1608 O O . PHE A 1 206 ? -15.682 0.221 2.063 1.00 96.06 206 PHE A O 1
ATOM 1615 N N . LEU A 1 207 ? -17.565 -0.798 1.357 1.00 96.19 207 LEU A N 1
ATOM 1616 C CA . LEU A 1 207 ? -16.908 -2.040 0.936 1.00 96.19 207 LEU A CA 1
ATOM 1617 C C . LEU A 1 207 ? -15.814 -1.785 -0.114 1.00 96.19 207 LEU A C 1
ATOM 1619 O O . LEU A 1 207 ? -14.717 -2.324 -0.003 1.00 96.19 207 LEU A O 1
ATOM 1623 N N . LEU A 1 208 ? -16.089 -0.948 -1.116 1.00 96.12 208 LEU A N 1
ATOM 1624 C CA . LEU A 1 208 ? -15.099 -0.557 -2.120 1.00 96.12 208 LEU A CA 1
ATOM 1625 C C . LEU A 1 208 ? -13.969 0.277 -1.512 1.00 96.12 208 LEU A C 1
ATOM 1627 O O . LEU A 1 208 ? -12.833 0.106 -1.932 1.00 96.12 208 LEU A O 1
ATOM 1631 N N . SER A 1 209 ? -14.242 1.110 -0.504 1.00 96.06 209 SER A N 1
ATOM 1632 C CA . SER A 1 209 ? -13.206 1.896 0.183 1.00 96.06 209 SER A CA 1
ATOM 1633 C C . SER A 1 209 ? -12.242 1.019 0.985 1.00 96.06 209 SER A C 1
ATOM 1635 O O . SER A 1 209 ? -11.031 1.208 0.894 1.00 96.06 209 SER A O 1
ATOM 1637 N N . ILE A 1 210 ? -12.738 0.025 1.733 1.00 96.12 210 ILE A N 1
ATOM 1638 C CA . ILE A 1 210 ? -11.861 -0.913 2.460 1.00 96.12 210 ILE A CA 1
ATOM 1639 C C . ILE A 1 210 ? -11.117 -1.862 1.510 1.00 96.12 210 ILE A C 1
ATOM 1641 O O . ILE A 1 210 ? -9.966 -2.199 1.781 1.00 96.12 210 ILE A O 1
ATOM 1645 N N . ILE A 1 211 ? -11.728 -2.253 0.381 1.00 96.06 211 ILE A N 1
ATOM 1646 C CA . ILE A 1 211 ? -11.052 -3.021 -0.677 1.00 96.06 211 ILE A CA 1
ATOM 1647 C C . ILE A 1 211 ? -9.970 -2.176 -1.347 1.00 96.06 211 ILE A C 1
ATOM 1649 O O . ILE A 1 211 ? -8.858 -2.662 -1.497 1.00 96.06 211 ILE A O 1
ATOM 1653 N N . GLY A 1 212 ? -10.272 -0.935 -1.730 1.00 95.25 212 GLY A N 1
ATOM 1654 C CA . GLY A 1 212 ? -9.313 -0.025 -2.355 1.00 95.25 212 GLY A CA 1
ATOM 1655 C C . GLY A 1 212 ? -8.145 0.301 -1.427 1.00 95.25 212 GLY A C 1
ATOM 1656 O O . GLY A 1 212 ? -7.008 0.355 -1.870 1.00 95.25 212 GLY A O 1
ATOM 1657 N N . PHE A 1 213 ? -8.388 0.440 -0.120 1.00 95.56 213 PHE A N 1
ATOM 1658 C CA . PHE A 1 213 ? -7.296 0.598 0.839 1.00 95.56 213 PHE A CA 1
ATOM 1659 C C . PHE A 1 213 ? -6.417 -0.657 0.936 1.00 95.56 213 PHE A C 1
ATOM 1661 O O . PHE A 1 213 ? -5.194 -0.533 0.902 1.00 95.56 213 PHE A O 1
ATOM 1668 N N . ALA A 1 214 ? -7.028 -1.844 1.038 1.00 95.06 214 ALA A N 1
ATOM 1669 C CA . ALA A 1 214 ? -6.305 -3.112 1.163 1.00 95.06 214 ALA A CA 1
ATOM 1670 C C . ALA A 1 214 ? -5.589 -3.542 -0.131 1.00 95.06 214 ALA A C 1
ATOM 1672 O O . ALA A 1 214 ? -4.629 -4.302 -0.076 1.00 95.06 214 ALA A O 1
ATOM 1673 N N . VAL A 1 215 ? -6.072 -3.099 -1.295 1.00 95.38 215 VAL A N 1
ATOM 1674 C CA . VAL A 1 215 ? -5.511 -3.444 -2.604 1.00 95.38 215 VAL A CA 1
ATOM 1675 C C . VAL A 1 215 ? -4.645 -2.302 -3.115 1.00 95.38 215 VAL A C 1
ATOM 1677 O O . VAL A 1 215 ? -5.140 -1.327 -3.668 1.00 95.38 215 VAL A O 1
ATOM 1680 N N . ASP A 1 216 ? -3.338 -2.464 -2.972 1.00 93.38 216 ASP A N 1
ATOM 1681 C CA . ASP A 1 216 ? -2.350 -1.414 -3.169 1.00 93.38 216 ASP A CA 1
ATOM 1682 C C . ASP A 1 216 ? -1.212 -1.849 -4.119 1.00 93.38 216 ASP A C 1
ATOM 1684 O O . ASP A 1 216 ? -1.252 -2.898 -4.779 1.00 93.38 216 ASP A O 1
ATOM 1688 N N . LEU A 1 217 ? -0.151 -1.038 -4.206 1.00 90.50 217 LEU A N 1
ATOM 1689 C CA . LEU A 1 217 ? 1.033 -1.409 -4.984 1.00 90.50 217 LEU A CA 1
ATOM 1690 C C . LEU A 1 217 ? 1.753 -2.645 -4.418 1.00 90.50 217 LEU A C 1
ATOM 1692 O O . LEU A 1 217 ? 2.337 -3.403 -5.200 1.00 90.50 217 LEU A O 1
ATOM 1696 N N . ALA A 1 218 ? 1.693 -2.905 -3.105 1.00 89.50 218 ALA A N 1
ATOM 1697 C CA . ALA A 1 218 ? 2.294 -4.084 -2.484 1.00 89.50 218 ALA A CA 1
ATOM 1698 C C . ALA A 1 218 ? 1.707 -5.394 -3.029 1.00 89.50 218 ALA A C 1
ATOM 1700 O O . ALA A 1 218 ? 2.450 -6.371 -3.195 1.00 89.50 218 ALA A O 1
ATOM 1701 N N . ASN A 1 219 ? 0.422 -5.413 -3.397 1.00 93.19 219 ASN A N 1
ATOM 1702 C CA . ASN A 1 219 ? -0.173 -6.558 -4.089 1.00 93.19 219 ASN A CA 1
ATOM 1703 C C . ASN A 1 219 ? 0.467 -6.819 -5.454 1.00 93.19 219 ASN A C 1
ATOM 1705 O O . ASN A 1 219 ? 0.573 -7.974 -5.853 1.00 93.19 219 ASN A O 1
ATOM 1709 N N . VAL A 1 220 ? 0.899 -5.784 -6.177 1.00 90.44 220 VAL A N 1
ATOM 1710 C CA . VAL A 1 220 ? 1.464 -5.922 -7.528 1.00 90.44 220 VAL A CA 1
ATOM 1711 C C . VAL A 1 220 ? 2.959 -6.216 -7.489 1.00 90.44 220 VAL A C 1
ATOM 1713 O O . VAL A 1 220 ? 3.411 -7.094 -8.215 1.00 90.44 220 VAL A O 1
ATOM 1716 N N . TRP A 1 221 ? 3.741 -5.531 -6.653 1.00 85.12 221 TRP A N 1
ATOM 1717 C CA . TRP A 1 221 ? 5.206 -5.626 -6.731 1.00 85.12 221 TRP A CA 1
ATOM 1718 C C . TRP A 1 221 ? 5.884 -6.485 -5.660 1.00 85.12 221 TRP A C 1
ATOM 1720 O O . TRP A 1 221 ? 6.997 -6.958 -5.868 1.00 85.12 221 TRP A O 1
ATOM 1730 N N . ARG A 1 222 ? 5.224 -6.727 -4.522 1.00 90.00 222 ARG A N 1
ATOM 1731 C CA . ARG A 1 222 ? 5.858 -7.289 -3.323 1.00 90.00 222 ARG A CA 1
ATOM 1732 C C . ARG A 1 222 ? 5.403 -8.715 -3.121 1.00 90.00 222 ARG A C 1
ATOM 1734 O O . ARG A 1 222 ? 6.236 -9.605 -2.998 1.00 90.00 222 ARG A O 1
ATOM 1741 N N . PHE A 1 223 ? 4.096 -8.965 -3.183 1.00 93.62 223 PHE A N 1
ATOM 1742 C CA . PHE A 1 223 ? 3.580 -10.326 -3.067 1.00 93.62 223 PHE A CA 1
ATOM 1743 C C . PHE A 1 223 ? 4.140 -11.278 -4.140 1.00 93.62 223 PHE A C 1
ATOM 1745 O O . PHE A 1 223 ? 4.623 -12.346 -3.760 1.00 93.62 223 PHE A O 1
ATOM 1752 N N . PRO A 1 224 ? 4.162 -10.934 -5.446 1.00 92.75 224 PRO A N 1
ATOM 1753 C CA . PRO A 1 224 ? 4.716 -11.839 -6.452 1.00 92.75 224 PRO A CA 1
ATOM 1754 C C . PRO A 1 224 ? 6.208 -12.108 -6.225 1.00 92.75 224 PRO A C 1
ATOM 1756 O O . PRO A 1 224 ? 6.656 -13.251 -6.344 1.00 92.75 224 PRO A O 1
ATOM 1759 N N . TYR A 1 225 ? 6.956 -11.071 -5.834 1.00 89.19 225 TYR A N 1
ATOM 1760 C CA . TYR A 1 225 ? 8.367 -11.176 -5.478 1.00 89.19 225 TYR A CA 1
ATOM 1761 C C . TYR A 1 225 ? 8.586 -12.138 -4.293 1.00 89.19 225 TYR A C 1
ATOM 1763 O O . TYR A 1 225 ? 9.329 -13.115 -4.396 1.00 89.19 225 TYR A O 1
ATOM 1771 N N . LEU A 1 226 ? 7.879 -11.927 -3.180 1.00 90.88 226 LEU A N 1
ATOM 1772 C CA . LEU A 1 226 ? 7.992 -12.777 -1.993 1.00 90.88 226 LEU A CA 1
ATOM 1773 C C . LEU A 1 226 ? 7.565 -14.216 -2.273 1.00 90.88 226 LEU A C 1
ATOM 1775 O O . LEU A 1 226 ? 8.214 -15.147 -1.802 1.00 90.88 226 LEU A O 1
ATOM 1779 N N . CYS A 1 227 ? 6.519 -14.408 -3.078 1.00 92.81 227 CYS A N 1
ATOM 1780 C CA . CYS A 1 227 ? 6.048 -15.734 -3.443 1.00 92.81 227 CYS A CA 1
ATOM 1781 C C . CYS A 1 227 ? 7.139 -16.542 -4.146 1.00 92.81 227 CYS A C 1
ATOM 1783 O O . CYS A 1 227 ? 7.386 -17.674 -3.742 1.00 92.81 227 CYS A O 1
ATOM 1785 N N . TYR A 1 228 ? 7.839 -15.985 -5.142 1.00 88.75 228 TYR A N 1
ATOM 1786 C CA . TYR A 1 228 ? 8.907 -16.744 -5.802 1.00 88.75 228 TYR A CA 1
ATOM 1787 C C . TYR A 1 228 ? 10.129 -16.919 -4.892 1.00 88.75 228 TYR A C 1
ATOM 1789 O O . TYR A 1 228 ? 10.662 -18.027 -4.806 1.00 88.75 228 TYR A O 1
ATOM 1797 N N . LYS A 1 229 ? 10.562 -15.856 -4.193 1.00 89.50 229 LYS A N 1
ATOM 1798 C CA . LYS A 1 229 ? 11.753 -15.874 -3.325 1.00 89.50 229 LYS A CA 1
ATOM 1799 C C . LYS A 1 229 ? 11.641 -16.954 -2.248 1.00 89.50 229 LYS A C 1
ATOM 1801 O O . LYS A 1 229 ? 12.622 -17.632 -1.946 1.00 89.50 229 LYS A O 1
ATOM 1806 N N . ASN A 1 230 ? 10.433 -17.148 -1.725 1.00 92.56 230 ASN A N 1
ATOM 1807 C CA . ASN A 1 230 ? 10.148 -18.025 -0.596 1.00 92.56 230 ASN A CA 1
ATOM 1808 C C . ASN A 1 230 ? 9.578 -19.398 -1.000 1.00 92.56 230 ASN A C 1
ATOM 1810 O O . ASN A 1 230 ? 8.885 -20.047 -0.215 1.00 92.56 230 ASN A O 1
ATOM 1814 N N . GLY A 1 231 ? 9.909 -19.878 -2.203 1.00 91.12 231 GLY A N 1
ATOM 1815 C CA . GLY A 1 231 ? 9.604 -21.248 -2.639 1.00 91.12 231 GLY A CA 1
ATOM 1816 C C . GLY A 1 231 ? 8.379 -21.383 -3.543 1.00 91.12 231 GLY A C 1
ATOM 1817 O O . GLY A 1 231 ? 7.717 -22.427 -3.535 1.00 91.12 231 GLY A O 1
ATOM 1818 N N . GLY A 1 232 ? 8.068 -20.338 -4.310 1.00 93.12 232 GLY A N 1
ATOM 1819 C CA . GLY A 1 232 ? 6.988 -20.317 -5.293 1.00 93.12 232 GLY A CA 1
ATOM 1820 C C . GLY A 1 232 ? 5.635 -20.639 -4.666 1.00 93.12 232 GLY A C 1
ATOM 1821 O O . GLY A 1 232 ? 5.255 -20.088 -3.634 1.00 93.12 232 GLY A O 1
ATOM 1822 N N . GLY A 1 233 ? 4.917 -21.604 -5.242 1.00 93.56 233 GLY A N 1
ATOM 1823 C CA . GLY A 1 233 ? 3.602 -22.019 -4.746 1.00 93.56 233 GLY A CA 1
ATOM 1824 C C . GLY A 1 233 ? 3.601 -22.562 -3.309 1.00 93.56 233 GLY A C 1
ATOM 1825 O O . GLY A 1 233 ? 2.557 -22.541 -2.661 1.00 93.56 233 GLY A O 1
ATOM 1826 N N . ALA A 1 234 ? 4.748 -23.003 -2.771 1.00 95.31 234 ALA A N 1
ATOM 1827 C CA . ALA A 1 234 ? 4.831 -23.450 -1.378 1.00 95.31 234 ALA A CA 1
ATOM 1828 C C . ALA A 1 234 ? 4.595 -22.297 -0.385 1.00 95.31 234 ALA A C 1
ATOM 1830 O O . ALA A 1 234 ? 4.020 -22.530 0.677 1.00 95.31 234 ALA A O 1
ATOM 1831 N N . PHE A 1 235 ? 4.954 -21.060 -0.750 1.00 95.75 235 PHE A N 1
ATOM 1832 C CA . PHE A 1 235 ? 4.756 -19.857 0.069 1.00 95.75 235 PHE A CA 1
ATOM 1833 C C . PHE A 1 235 ? 3.278 -19.563 0.374 1.00 95.75 235 PHE A C 1
ATOM 1835 O O . PHE A 1 235 ? 2.955 -18.956 1.396 1.00 95.75 235 PHE A O 1
ATOM 1842 N N . LEU A 1 236 ? 2.353 -20.047 -0.460 1.00 95.06 236 LEU A N 1
ATOM 1843 C CA . LEU A 1 236 ? 0.917 -19.866 -0.237 1.00 95.06 236 LEU A CA 1
ATOM 1844 C C . LEU A 1 236 ? 0.430 -20.554 1.048 1.00 95.06 236 LEU A C 1
ATOM 1846 O O . LEU A 1 236 ? -0.561 -20.115 1.631 1.00 95.06 236 LEU A O 1
ATOM 1850 N N . ILE A 1 237 ? 1.128 -21.594 1.520 1.00 95.19 237 ILE A N 1
ATOM 1851 C CA . ILE A 1 237 ? 0.806 -22.294 2.771 1.00 95.19 237 ILE A CA 1
ATOM 1852 C C . ILE A 1 237 ? 1.009 -21.372 3.985 1.00 95.19 237 ILE A C 1
ATOM 1854 O O . ILE A 1 237 ? 0.016 -21.086 4.661 1.00 95.19 237 ILE A O 1
ATOM 1858 N N . PRO A 1 238 ? 2.230 -20.871 4.282 1.00 93.75 238 PRO A N 1
ATOM 1859 C CA . PRO A 1 238 ? 2.429 -19.955 5.397 1.00 93.75 238 PRO A CA 1
ATOM 1860 C C . PRO A 1 238 ? 1.609 -18.675 5.220 1.00 93.75 238 PRO A C 1
ATOM 1862 O O . PRO A 1 238 ? 0.980 -18.250 6.181 1.00 93.75 238 PRO A O 1
ATOM 1865 N N . TYR A 1 239 ? 1.503 -18.118 4.007 1.00 94.56 239 TYR A N 1
ATOM 1866 C CA . TYR A 1 239 ? 0.677 -16.932 3.746 1.00 94.56 239 TYR A CA 1
ATOM 1867 C C . TYR A 1 239 ? -0.796 -17.126 4.148 1.00 94.56 239 TYR A C 1
ATOM 1869 O O . TYR A 1 239 ? -1.352 -16.317 4.891 1.00 94.56 239 TYR A O 1
ATOM 1877 N N . THR A 1 240 ? -1.416 -18.239 3.742 1.00 94.56 240 THR A N 1
ATOM 1878 C CA . THR A 1 240 ? -2.817 -18.550 4.079 1.00 94.56 240 THR A CA 1
ATOM 1879 C C . THR A 1 240 ? -3.001 -18.816 5.575 1.00 94.56 240 THR A C 1
ATOM 1881 O O . THR A 1 240 ? -3.999 -18.398 6.162 1.00 94.56 240 THR A O 1
ATOM 1884 N N . LEU A 1 241 ? -2.042 -19.483 6.224 1.00 93.00 241 LEU A N 1
ATOM 1885 C CA . LEU A 1 241 ? -2.090 -19.712 7.670 1.00 93.00 241 LEU A CA 1
ATOM 1886 C C . LEU A 1 241 ? -1.968 -18.397 8.451 1.00 93.00 241 LEU A C 1
ATOM 1888 O O . LEU A 1 241 ? -2.754 -18.167 9.372 1.00 93.00 241 LEU A O 1
ATOM 1892 N N . MET A 1 242 ? -1.050 -17.512 8.049 1.00 90.81 242 MET A N 1
ATOM 1893 C CA . MET A 1 242 ? -0.889 -16.189 8.663 1.00 90.81 242 MET A CA 1
ATOM 1894 C C . MET A 1 242 ? -2.138 -15.327 8.474 1.00 90.81 242 MET A C 1
ATOM 1896 O O . MET A 1 242 ? -2.527 -14.586 9.377 1.00 90.81 242 MET A O 1
ATOM 1900 N N . MET A 1 243 ? -2.799 -15.452 7.324 1.00 93.94 243 MET A N 1
ATOM 1901 C CA . MET A 1 243 ? -4.069 -14.789 7.052 1.00 93.94 243 MET A CA 1
ATOM 1902 C C . MET A 1 243 ? -5.168 -15.264 8.005 1.00 93.94 243 MET A C 1
ATOM 1904 O O . MET A 1 243 ? -5.773 -14.443 8.692 1.00 93.94 243 MET A O 1
ATOM 1908 N N . ILE A 1 244 ? -5.410 -16.577 8.074 1.00 94.38 244 ILE A N 1
ATOM 1909 C CA . ILE A 1 244 ? -6.509 -17.152 8.861 1.00 94.38 244 ILE A CA 1
ATOM 1910 C C . ILE A 1 244 ? -6.288 -16.930 10.360 1.00 94.38 244 ILE A C 1
ATOM 1912 O O . ILE A 1 244 ? -7.225 -16.603 11.076 1.00 94.38 244 ILE A O 1
ATOM 1916 N N . PHE A 1 245 ? -5.074 -17.101 10.876 1.00 91.69 245 PHE A N 1
ATOM 1917 C CA . PHE A 1 245 ? -4.845 -17.069 12.325 1.00 91.69 245 PHE A CA 1
ATOM 1918 C C . PHE A 1 245 ? -4.346 -15.720 12.861 1.00 91.69 245 PHE A C 1
ATOM 1920 O O . PHE A 1 245 ? -4.457 -15.459 14.061 1.00 91.69 245 PHE A O 1
ATOM 1927 N N . GLY A 1 246 ? -3.808 -14.860 11.995 1.00 90.31 246 GLY A N 1
ATOM 1928 C CA . GLY A 1 246 ? -3.238 -13.565 12.365 1.00 90.31 246 GLY A CA 1
ATOM 1929 C C . GLY A 1 246 ? -4.068 -12.394 11.853 1.00 90.31 246 GLY A C 1
ATOM 1930 O O . GLY A 1 246 ? -4.763 -11.741 12.629 1.00 90.31 246 GLY A O 1
ATOM 1931 N N . ALA A 1 247 ? -3.984 -12.127 10.550 1.00 92.12 247 ALA A N 1
ATOM 1932 C CA . ALA A 1 247 ? -4.479 -10.877 9.974 1.00 92.12 247 ALA A CA 1
ATOM 1933 C C . ALA A 1 247 ? -6.010 -10.756 9.990 1.00 92.12 247 ALA A C 1
ATOM 1935 O O . ALA A 1 247 ? -6.527 -9.723 10.402 1.00 92.12 247 ALA A O 1
ATOM 1936 N N . VAL A 1 248 ? -6.748 -11.799 9.588 1.00 95.31 248 VAL A N 1
ATOM 1937 C CA . VAL A 1 248 ? -8.220 -11.746 9.485 1.00 95.31 248 VAL A CA 1
ATOM 1938 C C . VAL A 1 248 ? -8.898 -11.537 10.842 1.00 95.31 248 VAL A C 1
ATOM 1940 O O . VAL A 1 248 ? -9.764 -10.666 10.928 1.00 95.31 248 VAL A O 1
ATOM 1943 N N . PRO A 1 249 ? -8.525 -12.256 11.922 1.00 95.75 249 PRO A N 1
ATOM 1944 C CA . PRO A 1 249 ? -9.041 -11.961 13.255 1.00 95.75 249 PRO A CA 1
ATOM 1945 C C . PRO A 1 249 ? -8.842 -10.500 13.651 1.00 95.75 249 PRO A C 1
ATOM 1947 O O . PRO A 1 249 ? -9.794 -9.855 14.082 1.00 95.75 249 PRO A O 1
ATOM 1950 N N . LEU A 1 250 ? -7.643 -9.953 13.479 1.00 94.81 250 LEU A N 1
ATOM 1951 C CA . LEU A 1 250 ? -7.352 -8.588 13.920 1.00 94.81 250 LEU A CA 1
ATOM 1952 C C . LEU A 1 250 ? -8.027 -7.533 13.050 1.00 94.81 250 LEU A C 1
ATOM 1954 O O . LEU A 1 250 ? -8.585 -6.581 13.579 1.00 94.81 250 LEU A O 1
ATOM 1958 N N . PHE A 1 251 ? -8.097 -7.763 11.744 1.00 95.88 251 PHE A N 1
ATOM 1959 C CA . PHE A 1 251 ? -8.884 -6.927 10.850 1.00 95.88 251 PHE A CA 1
ATOM 1960 C C . PHE A 1 251 ? -10.373 -6.920 11.234 1.00 95.88 251 PHE A C 1
ATOM 1962 O O . PHE A 1 251 ? -10.993 -5.861 11.306 1.00 95.88 251 PHE A O 1
ATOM 1969 N N . TYR A 1 252 ? -10.954 -8.083 11.553 1.00 96.69 252 TYR A N 1
ATOM 1970 C CA . TYR A 1 252 ? -12.342 -8.147 12.018 1.00 96.69 252 TYR A CA 1
ATOM 1971 C C . TYR A 1 252 ? -12.538 -7.381 13.335 1.00 96.69 252 TYR A C 1
ATOM 1973 O O . TYR A 1 252 ? -13.537 -6.682 13.504 1.00 96.69 252 TYR A O 1
ATOM 1981 N N . MET A 1 253 ? -11.570 -7.474 14.250 1.00 95.88 253 MET A N 1
ATOM 1982 C CA . MET A 1 253 ? -11.583 -6.747 15.518 1.00 95.88 253 MET A CA 1
ATOM 1983 C C . MET A 1 253 ? -11.564 -5.224 15.307 1.00 95.88 253 MET A C 1
ATOM 1985 O O . MET A 1 253 ? -12.399 -4.542 15.896 1.00 95.88 253 MET A O 1
ATOM 1989 N N . GLU A 1 254 ? -10.703 -4.700 14.427 1.00 95.12 254 GLU A N 1
ATOM 1990 C CA . GLU A 1 254 ? -10.661 -3.266 14.085 1.00 95.12 254 GLU A CA 1
ATOM 1991 C C . GLU A 1 254 ? -12.001 -2.771 13.520 1.00 95.12 254 GLU A C 1
ATOM 1993 O O . GLU A 1 254 ? -12.491 -1.708 13.912 1.00 95.12 254 GLU A O 1
ATOM 1998 N N . LEU A 1 255 ? -12.621 -3.550 12.625 1.00 96.50 255 LEU A N 1
ATOM 1999 C CA . LEU A 1 255 ? -13.922 -3.207 12.045 1.00 96.50 255 LEU A CA 1
ATOM 2000 C C . LEU A 1 255 ? -15.028 -3.152 13.106 1.00 96.50 255 LEU A C 1
ATOM 2002 O O . LEU A 1 255 ? -15.849 -2.234 13.090 1.00 96.50 255 LEU A O 1
ATOM 2006 N N . ILE A 1 256 ? -15.041 -4.107 14.041 1.00 96.44 256 ILE A N 1
ATOM 2007 C CA . ILE A 1 256 ? -15.975 -4.115 15.175 1.00 96.44 256 ILE A CA 1
ATOM 2008 C C . ILE A 1 256 ? -15.755 -2.880 16.050 1.00 96.44 256 ILE A C 1
ATOM 2010 O O . ILE A 1 256 ? -16.714 -2.175 16.357 1.00 96.44 256 ILE A O 1
ATOM 2014 N N . LEU A 1 257 ? -14.507 -2.599 16.438 1.00 95.12 257 LEU A N 1
ATOM 2015 C CA . LEU A 1 257 ? -14.180 -1.468 17.307 1.00 95.12 257 LEU A CA 1
ATOM 2016 C C . LEU A 1 257 ? -14.592 -0.139 16.684 1.00 95.12 257 LEU A C 1
ATOM 2018 O O . LEU A 1 257 ? -15.180 0.695 17.376 1.00 95.12 257 LEU A O 1
ATOM 2022 N N . GLY A 1 258 ? -14.313 0.046 15.393 1.00 95.19 258 GLY A N 1
ATOM 2023 C CA . GLY A 1 258 ? -14.698 1.246 14.661 1.00 95.19 258 GLY A CA 1
ATOM 2024 C C . GLY A 1 258 ? -16.212 1.400 14.592 1.00 95.19 258 GLY A C 1
ATOM 2025 O O . GLY A 1 258 ? -16.743 2.423 15.025 1.00 95.19 258 GLY A O 1
ATOM 2026 N N . GLN A 1 259 ? -16.915 0.371 14.108 1.00 96.19 259 GLN A N 1
ATOM 2027 C CA . GLN A 1 259 ? -18.363 0.430 13.892 1.00 96.19 259 GLN A CA 1
ATOM 2028 C C . GLN A 1 259 ? -19.161 0.552 15.195 1.00 96.19 259 GLN A C 1
ATOM 2030 O O . GLN A 1 259 ? -20.129 1.309 15.238 1.00 96.19 259 GLN A O 1
ATOM 2035 N N . TYR A 1 260 ? -18.753 -0.148 16.256 1.00 95.50 260 TYR A N 1
ATOM 2036 C CA . TYR A 1 260 ? -19.455 -0.114 17.538 1.00 95.50 260 TYR A CA 1
ATOM 2037 C C . TYR A 1 260 ? -19.301 1.235 18.240 1.00 95.50 260 TYR A C 1
ATOM 2039 O O . TYR A 1 260 ? -20.280 1.826 18.689 1.00 95.50 260 TYR A O 1
ATOM 2047 N N . ASN A 1 261 ? -18.064 1.738 18.329 1.00 93.81 261 ASN A N 1
ATOM 2048 C CA . ASN A 1 261 ? -17.768 2.938 19.111 1.00 93.81 261 ASN A CA 1
ATOM 2049 C C . ASN A 1 261 ? -18.006 4.241 18.338 1.00 93.81 261 ASN A C 1
ATOM 2051 O O . ASN A 1 261 ? -18.057 5.298 18.965 1.00 93.81 261 ASN A O 1
ATOM 2055 N N . ARG A 1 262 ? -18.103 4.186 16.998 1.00 93.69 262 ARG A N 1
ATOM 2056 C CA . ARG A 1 262 ? -18.296 5.347 16.105 1.00 93.69 262 ARG A CA 1
ATOM 2057 C C . ARG A 1 262 ? -17.316 6.491 16.395 1.00 93.69 262 ARG A C 1
ATOM 2059 O O . ARG A 1 262 ? -17.667 7.671 16.393 1.00 93.69 262 ARG A O 1
ATOM 2066 N N . GLN A 1 263 ? -16.060 6.131 16.654 1.00 92.00 263 GLN A N 1
ATOM 2067 C CA . GLN A 1 263 ? -14.966 7.042 16.995 1.00 92.00 263 GLN A CA 1
ATOM 2068 C C . GLN A 1 263 ? -13.707 6.701 16.203 1.00 92.00 263 GLN A C 1
ATOM 2070 O O . GLN A 1 263 ? -13.501 5.560 15.798 1.00 92.00 263 GLN A O 1
ATOM 2075 N N . GLY A 1 264 ? -12.856 7.703 16.012 1.00 93.19 264 GLY A N 1
ATOM 2076 C CA . GLY A 1 264 ? -11.566 7.570 15.362 1.00 93.19 264 GLY A CA 1
ATOM 2077 C C . GLY A 1 264 ? -10.541 6.784 16.186 1.00 93.19 264 GLY A C 1
ATOM 2078 O O . GLY A 1 264 ? -10.742 6.517 17.377 1.00 93.19 264 GLY A O 1
ATOM 2079 N N . PRO A 1 265 ? -9.391 6.463 15.574 1.00 94.31 265 PRO A N 1
ATOM 2080 C CA . PRO A 1 265 ? -8.397 5.523 16.097 1.00 94.31 265 PRO A CA 1
ATOM 2081 C C . PRO A 1 265 ? -7.737 5.959 17.407 1.00 94.31 265 PRO A C 1
ATOM 2083 O O . PRO A 1 265 ? -7.212 5.115 18.123 1.00 94.31 265 PRO A O 1
ATOM 2086 N N . ILE A 1 266 ? -7.768 7.251 17.756 1.00 95.75 266 ILE A N 1
ATOM 2087 C CA . ILE A 1 266 ? -7.276 7.752 19.051 1.00 95.75 266 ILE A CA 1
ATOM 2088 C C . ILE A 1 266 ? -8.381 7.696 20.107 1.00 95.75 266 ILE A C 1
ATOM 2090 O O . ILE A 1 266 ? -8.174 7.171 21.203 1.00 95.75 266 ILE A O 1
ATOM 2094 N N . SER A 1 267 ? -9.559 8.231 19.788 1.00 94.12 267 SER A N 1
ATOM 2095 C CA . SER A 1 267 ? -10.643 8.389 20.757 1.00 94.12 267 SER A CA 1
ATOM 2096 C C . SER A 1 267 ? -11.311 7.071 21.138 1.00 94.12 267 SER A C 1
ATOM 2098 O O . SER A 1 267 ? -11.736 6.945 22.285 1.00 94.12 267 SER A O 1
ATOM 2100 N N . VAL A 1 268 ? -11.305 6.066 20.252 1.00 94.81 268 VAL A N 1
ATOM 2101 C CA . VAL A 1 268 ? -11.818 4.713 20.537 1.00 94.81 268 VAL A CA 1
ATOM 2102 C C . VAL A 1 268 ? -11.203 4.108 21.804 1.00 94.81 268 VAL A C 1
ATOM 2104 O O . VAL A 1 268 ? -11.877 3.418 22.564 1.00 94.81 268 VAL A O 1
ATOM 2107 N N . TRP A 1 269 ? -9.954 4.456 22.126 1.00 95.31 269 TRP A N 1
ATOM 2108 C CA . TRP A 1 269 ? -9.256 3.985 23.323 1.00 95.31 269 TRP A CA 1
ATOM 2109 C C . TRP A 1 269 ? -9.802 4.544 24.639 1.00 95.31 269 TRP A C 1
ATOM 2111 O O . TRP A 1 269 ? -9.290 4.208 25.705 1.00 95.31 269 TRP A O 1
ATOM 2121 N N . ARG A 1 270 ? -10.886 5.330 24.620 1.00 90.31 270 ARG A N 1
ATOM 2122 C CA . ARG A 1 270 ? -11.697 5.602 25.818 1.00 90.31 270 ARG A CA 1
ATOM 2123 C C . ARG A 1 270 ? -12.217 4.316 26.469 1.00 90.31 270 ARG A C 1
ATOM 2125 O O . ARG A 1 270 ? -12.427 4.323 27.679 1.00 90.31 270 ARG A O 1
ATOM 2132 N N . ILE A 1 271 ? -12.331 3.217 25.712 1.00 91.00 271 ILE A N 1
ATOM 2133 C CA . ILE A 1 271 ? -12.620 1.879 26.255 1.00 91.00 271 ILE A CA 1
ATOM 2134 C C . ILE A 1 271 ? -11.546 1.395 27.241 1.00 91.00 271 ILE A C 1
ATOM 2136 O O . ILE A 1 271 ? -11.857 0.697 28.204 1.00 91.00 271 ILE A O 1
ATOM 2140 N N . CYS A 1 272 ? -10.280 1.763 27.014 1.00 92.94 272 CYS A N 1
ATOM 2141 C CA . CYS A 1 272 ? -9.153 1.401 27.862 1.00 92.94 272 CYS A CA 1
ATOM 2142 C C . CYS A 1 272 ? -8.083 2.511 27.823 1.00 92.94 272 CYS A C 1
ATOM 2144 O O . CYS A 1 272 ? -7.135 2.435 27.035 1.00 92.94 272 CYS A O 1
ATOM 2146 N N . PRO A 1 273 ? -8.205 3.550 28.676 1.00 93.38 273 PRO A N 1
ATOM 2147 C CA . PRO A 1 273 ? -7.397 4.768 28.569 1.00 93.38 273 PRO A CA 1
ATOM 2148 C C . PRO A 1 273 ? -5.880 4.555 28.653 1.00 93.38 273 PRO A C 1
ATOM 2150 O O . PRO A 1 273 ? -5.122 5.338 28.084 1.00 93.38 273 PRO A O 1
ATOM 2153 N N . ILE A 1 274 ? -5.424 3.489 29.322 1.00 94.81 274 ILE A N 1
ATOM 2154 C CA . ILE A 1 274 ? -3.999 3.134 29.409 1.00 94.81 274 ILE A CA 1
ATOM 2155 C C . ILE A 1 274 ? -3.392 2.802 28.034 1.00 94.81 274 ILE A C 1
ATOM 2157 O O . ILE A 1 274 ? -2.218 3.073 27.803 1.00 94.81 274 ILE A O 1
ATOM 2161 N N . PHE A 1 275 ? -4.199 2.296 27.094 1.00 94.94 275 PHE A N 1
ATOM 2162 C CA . PHE A 1 275 ? -3.778 1.952 25.733 1.00 94.94 275 PHE A CA 1
ATOM 2163 C C . PHE A 1 275 ? -4.020 3.069 24.716 1.00 94.94 275 PHE A C 1
ATOM 2165 O O . PHE A 1 275 ? -3.811 2.866 23.525 1.00 94.94 275 PHE A O 1
ATOM 2172 N N . LYS A 1 276 ? -4.370 4.287 25.150 1.00 95.06 276 LYS A N 1
ATOM 2173 C CA . LYS A 1 276 ? -4.574 5.426 24.237 1.00 95.06 276 LYS A CA 1
ATOM 2174 C C . LYS A 1 276 ? -3.360 5.730 23.347 1.00 95.06 276 LYS A C 1
ATOM 2176 O O . LYS A 1 276 ? -3.518 6.232 22.236 1.00 95.06 276 LYS A O 1
ATOM 2181 N N . GLY A 1 277 ? -2.154 5.369 23.794 1.00 94.81 277 GLY A N 1
ATOM 2182 C CA . GLY A 1 277 ? -0.932 5.443 22.990 1.00 94.81 277 GLY A CA 1
ATOM 2183 C C . GLY A 1 277 ? -0.963 4.603 21.705 1.00 94.81 277 GLY A C 1
ATOM 2184 O O . GLY A 1 277 ? -0.324 4.992 20.734 1.00 94.81 277 GLY A O 1
ATOM 2185 N N . VAL A 1 278 ? -1.740 3.513 21.651 1.00 94.25 278 VAL A N 1
ATOM 2186 C CA . VAL A 1 278 ? -1.905 2.672 20.448 1.00 94.25 278 VAL A CA 1
ATOM 2187 C C . VAL A 1 278 ? -2.575 3.458 19.318 1.00 94.25 278 VAL A C 1
ATOM 2189 O O . VAL A 1 278 ? -2.162 3.377 18.163 1.00 94.25 278 VAL A O 1
ATOM 2192 N N . GLY A 1 279 ? -3.552 4.305 19.644 1.00 94.69 279 GLY A N 1
ATOM 2193 C CA . GLY A 1 279 ? -4.184 5.187 18.665 1.00 94.69 279 GLY A CA 1
ATOM 2194 C C . GLY A 1 279 ? -3.228 6.240 18.108 1.00 94.69 279 GLY A C 1
ATOM 2195 O O . GLY A 1 279 ? -3.165 6.443 16.898 1.00 94.69 279 GLY A O 1
ATOM 2196 N N . PHE A 1 280 ? -2.428 6.870 18.977 1.00 95.19 280 PHE A N 1
ATOM 2197 C CA . PHE A 1 280 ? -1.393 7.817 18.545 1.00 95.19 280 PHE A CA 1
ATOM 2198 C C . PHE A 1 280 ? -0.296 7.138 17.707 1.00 95.19 280 PHE A C 1
ATOM 2200 O O . PHE A 1 280 ? 0.132 7.718 16.713 1.00 95.19 280 PHE A O 1
ATOM 2207 N N . CYS A 1 281 ? 0.117 5.914 18.069 1.00 94.31 281 CYS A N 1
ATOM 2208 C CA . CYS A 1 281 ? 1.021 5.044 17.294 1.00 94.31 281 CYS A CA 1
ATOM 2209 C C . CYS A 1 281 ? 0.496 4.875 15.866 1.00 94.31 281 CYS A C 1
ATOM 2211 O O . CYS A 1 281 ? 1.188 5.212 14.911 1.00 94.31 281 CYS A O 1
ATOM 2213 N N . SER A 1 282 ? -0.762 4.451 15.737 1.00 92.44 282 SER A N 1
ATOM 2214 C CA . SER A 1 282 ? -1.410 4.170 14.451 1.00 92.44 282 SER A CA 1
ATOM 2215 C C . SER A 1 282 ? -1.495 5.417 13.562 1.00 92.44 282 SER A C 1
ATOM 2217 O O . SER A 1 282 ? -1.079 5.386 12.405 1.00 92.44 282 SER A O 1
ATOM 2219 N N . VAL A 1 283 ? -1.941 6.551 14.121 1.00 94.75 283 VAL A N 1
ATOM 2220 C CA . VAL A 1 283 ? -2.019 7.830 13.391 1.00 94.75 283 VAL A CA 1
ATOM 2221 C C . VAL A 1 283 ? -0.633 8.335 12.977 1.00 94.75 283 VAL A C 1
ATOM 2223 O O . VAL A 1 283 ? -0.469 8.837 11.866 1.00 94.75 283 VAL A O 1
ATOM 2226 N N . LEU A 1 284 ? 0.381 8.185 13.832 1.00 94.00 284 LEU A N 1
ATOM 2227 C CA . LEU A 1 284 ? 1.753 8.581 13.512 1.00 94.00 284 LEU A CA 1
ATOM 2228 C C . LEU A 1 284 ? 2.358 7.704 12.407 1.00 94.00 284 LEU A C 1
ATOM 2230 O O . LEU A 1 284 ? 3.020 8.225 11.511 1.00 94.00 284 LEU A O 1
ATOM 2234 N N . VAL A 1 285 ? 2.111 6.393 12.439 1.00 92.31 285 VAL A N 1
ATOM 2235 C CA . VAL A 1 285 ? 2.537 5.470 11.378 1.00 92.31 285 VAL A CA 1
ATOM 2236 C C . VAL A 1 285 ? 1.857 5.833 10.057 1.00 92.31 285 VAL A C 1
ATOM 2238 O O . VAL A 1 285 ? 2.548 5.966 9.049 1.00 92.31 285 VAL A O 1
ATOM 2241 N N . ALA A 1 286 ? 0.543 6.087 10.054 1.00 93.12 286 ALA A N 1
ATOM 2242 C CA . ALA A 1 286 ? -0.174 6.550 8.863 1.00 93.12 286 ALA A CA 1
ATOM 2243 C C . ALA A 1 286 ? 0.406 7.871 8.318 1.00 93.12 286 ALA A C 1
ATOM 2245 O O . ALA A 1 286 ? 0.581 8.027 7.108 1.00 93.12 286 ALA A O 1
ATOM 2246 N N . PHE A 1 287 ? 0.786 8.795 9.208 1.00 93.62 287 PHE A N 1
ATOM 2247 C CA . PHE A 1 287 ? 1.4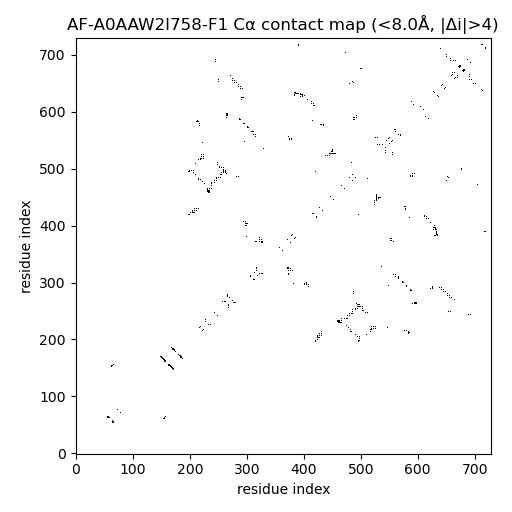56 10.043 8.839 1.00 93.62 287 PHE A CA 1
ATOM 2248 C C . PHE A 1 287 ? 2.824 9.786 8.195 1.00 93.62 287 PHE A C 1
ATOM 2250 O O . PHE A 1 287 ? 3.072 10.315 7.114 1.00 93.62 287 PHE A O 1
ATOM 2257 N N . TYR A 1 288 ? 3.670 8.917 8.762 1.00 92.75 288 TYR A N 1
ATOM 2258 C CA . TYR A 1 288 ? 4.945 8.541 8.135 1.00 92.75 288 TYR A CA 1
ATOM 2259 C C . TYR A 1 288 ? 4.765 7.919 6.748 1.00 92.75 288 TYR A C 1
ATOM 2261 O O . TYR A 1 288 ? 5.480 8.300 5.820 1.00 92.75 288 TYR A O 1
ATOM 2269 N N . VAL A 1 289 ? 3.788 7.019 6.589 1.00 92.75 289 VAL A N 1
ATOM 2270 C CA . VAL A 1 289 ? 3.476 6.396 5.294 1.00 92.75 289 VAL A CA 1
ATOM 2271 C C . VAL A 1 289 ? 3.053 7.431 4.259 1.00 92.75 289 VAL A C 1
ATOM 2273 O O . VAL A 1 289 ? 3.500 7.365 3.113 1.00 92.75 289 VAL A O 1
ATOM 2276 N N . SER A 1 290 ? 2.285 8.447 4.661 1.00 92.00 290 SER A N 1
ATOM 2277 C CA . SER A 1 290 ? 1.807 9.483 3.741 1.00 92.00 290 SER A CA 1
ATOM 2278 C C . SER A 1 290 ? 2.937 10.208 2.989 1.00 92.00 290 SER A C 1
ATOM 2280 O O . SER A 1 290 ? 2.769 10.550 1.817 1.00 92.00 290 SER A O 1
ATOM 2282 N N . PHE A 1 291 ? 4.117 10.404 3.592 1.00 87.38 291 PHE A N 1
ATOM 2283 C CA . PHE A 1 291 ? 5.175 11.198 2.951 1.00 87.38 291 PHE A CA 1
ATOM 2284 C C . PHE A 1 291 ? 5.958 10.449 1.887 1.00 87.38 291 PHE A C 1
ATOM 2286 O O . PHE A 1 291 ? 6.452 11.073 0.949 1.00 87.38 291 PHE A O 1
ATOM 2293 N N . TYR A 1 292 ? 6.153 9.143 2.063 1.00 92.31 292 TYR A N 1
ATOM 2294 C CA . TYR A 1 292 ? 6.957 8.346 1.140 1.00 92.31 292 TYR A CA 1
ATOM 2295 C C . TYR A 1 292 ? 6.074 7.617 0.127 1.00 92.31 292 TYR A C 1
ATOM 2297 O O . TYR A 1 292 ? 6.426 7.548 -1.046 1.00 92.31 292 TYR A O 1
ATOM 2305 N N . TYR A 1 293 ? 4.887 7.158 0.529 1.00 94.38 293 TYR A N 1
ATOM 2306 C CA . TYR A 1 293 ? 3.997 6.405 -0.352 1.00 94.38 293 TYR A CA 1
ATOM 2307 C C . TYR A 1 293 ? 3.477 7.259 -1.520 1.00 94.38 293 TYR A C 1
ATOM 2309 O O . TYR A 1 293 ? 3.514 6.841 -2.677 1.00 94.38 293 TYR A O 1
ATOM 2317 N N . ASN A 1 294 ? 3.101 8.516 -1.253 1.00 96.12 294 ASN A N 1
ATOM 2318 C CA . ASN A 1 294 ? 2.616 9.445 -2.283 1.00 96.12 294 ASN A CA 1
ATOM 2319 C C . ASN A 1 294 ? 3.677 9.805 -3.340 1.00 96.12 294 ASN A C 1
ATOM 2321 O O . ASN A 1 294 ? 3.338 10.226 -4.447 1.00 96.12 294 ASN A O 1
ATOM 2325 N N . VAL A 1 295 ? 4.961 9.603 -3.035 1.00 95.88 295 VAL A N 1
ATOM 2326 C CA . VAL A 1 295 ? 6.069 9.813 -3.981 1.00 95.88 295 VAL A CA 1
ATOM 2327 C C . VAL A 1 295 ? 6.060 8.736 -5.065 1.00 95.88 295 VAL A C 1
ATOM 2329 O O . VAL A 1 295 ? 6.357 9.031 -6.219 1.00 95.88 295 VAL A O 1
ATOM 2332 N N . ILE A 1 296 ? 5.625 7.518 -4.736 1.00 95.56 296 ILE A N 1
ATOM 2333 C CA . ILE A 1 296 ? 5.482 6.424 -5.703 1.00 95.56 296 ILE A CA 1
ATOM 2334 C C . ILE A 1 296 ? 4.415 6.772 -6.745 1.00 95.56 296 ILE A C 1
ATOM 2336 O O . ILE A 1 296 ? 4.617 6.591 -7.946 1.00 95.56 296 ILE A O 1
ATOM 2340 N N . ILE A 1 297 ? 3.295 7.336 -6.288 1.00 96.81 297 ILE A N 1
ATOM 2341 C CA . ILE A 1 297 ? 2.214 7.817 -7.156 1.00 96.81 297 ILE A CA 1
ATOM 2342 C C . ILE A 1 297 ? 2.724 8.968 -8.035 1.00 96.81 297 ILE A C 1
ATOM 2344 O O . ILE A 1 297 ? 2.405 9.031 -9.221 1.00 96.81 297 ILE A O 1
ATOM 2348 N N . ALA A 1 298 ? 3.570 9.850 -7.489 1.00 97.38 298 ALA A N 1
ATOM 2349 C CA . ALA A 1 298 ? 4.198 10.925 -8.253 1.00 97.38 298 ALA A CA 1
ATOM 2350 C C . ALA A 1 298 ? 5.161 10.393 -9.330 1.00 97.38 298 ALA A C 1
ATOM 2352 O O . ALA A 1 298 ? 5.159 10.914 -10.446 1.00 97.38 298 ALA A O 1
ATOM 2353 N N . TRP A 1 299 ? 5.934 9.338 -9.047 1.00 97.25 299 TRP A N 1
ATOM 2354 C CA . TRP A 1 299 ? 6.730 8.645 -10.066 1.00 97.25 299 TRP A CA 1
ATOM 2355 C C . TRP A 1 299 ? 5.830 8.036 -11.142 1.00 97.25 299 TRP A C 1
ATOM 2357 O O . TRP A 1 299 ? 6.073 8.256 -12.324 1.00 97.25 299 TRP A O 1
ATOM 2367 N N . ALA A 1 300 ? 4.747 7.351 -10.768 1.00 96.88 300 ALA A N 1
ATOM 2368 C CA . ALA A 1 300 ? 3.792 6.805 -11.733 1.00 96.88 300 ALA A CA 1
ATOM 2369 C C . ALA A 1 300 ? 3.168 7.895 -12.617 1.00 96.88 300 ALA A C 1
ATOM 2371 O O . ALA A 1 300 ? 3.074 7.715 -13.830 1.00 96.88 300 ALA A O 1
ATOM 2372 N N . LEU A 1 301 ? 2.825 9.054 -12.050 1.00 97.62 301 LEU A N 1
ATOM 2373 C CA . LEU A 1 301 ? 2.346 10.206 -12.813 1.00 97.62 301 LEU A CA 1
ATOM 2374 C C . LEU A 1 301 ? 3.417 10.758 -13.763 1.00 97.62 301 LEU A C 1
ATOM 2376 O O . LEU A 1 301 ? 3.115 11.035 -14.923 1.00 97.62 301 LEU A O 1
ATOM 2380 N N . TYR A 1 302 ? 4.671 10.858 -13.316 1.00 97.38 302 TYR A N 1
ATOM 2381 C CA . TYR A 1 302 ? 5.786 11.262 -14.172 1.00 97.38 302 TYR A CA 1
ATOM 2382 C C . TYR A 1 302 ? 5.922 10.322 -15.379 1.00 97.38 302 TYR A C 1
ATOM 2384 O O . TYR A 1 302 ? 5.909 10.773 -16.524 1.00 97.38 302 TYR A O 1
ATOM 2392 N N . PHE A 1 303 ? 5.948 9.009 -15.143 1.00 97.19 303 PHE A N 1
ATOM 2393 C CA . PHE A 1 303 ? 6.007 8.007 -16.206 1.00 97.19 303 PHE A CA 1
ATOM 2394 C C . PHE A 1 303 ? 4.766 8.005 -17.110 1.00 97.19 303 PHE A C 1
ATOM 2396 O O . PHE A 1 303 ? 4.894 7.801 -18.318 1.00 97.19 303 PHE A O 1
ATOM 2403 N N . LEU A 1 304 ? 3.573 8.271 -16.569 1.00 96.81 304 LEU A N 1
ATOM 2404 C CA . LEU A 1 304 ? 2.353 8.417 -17.363 1.00 96.81 304 LEU A CA 1
ATOM 2405 C C . LEU A 1 304 ? 2.487 9.581 -18.352 1.00 96.81 304 LEU A C 1
ATOM 2407 O O . LEU A 1 304 ? 2.205 9.412 -19.536 1.00 96.81 304 LEU A O 1
ATOM 2411 N N . THR A 1 305 ? 2.974 10.739 -17.893 1.00 95.81 305 THR A N 1
ATOM 2412 C CA . THR A 1 305 ? 3.207 11.895 -18.776 1.00 95.81 305 THR A CA 1
ATOM 2413 C C . THR A 1 305 ? 4.314 11.629 -19.795 1.00 95.81 305 THR A C 1
ATOM 2415 O O . THR A 1 305 ? 4.174 11.992 -20.961 1.00 95.81 305 THR A O 1
ATOM 2418 N N . ALA A 1 306 ? 5.372 10.924 -19.392 1.00 95.50 306 ALA A N 1
ATOM 2419 C CA . ALA A 1 306 ? 6.457 10.516 -20.278 1.00 95.50 306 ALA A CA 1
ATOM 2420 C C . ALA A 1 306 ? 6.027 9.453 -21.305 1.00 95.50 306 ALA A C 1
ATOM 2422 O O . ALA A 1 306 ? 6.642 9.346 -22.356 1.00 95.50 306 ALA A O 1
ATOM 2423 N N . SER A 1 307 ? 4.952 8.701 -21.044 1.00 95.94 307 SER A N 1
ATOM 2424 C CA . SER A 1 307 ? 4.392 7.716 -21.986 1.00 95.94 307 SER A CA 1
ATOM 2425 C C . SER A 1 307 ? 3.604 8.354 -23.138 1.00 95.94 307 SER A C 1
ATOM 2427 O O . SER A 1 307 ? 3.220 7.657 -24.074 1.00 95.94 307 SER A O 1
ATOM 2429 N N . ALA A 1 308 ? 3.329 9.662 -23.071 1.00 93.19 308 ALA A N 1
ATOM 2430 C CA . ALA A 1 308 ? 2.597 10.394 -24.104 1.00 93.19 308 ALA A CA 1
ATOM 2431 C C . ALA A 1 308 ? 3.494 10.884 -25.261 1.00 93.19 308 ALA A C 1
ATOM 2433 O O . ALA A 1 308 ? 3.006 11.547 -26.179 1.00 93.19 308 ALA A O 1
ATOM 2434 N N . THR A 1 309 ? 4.796 10.587 -25.232 1.00 91.06 309 THR A N 1
ATOM 2435 C CA . THR A 1 309 ? 5.720 10.890 -26.332 1.00 91.06 309 THR A CA 1
ATOM 2436 C C . THR A 1 309 ? 5.603 9.856 -27.460 1.00 91.06 309 THR A C 1
ATOM 2438 O O . THR A 1 309 ? 5.203 8.722 -27.206 1.00 91.06 309 THR A O 1
ATOM 2441 N N . PRO A 1 310 ? 5.937 10.211 -28.720 1.00 86.00 310 PRO A N 1
ATOM 2442 C CA . PRO A 1 310 ? 5.907 9.264 -29.839 1.00 86.00 310 PRO A CA 1
ATOM 2443 C C . PRO A 1 310 ? 6.786 8.033 -29.602 1.00 86.00 310 PRO A C 1
ATOM 2445 O O . PRO A 1 310 ? 6.312 6.914 -29.785 1.00 86.00 310 PRO A O 1
ATOM 2448 N N . ASP A 1 311 ? 8.008 8.255 -29.120 1.00 89.06 311 ASP A N 1
ATOM 2449 C CA . ASP A 1 311 ? 8.941 7.211 -28.705 1.00 89.06 311 ASP A CA 1
ATOM 2450 C C . ASP A 1 311 ? 9.100 7.250 -27.184 1.00 89.06 311 ASP A C 1
ATOM 2452 O O . ASP A 1 311 ? 9.265 8.325 -26.595 1.00 89.06 311 ASP A O 1
ATOM 2456 N N . LEU A 1 312 ? 9.040 6.084 -26.537 1.00 93.25 312 LEU A N 1
ATOM 2457 C CA . LEU A 1 312 ? 9.188 5.985 -25.086 1.00 93.25 312 LEU A CA 1
ATOM 2458 C C . LEU A 1 312 ? 10.643 6.285 -24.667 1.00 93.25 312 LEU A C 1
ATOM 2460 O O . LEU A 1 312 ? 11.567 5.664 -25.203 1.00 93.25 312 LEU A O 1
ATOM 2464 N N . PRO A 1 313 ? 10.875 7.150 -23.659 1.00 93.12 313 PRO A N 1
ATOM 2465 C CA . PRO A 1 313 ? 12.227 7.566 -23.262 1.00 93.12 313 PRO A CA 1
ATOM 2466 C C . PRO A 1 313 ? 13.150 6.441 -22.765 1.00 93.12 313 PRO A C 1
ATOM 2468 O O . PRO A 1 313 ? 14.368 6.580 -22.797 1.00 93.12 313 PRO A O 1
ATOM 2471 N N . TRP A 1 314 ? 12.583 5.328 -22.296 1.00 93.06 314 TRP A N 1
ATOM 2472 C CA . TRP A 1 314 ? 13.306 4.183 -21.728 1.00 93.06 314 TRP A CA 1
ATOM 2473 C C . TRP A 1 314 ? 13.534 3.031 -22.721 1.00 93.06 314 TRP A C 1
ATOM 2475 O O . TRP A 1 314 ? 13.762 1.895 -22.306 1.00 93.06 314 TRP A O 1
ATOM 2485 N N . VAL A 1 315 ? 13.431 3.285 -24.030 1.00 89.12 315 VAL A N 1
ATOM 2486 C CA . VAL A 1 315 ? 13.666 2.257 -25.065 1.00 89.12 315 VAL A CA 1
ATOM 2487 C C . VAL A 1 315 ? 15.134 2.178 -25.468 1.00 89.12 315 VAL A C 1
ATOM 2489 O O . VAL A 1 315 ? 15.658 1.081 -25.644 1.00 89.12 315 VAL A O 1
ATOM 2492 N N . HIS A 1 316 ? 15.787 3.330 -25.620 1.00 88.75 316 HIS A N 1
ATOM 2493 C CA . HIS A 1 316 ? 17.113 3.440 -26.224 1.00 88.75 316 HIS A CA 1
ATOM 2494 C C . HIS A 1 316 ? 18.146 4.004 -25.247 1.00 88.75 316 HIS A C 1
ATOM 2496 O O . HIS A 1 316 ? 17.803 4.746 -24.329 1.00 88.75 316 HIS A O 1
ATOM 2502 N N . CYS A 1 317 ? 19.417 3.697 -25.490 1.00 88.56 317 CYS A N 1
ATOM 2503 C CA . CYS A 1 317 ? 20.568 4.234 -24.763 1.00 88.56 317 CYS A CA 1
ATOM 2504 C C . CYS A 1 317 ? 21.092 5.560 -25.341 1.00 88.56 317 CYS A C 1
ATOM 2506 O O . CYS A 1 317 ? 22.078 6.100 -24.852 1.00 88.56 317 CYS A O 1
ATOM 2508 N N . ASN A 1 318 ? 20.466 6.096 -26.393 1.00 89.69 318 ASN A N 1
ATOM 2509 C CA . ASN A 1 318 ? 20.905 7.324 -27.060 1.00 89.69 318 ASN A CA 1
ATOM 2510 C C . ASN A 1 318 ? 20.239 8.583 -26.476 1.00 89.69 318 ASN A C 1
ATOM 2512 O O . ASN A 1 318 ? 19.666 9.390 -27.210 1.00 89.69 318 ASN A O 1
ATOM 2516 N N . ASN A 1 319 ? 20.271 8.739 -25.152 1.00 91.94 319 ASN A N 1
ATOM 2517 C CA . ASN A 1 319 ? 19.757 9.929 -24.476 1.00 91.94 319 ASN A CA 1
ATOM 2518 C C . ASN A 1 319 ? 20.843 10.621 -23.650 1.00 91.94 319 ASN A C 1
ATOM 2520 O O . ASN A 1 319 ? 21.851 10.028 -23.278 1.00 91.94 319 ASN A O 1
ATOM 2524 N N . SER A 1 320 ? 20.601 11.881 -23.282 1.00 93.19 320 SER A N 1
ATOM 2525 C CA . SER A 1 320 ? 21.562 12.701 -22.530 1.00 93.19 320 SER A CA 1
ATOM 2526 C C . SER A 1 320 ? 21.867 12.191 -21.118 1.00 93.19 320 SER A C 1
ATOM 2528 O O . SER A 1 320 ? 22.862 12.593 -20.524 1.00 93.19 320 SER A O 1
ATOM 2530 N N . TRP A 1 321 ? 20.989 11.367 -20.546 1.00 92.88 321 TRP A N 1
ATOM 2531 C CA . TRP A 1 321 ? 21.181 10.778 -19.220 1.00 92.88 321 TRP A CA 1
ATOM 2532 C C . TRP A 1 321 ? 21.913 9.440 -19.260 1.00 92.88 321 TRP A C 1
ATOM 2534 O O . TRP A 1 321 ? 22.293 8.965 -18.191 1.00 92.88 321 TRP A O 1
ATOM 2544 N N . ASN A 1 322 ? 22.089 8.833 -20.437 1.00 93.56 322 ASN A N 1
ATOM 2545 C CA . ASN A 1 322 ? 22.656 7.499 -20.537 1.00 93.56 322 ASN A CA 1
ATOM 2546 C C . ASN A 1 322 ? 24.178 7.487 -20.359 1.00 93.56 322 ASN A C 1
ATOM 2548 O O . ASN A 1 322 ? 24.860 8.473 -20.642 1.00 93.56 322 ASN A O 1
ATOM 2552 N N . THR A 1 323 ? 24.702 6.363 -19.871 1.00 90.00 323 THR A N 1
ATOM 2553 C CA . THR A 1 323 ? 26.145 6.101 -19.775 1.00 90.00 323 THR A CA 1
ATOM 2554 C C . THR A 1 323 ? 26.646 5.177 -20.874 1.00 90.00 323 THR A C 1
ATOM 2556 O O . THR A 1 323 ? 25.867 4.461 -21.496 1.00 90.00 323 THR A O 1
ATOM 2559 N N . ASP A 1 324 ? 27.971 5.113 -21.037 1.00 85.19 324 ASP A N 1
ATOM 2560 C CA . ASP A 1 324 ? 28.629 4.117 -21.894 1.00 85.19 324 ASP A CA 1
ATOM 2561 C C . ASP A 1 324 ? 28.343 2.672 -21.451 1.00 85.19 324 ASP A C 1
ATOM 2563 O O . ASP A 1 324 ? 28.492 1.747 -22.249 1.00 85.19 324 ASP A O 1
ATOM 2567 N N . ASP A 1 325 ? 27.912 2.482 -20.198 1.00 83.62 325 ASP A N 1
ATOM 2568 C CA . ASP A 1 325 ? 27.491 1.209 -19.602 1.00 83.62 325 ASP A CA 1
ATOM 2569 C C . ASP A 1 325 ? 26.037 0.820 -19.928 1.00 83.62 325 ASP A C 1
ATOM 2571 O O . ASP A 1 325 ? 25.635 -0.320 -19.674 1.00 83.62 325 ASP A O 1
ATOM 2575 N N . CYS A 1 326 ? 25.260 1.723 -20.535 1.00 85.56 326 CYS A N 1
ATOM 2576 C CA . CYS A 1 326 ? 23.903 1.435 -20.985 1.00 85.56 326 CYS A CA 1
ATOM 2577 C C . CYS A 1 326 ? 23.917 0.366 -22.077 1.00 85.56 326 CYS A C 1
ATOM 2579 O O . CYS A 1 326 ? 24.765 0.380 -22.975 1.00 85.56 326 CYS A O 1
ATOM 2581 N N . TRP A 1 327 ? 22.966 -0.562 -22.023 1.00 80.06 327 TRP A N 1
ATOM 2582 C CA . TRP A 1 327 ? 22.923 -1.673 -22.961 1.00 80.06 327 TRP A CA 1
ATOM 2583 C C . TRP A 1 327 ? 21.522 -1.971 -23.496 1.00 80.06 327 TRP A C 1
ATOM 2585 O O . TRP A 1 327 ? 20.582 -2.190 -22.737 1.00 80.06 327 TRP A O 1
ATOM 2595 N N . GLU A 1 328 ? 21.396 -2.039 -24.826 1.00 76.00 328 GLU A N 1
ATOM 2596 C CA . GLU A 1 328 ? 20.160 -2.415 -25.520 1.00 76.00 328 GLU A CA 1
ATOM 2597 C C . GLU A 1 328 ? 20.178 -3.899 -25.916 1.00 76.00 328 GLU A C 1
ATOM 2599 O O . GLU A 1 328 ? 21.005 -4.337 -26.722 1.00 76.00 328 GLU A O 1
ATOM 2604 N N . SER A 1 329 ? 19.199 -4.677 -25.448 1.00 57.91 329 SER A N 1
ATOM 2605 C CA . SER A 1 329 ? 19.135 -6.122 -25.721 1.00 57.91 329 SER A CA 1
ATOM 2606 C C . SER A 1 329 ? 18.986 -6.507 -27.192 1.00 57.91 329 SER A C 1
ATOM 2608 O O . SER A 1 329 ? 19.263 -7.645 -27.569 1.00 57.91 329 SER A O 1
ATOM 2610 N N . ALA A 1 330 ? 18.586 -5.572 -28.059 1.00 52.44 330 ALA A N 1
ATOM 2611 C CA . ALA A 1 330 ? 18.532 -5.792 -29.504 1.00 52.44 330 ALA A CA 1
ATOM 2612 C C . ALA A 1 330 ? 19.916 -6.084 -30.121 1.00 52.44 330 ALA A C 1
ATOM 2614 O O . ALA A 1 330 ? 19.992 -6.628 -31.222 1.00 52.44 330 ALA A O 1
ATOM 2615 N N . GLN A 1 331 ? 21.014 -5.785 -29.416 1.00 48.47 331 GLN A N 1
ATOM 2616 C CA . GLN A 1 331 ? 22.361 -6.042 -29.919 1.00 48.47 331 GLN A CA 1
ATOM 2617 C C . GLN A 1 331 ? 22.807 -7.511 -29.816 1.00 48.47 331 GLN A C 1
ATOM 2619 O O . GLN A 1 331 ? 23.765 -7.869 -30.500 1.00 48.47 331 GLN A O 1
ATOM 2624 N N . VAL A 1 332 ? 22.116 -8.390 -29.068 1.00 46.28 332 VAL A N 1
ATOM 2625 C CA . VAL A 1 332 ? 22.496 -9.817 -28.879 1.00 46.28 332 VAL A CA 1
ATOM 2626 C C . VAL A 1 332 ? 22.474 -10.618 -30.187 1.00 46.28 332 VAL A C 1
ATOM 2628 O O . VAL A 1 332 ? 23.365 -11.434 -30.438 1.00 46.28 332 VAL A O 1
ATOM 2631 N N . GLY A 1 333 ? 21.505 -10.341 -31.066 1.00 43.84 333 GLY A N 1
ATOM 2632 C CA . GLY A 1 333 ? 21.406 -10.994 -32.379 1.00 43.84 333 GLY A CA 1
ATOM 2633 C C . GLY A 1 333 ? 22.560 -10.650 -33.329 1.00 43.84 333 GLY A C 1
ATOM 2634 O O . GLY A 1 333 ? 22.872 -11.432 -34.220 1.00 43.84 333 GLY A O 1
ATOM 2635 N N . SER A 1 334 ? 23.227 -9.514 -33.103 1.00 39.72 334 SER A N 1
ATOM 2636 C CA . SER A 1 334 ? 24.365 -9.036 -33.903 1.00 39.72 334 SER A CA 1
ATOM 2637 C C . SER A 1 334 ? 25.715 -9.239 -33.198 1.00 39.72 334 SER A C 1
ATOM 2639 O O . SER A 1 334 ? 26.768 -9.149 -33.835 1.00 39.72 334 SER A O 1
ATOM 2641 N N . THR A 1 335 ? 25.712 -9.517 -31.886 1.00 43.50 335 THR A N 1
ATOM 2642 C CA . THR A 1 335 ? 26.921 -9.734 -31.074 1.00 43.50 335 THR A CA 1
ATOM 2643 C C . THR A 1 335 ? 27.230 -11.184 -30.762 1.00 43.50 335 THR A C 1
ATOM 2645 O O . THR A 1 335 ? 28.351 -11.441 -30.364 1.00 43.50 335 THR A O 1
ATOM 2648 N N . THR A 1 336 ? 26.397 -12.177 -31.061 1.00 44.06 336 THR A N 1
ATOM 2649 C CA . THR A 1 336 ? 26.913 -13.568 -31.076 1.00 44.06 336 THR A CA 1
ATOM 2650 C C . THR A 1 336 ? 27.990 -13.766 -32.159 1.00 44.06 336 THR A C 1
ATOM 2652 O O . THR A 1 336 ? 28.934 -14.532 -31.967 1.00 44.06 336 THR A O 1
ATOM 2655 N N . THR A 1 337 ? 27.949 -12.973 -33.236 1.00 42.25 337 THR A N 1
ATOM 2656 C CA . THR A 1 337 ? 29.029 -12.860 -34.235 1.00 42.25 337 THR A CA 1
ATOM 2657 C C . THR A 1 337 ? 30.130 -11.856 -33.880 1.00 42.25 337 THR A C 1
ATOM 2659 O O . THR A 1 337 ? 31.215 -11.949 -34.441 1.00 42.25 337 THR A O 1
ATOM 2662 N N . ASN A 1 338 ? 29.895 -10.903 -32.965 1.00 43.59 338 ASN A N 1
ATOM 2663 C CA . ASN A 1 338 ? 30.888 -9.878 -32.596 1.00 43.59 338 ASN A CA 1
ATOM 2664 C C . ASN A 1 338 ? 31.511 -10.040 -31.202 1.00 43.59 338 ASN A C 1
ATOM 2666 O O . ASN A 1 338 ? 32.541 -9.432 -30.955 1.00 43.59 338 ASN A O 1
ATOM 2670 N N . LEU A 1 339 ? 30.967 -10.871 -30.314 1.00 43.44 339 LEU A N 1
ATOM 2671 C CA . LEU A 1 339 ? 31.568 -11.222 -29.025 1.00 43.44 339 LEU A CA 1
ATOM 2672 C C . LEU A 1 339 ? 32.726 -12.202 -29.250 1.00 43.44 339 LEU A C 1
ATOM 2674 O O . LEU A 1 339 ? 33.795 -12.048 -28.669 1.00 43.44 339 LEU A O 1
ATOM 2678 N N . SER A 1 340 ? 32.568 -13.115 -30.212 1.00 43.91 340 SER A N 1
ATOM 2679 C CA . SER A 1 340 ? 33.665 -13.900 -30.787 1.00 43.91 340 SER A CA 1
ATOM 2680 C C . SER A 1 340 ? 34.738 -13.002 -31.423 1.00 43.91 340 SER A C 1
ATOM 2682 O O . SER A 1 340 ? 35.924 -13.253 -31.222 1.00 43.91 340 SER A O 1
ATOM 2684 N N . ASN A 1 341 ? 34.366 -11.900 -32.088 1.00 39.62 341 ASN A N 1
ATOM 2685 C CA . ASN A 1 341 ? 35.333 -10.932 -32.628 1.00 39.62 341 ASN A CA 1
ATOM 2686 C C . ASN A 1 341 ? 35.954 -10.008 -31.564 1.00 39.62 341 ASN A C 1
ATOM 2688 O O . ASN A 1 341 ? 37.118 -9.649 -31.705 1.00 39.62 341 ASN A O 1
ATOM 2692 N N . TYR A 1 342 ? 35.248 -9.653 -30.487 1.00 39.59 342 TYR A N 1
ATOM 2693 C CA . TYR A 1 342 ? 35.790 -8.833 -29.394 1.00 39.59 342 TYR A CA 1
ATOM 2694 C C . TYR A 1 342 ? 36.827 -9.605 -28.569 1.00 39.59 342 TYR A C 1
ATOM 2696 O O . TYR A 1 342 ? 37.892 -9.065 -28.278 1.00 39.59 342 TYR A O 1
ATOM 2704 N N . PHE A 1 343 ? 36.578 -10.889 -28.284 1.00 45.41 343 PHE A N 1
ATOM 2705 C CA . PHE A 1 343 ? 37.585 -11.779 -27.694 1.00 45.41 343 PHE A CA 1
ATOM 2706 C C . PHE A 1 343 ? 38.701 -12.164 -28.682 1.00 45.41 343 PHE A C 1
ATOM 2708 O O . PHE A 1 343 ? 39.802 -12.489 -28.251 1.00 45.41 343 PHE A O 1
ATOM 2715 N N . SER A 1 344 ? 38.465 -12.079 -29.998 1.00 38.56 344 SER A N 1
ATOM 2716 C CA . SER A 1 344 ? 39.514 -12.286 -31.015 1.00 38.56 344 SER A CA 1
ATOM 2717 C C . SER A 1 344 ? 40.347 -11.028 -31.308 1.00 38.56 344 SER A C 1
ATOM 2719 O O . SER A 1 344 ? 41.472 -11.136 -31.793 1.00 38.56 344 SER A O 1
ATOM 2721 N N . SER A 1 345 ? 39.830 -9.830 -31.012 1.00 34.53 345 SER A N 1
ATOM 2722 C CA . SER A 1 345 ? 40.505 -8.550 -31.269 1.00 34.53 345 SER A CA 1
ATOM 2723 C C . SER A 1 345 ? 41.361 -8.058 -30.095 1.00 34.53 345 SER A C 1
ATOM 2725 O O . SER A 1 345 ? 42.067 -7.060 -30.244 1.00 34.53 345 SER A O 1
ATOM 2727 N N . SER A 1 346 ? 41.357 -8.750 -28.951 1.00 36.34 346 SER A N 1
ATOM 2728 C CA . SER A 1 346 ? 42.259 -8.476 -27.823 1.00 36.34 346 SER A CA 1
ATOM 2729 C C . SER A 1 346 ? 43.619 -9.184 -27.932 1.00 36.34 346 SER A C 1
ATOM 2731 O O . SER A 1 346 ? 44.379 -9.204 -26.964 1.00 36.34 346 SER A O 1
ATOM 2733 N N . ASN A 1 347 ? 44.000 -9.674 -29.120 1.00 38.88 347 ASN A N 1
ATOM 2734 C CA . ASN A 1 347 ? 45.366 -10.120 -29.428 1.00 38.88 347 ASN A CA 1
ATOM 2735 C C . ASN A 1 347 ? 46.353 -8.938 -29.567 1.00 38.88 347 ASN A C 1
ATOM 2737 O O . ASN A 1 347 ? 47.042 -8.768 -30.572 1.00 38.88 347 ASN A O 1
ATOM 2741 N N . GLY A 1 348 ? 46.436 -8.121 -28.517 1.00 40.34 348 GLY A N 1
ATOM 2742 C CA . GLY A 1 348 ? 47.517 -7.183 -28.252 1.00 40.34 348 GLY A CA 1
ATOM 2743 C C . GLY A 1 348 ? 48.290 -7.624 -27.009 1.00 40.34 348 GLY A C 1
ATOM 2744 O O . GLY A 1 348 ? 47.973 -7.203 -25.906 1.00 40.34 348 GLY A O 1
ATOM 2745 N N . ASN A 1 349 ? 49.302 -8.476 -27.203 1.00 38.22 349 ASN A N 1
ATOM 2746 C CA . ASN A 1 349 ? 50.434 -8.774 -26.302 1.00 38.22 349 ASN A CA 1
ATOM 2747 C C . ASN A 1 349 ? 50.202 -9.179 -24.826 1.00 38.22 349 ASN A C 1
ATOM 2749 O O . ASN A 1 349 ? 51.178 -9.296 -24.084 1.00 38.22 349 ASN A O 1
ATOM 2753 N N . GLY A 1 350 ? 48.981 -9.476 -24.385 1.00 36.69 350 GLY A N 1
ATOM 2754 C CA . GLY A 1 350 ? 48.736 -10.128 -23.095 1.00 36.69 350 GLY A CA 1
ATOM 2755 C C . GLY A 1 350 ? 48.689 -11.646 -23.252 1.00 36.69 350 GLY A C 1
ATOM 2756 O O . GLY A 1 350 ? 47.875 -12.158 -24.010 1.00 36.69 350 GLY A O 1
ATOM 2757 N N . SER A 1 351 ? 49.561 -12.372 -22.557 1.00 31.22 351 SER A N 1
ATOM 2758 C CA . SER A 1 351 ? 49.579 -13.838 -22.497 1.00 31.22 351 SER A CA 1
ATOM 2759 C C . SER A 1 351 ? 48.191 -14.418 -22.202 1.00 31.22 351 SER A C 1
ATOM 2761 O O . SER A 1 351 ? 47.590 -14.107 -21.174 1.00 31.22 351 SER A O 1
ATOM 2763 N N . ALA A 1 352 ? 47.716 -15.269 -23.114 1.00 32.81 352 ALA A N 1
ATOM 2764 C CA . ALA A 1 352 ? 46.487 -16.036 -22.994 1.00 32.81 352 ALA A CA 1
ATOM 2765 C C . ALA A 1 352 ? 46.580 -16.999 -21.802 1.00 32.81 352 ALA A C 1
ATOM 2767 O O . ALA A 1 352 ? 47.166 -18.076 -21.900 1.00 32.81 352 ALA A O 1
ATOM 2768 N N . SER A 1 353 ? 46.013 -16.593 -20.670 1.00 32.19 353 SER A N 1
ATOM 2769 C CA . SER A 1 353 ? 45.677 -17.505 -19.584 1.00 32.19 353 SER A CA 1
ATOM 2770 C C . SER A 1 353 ? 44.334 -18.148 -19.913 1.00 32.19 353 SER A C 1
ATOM 2772 O O . SER A 1 353 ? 43.353 -17.444 -20.155 1.00 32.19 353 SER A O 1
ATOM 2774 N N . GLU A 1 354 ? 44.318 -19.479 -19.947 1.00 35.91 354 GLU A N 1
ATOM 2775 C CA . GLU A 1 354 ? 43.140 -20.333 -20.099 1.00 35.91 354 GLU A CA 1
ATOM 2776 C C . GLU A 1 354 ? 41.960 -19.844 -19.246 1.00 35.91 354 GLU A C 1
ATOM 2778 O O . GLU A 1 354 ? 41.940 -20.030 -18.031 1.00 35.91 354 GLU A O 1
ATOM 2783 N N . TYR A 1 355 ? 40.936 -19.283 -19.888 1.00 35.59 355 TYR A N 1
ATOM 2784 C CA . TYR A 1 355 ? 39.583 -19.287 -19.342 1.00 35.59 355 TYR A CA 1
ATOM 2785 C C . TYR A 1 355 ? 38.838 -20.464 -19.968 1.00 35.59 355 TYR A C 1
ATOM 2787 O O . TYR A 1 355 ? 38.242 -20.367 -21.037 1.00 35.59 355 TYR A O 1
ATOM 2795 N N . SER A 1 356 ? 38.928 -21.610 -19.295 1.00 31.56 356 SER A N 1
ATOM 2796 C CA . SER A 1 356 ? 38.048 -22.755 -19.517 1.00 31.56 356 SER A CA 1
ATOM 2797 C C . SER A 1 356 ? 36.791 -22.542 -18.668 1.00 31.56 356 SER A C 1
ATOM 2799 O O . SER A 1 356 ? 36.659 -23.076 -17.571 1.00 31.56 356 SER A O 1
ATOM 2801 N N . GLY A 1 357 ? 35.917 -21.653 -19.134 1.00 40.28 357 GLY A N 1
ATOM 2802 C CA . GLY A 1 357 ? 34.585 -21.419 -18.583 1.00 40.28 357 GLY A CA 1
ATOM 2803 C C . GLY A 1 357 ? 33.580 -21.493 -19.724 1.00 40.28 357 GLY A C 1
ATOM 2804 O O . GLY A 1 357 ? 33.871 -21.031 -20.829 1.00 40.28 357 GLY A O 1
ATOM 2805 N N . ASN A 1 358 ? 32.427 -22.121 -19.495 1.00 39.91 358 ASN A N 1
ATOM 2806 C CA . ASN A 1 358 ? 31.389 -22.232 -20.516 1.00 39.91 358 ASN A CA 1
ATOM 2807 C C . ASN A 1 358 ? 30.983 -20.816 -20.967 1.00 39.91 358 ASN A C 1
ATOM 2809 O O . ASN A 1 358 ? 30.901 -19.908 -20.146 1.00 39.91 358 ASN A O 1
ATOM 2813 N N . GLY A 1 359 ? 30.715 -20.604 -22.262 1.00 44.59 359 GLY A N 1
ATOM 2814 C CA . GLY A 1 359 ? 30.381 -19.274 -22.809 1.00 44.59 359 GLY A CA 1
ATOM 2815 C C . GLY A 1 359 ? 29.173 -18.580 -22.151 1.00 44.59 359 GLY A C 1
ATOM 2816 O O . GLY A 1 359 ? 28.991 -17.378 -22.323 1.00 44.59 359 GLY A O 1
ATOM 2817 N N . GLU A 1 360 ? 28.385 -19.318 -21.368 1.00 43.41 360 GLU A N 1
ATOM 2818 C CA . GLU A 1 360 ? 27.305 -18.808 -20.519 1.00 43.41 360 GLU A CA 1
ATOM 2819 C C . GLU A 1 360 ? 27.823 -17.984 -19.322 1.00 43.41 360 GLU A C 1
ATOM 2821 O O . GLU A 1 360 ? 27.228 -16.959 -18.990 1.00 43.41 360 GLU A O 1
ATOM 2826 N N . ASP A 1 361 ? 28.964 -18.349 -18.730 1.00 41.06 361 ASP A N 1
ATOM 2827 C CA . ASP A 1 361 ? 29.527 -17.676 -17.550 1.00 41.06 361 ASP A CA 1
ATOM 2828 C C . ASP A 1 361 ? 30.167 -16.322 -17.914 1.00 41.06 361 ASP A C 1
ATOM 2830 O O . ASP A 1 361 ? 30.004 -15.333 -17.199 1.00 41.06 361 ASP A O 1
ATOM 2834 N N . ALA A 1 362 ? 30.814 -16.233 -19.082 1.00 43.25 362 ALA A N 1
ATOM 2835 C CA . ALA A 1 362 ? 31.390 -14.985 -19.596 1.00 43.25 362 ALA A CA 1
ATOM 2836 C C . ALA A 1 362 ? 30.315 -13.983 -20.063 1.00 43.25 362 ALA A C 1
ATOM 2838 O O . ALA A 1 362 ? 30.480 -12.771 -19.910 1.00 43.25 362 ALA A O 1
ATOM 2839 N N . ALA A 1 363 ? 29.192 -14.472 -20.603 1.00 44.62 363 ALA A N 1
ATOM 2840 C CA . ALA A 1 363 ? 28.037 -13.638 -20.929 1.00 44.62 363 ALA A CA 1
ATOM 2841 C C . ALA A 1 363 ? 27.344 -13.118 -19.658 1.00 44.62 363 ALA A C 1
ATOM 2843 O O . ALA A 1 363 ? 26.973 -11.946 -19.598 1.00 44.62 363 ALA A O 1
ATOM 2844 N N . ALA A 1 364 ? 27.230 -13.953 -18.620 1.00 44.00 364 ALA A N 1
ATOM 2845 C CA . ALA A 1 364 ? 26.699 -13.546 -17.322 1.00 44.00 364 ALA A CA 1
ATOM 2846 C C . ALA A 1 364 ? 27.573 -12.478 -16.638 1.00 44.00 364 ALA A C 1
ATOM 2848 O O . ALA A 1 364 ? 27.041 -11.548 -16.033 1.00 44.00 364 ALA A O 1
ATOM 2849 N N . GLU A 1 365 ? 28.900 -12.561 -16.771 1.00 41.91 365 GLU A N 1
ATOM 2850 C CA . GLU A 1 365 ? 29.830 -11.558 -16.236 1.00 41.91 365 GLU A CA 1
ATOM 2851 C C . GLU A 1 365 ? 29.830 -10.251 -17.053 1.00 41.91 365 GLU A C 1
ATOM 2853 O O . GLU A 1 365 ? 29.827 -9.167 -16.470 1.00 41.91 365 GLU A O 1
ATOM 2858 N N . PHE A 1 366 ? 29.712 -10.324 -18.386 1.00 51.19 366 PHE A N 1
ATOM 2859 C CA . PHE A 1 366 ? 29.544 -9.151 -19.261 1.00 51.19 366 PHE A CA 1
ATOM 2860 C C . PHE A 1 366 ? 28.236 -8.384 -18.990 1.00 51.19 366 PHE A C 1
ATOM 2862 O O . PHE A 1 366 ? 28.216 -7.155 -19.039 1.00 51.19 366 PHE A O 1
ATOM 2869 N N . VAL A 1 367 ? 27.149 -9.091 -18.663 1.00 52.66 367 VAL A N 1
ATOM 2870 C CA . VAL A 1 367 ? 25.842 -8.497 -18.321 1.00 52.66 367 VAL A CA 1
ATOM 2871 C C . VAL A 1 367 ? 25.833 -7.890 -16.910 1.00 52.66 367 VAL A C 1
ATOM 2873 O O . VAL A 1 367 ? 25.076 -6.958 -16.650 1.00 52.66 367 VAL A O 1
ATOM 2876 N N . LYS A 1 368 ? 26.701 -8.347 -15.999 1.00 51.94 368 LYS A N 1
ATOM 2877 C CA . LYS A 1 368 ? 26.692 -7.939 -14.582 1.00 51.94 368 LYS A CA 1
ATOM 2878 C C . LYS A 1 368 ? 27.021 -6.457 -14.343 1.00 51.94 368 LYS A C 1
ATOM 2880 O O . LYS A 1 368 ? 26.578 -5.905 -13.342 1.00 51.94 368 LYS A O 1
ATOM 2885 N N . ASN A 1 369 ? 27.749 -5.820 -15.263 1.00 55.75 369 ASN A N 1
ATOM 2886 C CA . ASN A 1 369 ? 28.155 -4.408 -15.174 1.00 55.75 369 ASN A CA 1
ATOM 2887 C C . ASN A 1 369 ? 27.397 -3.488 -16.149 1.00 55.75 369 ASN A C 1
ATOM 2889 O O . ASN A 1 369 ? 27.821 -2.360 -16.382 1.00 55.75 369 ASN A O 1
ATOM 2893 N N . ARG A 1 370 ? 26.310 -3.966 -16.763 1.00 68.75 370 ARG A N 1
ATOM 2894 C CA . ARG A 1 370 ? 25.538 -3.214 -17.758 1.00 68.75 370 ARG A CA 1
ATOM 2895 C C . ARG A 1 370 ? 24.150 -2.898 -17.220 1.00 68.75 370 ARG A C 1
ATOM 2897 O O . ARG A 1 370 ? 23.500 -3.754 -16.624 1.00 68.75 370 ARG A O 1
ATOM 2904 N N . PHE A 1 371 ? 23.686 -1.675 -17.453 1.00 78.12 371 PHE A N 1
ATOM 2905 C CA . PHE A 1 371 ? 22.353 -1.236 -17.045 1.00 78.12 371 PHE A CA 1
ATOM 2906 C C . PHE A 1 371 ? 21.415 -1.189 -18.250 1.00 78.12 371 PHE A C 1
ATOM 2908 O O . PHE A 1 371 ? 21.811 -0.787 -19.346 1.00 78.12 371 PHE A O 1
ATOM 2915 N N . SER A 1 372 ? 20.156 -1.586 -18.052 1.00 84.06 372 SER A N 1
ATOM 2916 C CA . SER A 1 372 ? 19.144 -1.442 -19.099 1.00 84.06 372 SER A CA 1
ATOM 2917 C C . SER A 1 372 ? 18.760 0.034 -19.290 1.00 84.06 372 SER A C 1
ATOM 2919 O O . SER A 1 372 ? 18.888 0.830 -18.348 1.00 84.06 372 SER A O 1
ATOM 2921 N N . PRO A 1 373 ? 18.237 0.427 -20.469 1.00 89.44 373 PRO A N 1
ATOM 2922 C CA . PRO A 1 373 ? 17.850 1.812 -20.726 1.00 89.44 373 PRO A CA 1
ATOM 2923 C C . PRO A 1 373 ? 16.762 2.286 -19.754 1.00 89.44 373 PRO A C 1
ATOM 2925 O O . PRO A 1 373 ? 16.755 3.446 -19.350 1.00 89.44 373 PRO A O 1
ATOM 2928 N N . ALA A 1 374 ? 15.880 1.378 -19.319 1.00 89.69 374 ALA A N 1
ATOM 2929 C CA . ALA A 1 374 ? 14.848 1.651 -18.324 1.00 89.69 374 ALA A CA 1
ATOM 2930 C C . ALA A 1 374 ? 15.409 1.838 -16.909 1.00 89.69 374 ALA A C 1
ATOM 2932 O O . ALA A 1 374 ? 14.985 2.757 -16.205 1.00 89.69 374 ALA A O 1
ATOM 2933 N N . SER A 1 375 ? 16.395 1.029 -16.510 1.00 87.75 375 SER A N 1
ATOM 2934 C CA . SER A 1 375 ? 17.113 1.218 -15.244 1.00 87.75 375 SER A CA 1
ATOM 2935 C C . SER A 1 375 ? 17.819 2.577 -15.203 1.00 87.75 375 SER A C 1
ATOM 2937 O O . SER A 1 375 ? 17.657 3.334 -14.243 1.00 87.75 375 SER A O 1
ATOM 2939 N N . GLU A 1 376 ? 18.563 2.934 -16.255 1.00 91.38 376 GLU A N 1
ATOM 2940 C CA . GLU A 1 376 ? 19.226 4.241 -16.320 1.00 91.38 376 GLU A CA 1
ATOM 2941 C C . GLU A 1 376 ? 18.233 5.399 -16.407 1.00 91.38 376 GLU A C 1
ATOM 2943 O O . GLU A 1 376 ? 18.447 6.427 -15.767 1.00 91.38 376 GLU A O 1
ATOM 2948 N N . TYR A 1 377 ? 17.127 5.243 -17.138 1.00 94.62 377 TYR A N 1
ATOM 2949 C CA . TYR A 1 377 ? 16.071 6.248 -17.156 1.00 94.62 377 TYR A CA 1
ATOM 2950 C C . TYR A 1 377 ? 15.541 6.504 -15.741 1.00 94.62 377 TYR A C 1
ATOM 2952 O O . TYR A 1 377 ? 15.494 7.650 -15.301 1.00 94.62 377 TYR A O 1
ATOM 2960 N N . PHE A 1 378 ? 15.225 5.459 -14.975 1.00 94.31 378 PHE A N 1
ATOM 2961 C CA . PHE A 1 378 ? 14.730 5.630 -13.612 1.00 94.31 378 PHE A CA 1
ATOM 2962 C C . PHE A 1 378 ? 15.775 6.257 -12.676 1.00 94.31 378 PHE A C 1
ATOM 2964 O O . PHE A 1 378 ? 15.501 7.280 -12.049 1.00 94.31 378 PHE A O 1
ATOM 2971 N N . HIS A 1 379 ? 16.987 5.702 -12.602 1.00 91.75 379 HIS A N 1
ATOM 2972 C CA . HIS A 1 379 ? 18.004 6.190 -11.666 1.00 91.75 379 HIS A CA 1
ATOM 2973 C C . HIS A 1 379 ? 18.581 7.551 -12.062 1.00 91.75 379 HIS A C 1
ATOM 2975 O O . HIS A 1 379 ? 18.770 8.404 -11.195 1.00 91.75 379 HIS A O 1
ATOM 2981 N N . ARG A 1 380 ? 18.847 7.775 -13.355 1.00 92.62 380 ARG A N 1
ATOM 2982 C CA . ARG A 1 380 ? 19.591 8.950 -13.831 1.00 92.62 380 ARG A CA 1
ATOM 2983 C C . ARG A 1 380 ? 18.718 10.061 -14.380 1.00 92.62 380 ARG A C 1
ATOM 2985 O O . ARG A 1 380 ? 19.069 11.229 -14.215 1.00 92.62 380 ARG A O 1
ATOM 2992 N N . ALA A 1 381 ? 17.603 9.711 -15.020 1.00 93.69 381 ALA A N 1
ATOM 2993 C CA . ALA A 1 381 ? 16.702 10.678 -15.636 1.00 93.69 381 ALA A CA 1
ATOM 2994 C C . ALA A 1 381 ? 15.517 11.039 -14.743 1.00 93.69 381 ALA A C 1
ATOM 2996 O O . ALA A 1 381 ? 15.133 12.198 -14.739 1.00 93.69 381 ALA A O 1
ATOM 2997 N N . VAL A 1 382 ? 14.925 10.100 -13.998 1.00 95.00 382 VAL A N 1
ATOM 2998 C CA . VAL A 1 382 ? 13.778 10.378 -13.114 1.00 95.00 382 VAL A CA 1
ATOM 2999 C C . VAL A 1 382 ? 14.275 10.844 -11.752 1.00 95.00 382 VAL A C 1
ATOM 3001 O O . VAL A 1 382 ? 14.031 11.996 -11.390 1.00 95.00 382 VAL A O 1
ATOM 3004 N N . LEU A 1 383 ? 15.006 9.977 -11.044 1.00 93.00 383 LEU A N 1
ATOM 3005 C CA . LEU A 1 383 ? 15.474 10.211 -9.676 1.00 93.00 383 LEU A CA 1
ATOM 3006 C C . LEU A 1 383 ? 16.695 11.127 -9.587 1.00 93.00 383 LEU A C 1
ATOM 3008 O O . LEU A 1 383 ? 16.860 11.788 -8.571 1.00 93.00 383 LEU A O 1
ATOM 3012 N N . GLU A 1 384 ? 17.531 11.180 -10.629 1.00 93.56 384 GLU A N 1
ATOM 3013 C CA . GLU A 1 384 ? 18.787 11.950 -10.622 1.00 93.56 384 GLU A CA 1
ATOM 3014 C C . GLU A 1 384 ? 19.757 11.527 -9.497 1.00 93.56 384 GLU A C 1
ATOM 3016 O O . GLU A 1 384 ? 20.545 12.319 -8.983 1.00 93.56 384 GLU A O 1
ATOM 3021 N N . MET A 1 385 ? 19.737 10.240 -9.144 1.00 89.88 385 MET A N 1
ATOM 3022 C CA . MET A 1 385 ? 20.465 9.660 -8.012 1.00 89.88 385 MET A CA 1
ATOM 3023 C C . MET A 1 385 ? 21.990 9.836 -8.099 1.00 89.88 385 MET A C 1
ATOM 3025 O O . MET A 1 385 ? 22.656 9.901 -7.073 1.00 89.88 385 MET A O 1
ATOM 3029 N N . GLN A 1 386 ? 22.558 9.978 -9.300 1.00 88.81 386 GLN A N 1
ATOM 3030 C CA . GLN A 1 386 ? 23.994 10.191 -9.531 1.00 88.81 386 GLN A CA 1
ATOM 3031 C C . GLN A 1 386 ? 24.559 11.449 -8.857 1.00 88.81 386 GLN A C 1
ATOM 3033 O O . GLN A 1 386 ? 25.768 11.553 -8.674 1.00 88.81 386 GLN A O 1
ATOM 3038 N N . TRP A 1 387 ? 23.703 12.411 -8.504 1.00 89.12 387 TRP A N 1
ATOM 3039 C CA . TRP A 1 387 ? 24.109 13.636 -7.814 1.00 89.12 387 TRP A CA 1
ATOM 3040 C C . TRP A 1 387 ? 24.111 13.494 -6.286 1.00 89.12 387 TRP A C 1
ATOM 3042 O O . TRP A 1 387 ? 24.408 14.460 -5.585 1.00 89.12 387 TRP A O 1
ATOM 3052 N N . SER A 1 388 ? 23.776 12.310 -5.764 1.00 90.38 388 SER A N 1
ATOM 3053 C CA . SER A 1 388 ? 23.734 12.005 -4.338 1.00 90.38 388 SER A CA 1
ATOM 3054 C C . SER A 1 388 ? 24.617 10.804 -4.007 1.00 90.38 388 SER A C 1
ATOM 3056 O O . SER A 1 388 ? 24.407 9.691 -4.483 1.00 90.38 388 SER A O 1
ATOM 3058 N N . GLU A 1 389 ? 25.579 11.013 -3.112 1.00 86.06 389 GLU A N 1
ATOM 3059 C CA . GLU A 1 389 ? 26.433 9.942 -2.582 1.00 86.06 389 GLU A CA 1
ATOM 3060 C C . GLU A 1 389 ? 25.755 9.145 -1.446 1.00 86.06 389 GLU A C 1
ATOM 3062 O O . GLU A 1 389 ? 26.317 8.173 -0.945 1.00 86.06 389 GLU A O 1
ATOM 3067 N N . GLY A 1 390 ? 24.557 9.550 -1.003 1.00 86.12 390 GLY A N 1
ATOM 3068 C CA . GLY A 1 390 ? 23.853 8.928 0.119 1.00 86.12 390 GLY A CA 1
ATOM 3069 C C . GLY A 1 390 ? 22.910 9.881 0.853 1.00 86.12 390 GLY A C 1
ATOM 3070 O O . GLY A 1 390 ? 22.733 11.037 0.469 1.00 86.12 390 GLY A O 1
ATOM 3071 N N . ILE A 1 391 ? 22.368 9.427 1.988 1.00 86.06 391 ILE A N 1
ATOM 3072 C CA . ILE A 1 391 ? 21.403 10.201 2.797 1.00 86.06 391 ILE A CA 1
ATOM 3073 C C . ILE A 1 391 ? 21.972 11.521 3.357 1.00 86.06 391 ILE A C 1
ATOM 3075 O O . ILE A 1 391 ? 21.222 12.429 3.702 1.00 86.06 391 ILE A O 1
ATOM 3079 N N . HIS A 1 392 ? 23.300 11.646 3.448 1.00 86.06 392 HIS A N 1
ATOM 3080 C CA . HIS A 1 392 ? 23.972 12.861 3.924 1.00 86.06 392 HIS A CA 1
ATOM 3081 C C . HIS A 1 392 ? 24.000 13.983 2.877 1.00 86.06 392 HIS A C 1
ATOM 3083 O O . HIS A 1 392 ? 24.095 15.153 3.240 1.00 86.06 392 HIS A O 1
ATOM 3089 N N . SER A 1 393 ? 23.909 13.638 1.589 1.00 87.44 393 SER A N 1
ATOM 3090 C CA . SER A 1 393 ? 23.969 14.578 0.469 1.00 87.44 393 SER A CA 1
ATOM 3091 C C . SER A 1 393 ? 22.714 14.427 -0.385 1.00 87.44 393 SER A C 1
ATOM 3093 O O . SER A 1 393 ? 22.703 13.740 -1.402 1.00 87.44 393 SER A O 1
ATOM 3095 N N . MET A 1 394 ? 21.617 15.029 0.072 1.00 84.88 394 MET A N 1
ATOM 3096 C CA . MET A 1 394 ? 20.297 14.858 -0.549 1.00 84.88 394 MET A CA 1
ATOM 3097 C C . MET A 1 394 ? 20.153 15.631 -1.869 1.00 84.88 394 MET A C 1
ATOM 3099 O O . MET A 1 394 ? 19.469 15.169 -2.777 1.00 84.88 394 MET A O 1
ATOM 3103 N N . GLY A 1 395 ? 20.812 16.785 -2.002 1.00 90.56 395 GLY A N 1
ATOM 3104 C CA . GLY A 1 395 ? 20.623 17.697 -3.134 1.00 90.56 395 GLY A CA 1
ATOM 3105 C C . GLY A 1 395 ? 19.315 18.497 -3.055 1.00 90.56 395 GLY A C 1
ATOM 3106 O O . GLY A 1 395 ? 18.637 18.517 -2.026 1.00 90.56 395 GLY A O 1
ATOM 3107 N N . TYR A 1 396 ? 18.967 19.192 -4.142 1.00 92.19 396 TYR A N 1
ATOM 3108 C CA . TYR A 1 396 ? 17.746 20.004 -4.225 1.00 92.19 396 TYR A CA 1
ATOM 3109 C C . TYR A 1 396 ? 16.575 19.215 -4.828 1.00 92.19 396 TYR A C 1
ATOM 3111 O O . TYR A 1 396 ? 16.806 18.397 -5.716 1.00 92.19 396 TYR A O 1
ATOM 3119 N N . PRO A 1 397 ? 15.318 19.465 -4.404 1.00 94.06 397 PRO A N 1
ATOM 3120 C CA . PRO A 1 397 ? 14.156 18.785 -4.968 1.00 94.06 397 PRO A CA 1
ATOM 3121 C C . PRO A 1 397 ? 14.023 19.028 -6.471 1.00 94.06 397 PRO A C 1
ATOM 3123 O O . PRO A 1 397 ? 14.067 20.170 -6.939 1.00 94.06 397 PRO A O 1
ATOM 3126 N N . LYS A 1 398 ? 13.800 17.955 -7.228 1.00 94.31 398 LYS A N 1
ATOM 3127 C CA . LYS A 1 398 ? 13.620 18.038 -8.674 1.00 94.31 398 LYS A CA 1
ATOM 3128 C C . LYS A 1 398 ? 12.253 18.614 -9.030 1.00 94.31 398 LYS A C 1
ATOM 3130 O O . LYS A 1 398 ? 11.219 18.014 -8.737 1.00 94.31 398 LYS A O 1
ATOM 3135 N N . TRP A 1 399 ? 12.231 19.747 -9.729 1.00 95.56 399 TRP A N 1
ATOM 3136 C CA . TRP A 1 399 ? 10.998 20.505 -9.968 1.00 95.56 399 TRP A CA 1
ATOM 3137 C C . TRP A 1 399 ? 9.907 19.718 -10.717 1.00 95.56 399 TRP A C 1
ATOM 3139 O O . TRP A 1 399 ? 8.731 19.874 -10.394 1.00 95.56 399 TRP A O 1
ATOM 3149 N N . GLN A 1 400 ? 10.255 18.837 -11.667 1.00 96.25 400 GLN A N 1
ATOM 3150 C CA . GLN A 1 400 ? 9.257 18.036 -12.395 1.00 96.25 400 GLN A CA 1
ATOM 3151 C C . GLN A 1 400 ? 8.523 17.065 -11.465 1.00 96.25 400 GLN A C 1
ATOM 3153 O O . GLN A 1 400 ? 7.301 16.930 -11.531 1.00 96.25 400 GLN A O 1
ATOM 3158 N N . LEU A 1 401 ? 9.266 16.404 -10.575 1.00 96.31 401 LEU A N 1
ATOM 3159 C CA . LEU A 1 401 ? 8.694 15.496 -9.590 1.00 96.31 401 LEU A CA 1
ATOM 3160 C C . LEU A 1 401 ? 7.925 16.264 -8.506 1.00 96.31 401 LEU A C 1
ATOM 3162 O O . LEU A 1 401 ? 6.899 15.774 -8.048 1.00 96.31 401 LEU A O 1
ATOM 3166 N N . VAL A 1 402 ? 8.352 17.483 -8.148 1.00 97.44 402 VAL A N 1
ATOM 3167 C CA . VAL A 1 402 ? 7.596 18.365 -7.238 1.00 97.44 402 VAL A CA 1
ATOM 3168 C C . VAL A 1 402 ? 6.220 18.701 -7.817 1.00 97.44 402 VAL A C 1
ATOM 3170 O O . VAL A 1 402 ? 5.232 18.650 -7.089 1.00 97.44 402 VAL A O 1
ATOM 3173 N N . ILE A 1 403 ? 6.125 18.987 -9.121 1.00 97.88 403 ILE A N 1
ATOM 3174 C CA . ILE A 1 403 ? 4.833 19.213 -9.790 1.00 97.88 403 ILE A CA 1
ATOM 3175 C C . ILE A 1 403 ? 3.984 17.938 -9.777 1.00 97.88 403 ILE A C 1
ATOM 3177 O O . ILE A 1 403 ? 2.803 18.006 -9.445 1.00 97.88 403 ILE A O 1
ATOM 3181 N N . CYS A 1 404 ? 4.568 16.777 -10.090 1.00 97.88 404 CYS A N 1
ATOM 3182 C CA . CYS A 1 404 ? 3.839 15.505 -10.047 1.00 97.88 404 CYS A CA 1
ATOM 3183 C C . CYS A 1 404 ? 3.300 15.223 -8.638 1.00 97.88 404 CYS A C 1
ATOM 3185 O O . CYS A 1 404 ? 2.129 14.889 -8.473 1.00 97.88 404 CYS A O 1
ATOM 3187 N N . LEU A 1 405 ? 4.127 15.433 -7.613 1.00 97.50 405 LEU A N 1
ATOM 3188 C CA . LEU A 1 405 ? 3.742 15.277 -6.215 1.00 97.50 405 LEU A CA 1
ATOM 3189 C C . LEU A 1 405 ? 2.634 16.263 -5.820 1.00 97.50 405 LEU A C 1
ATOM 3191 O O . LEU A 1 405 ? 1.677 15.871 -5.157 1.00 97.50 405 LEU A O 1
ATOM 3195 N N . LEU A 1 406 ? 2.717 17.521 -6.264 1.00 97.81 406 LEU A N 1
ATOM 3196 C CA . LEU A 1 406 ? 1.676 18.520 -6.024 1.00 97.81 406 LEU A CA 1
ATOM 3197 C C . LEU A 1 406 ? 0.337 18.085 -6.633 1.00 97.81 406 LEU A C 1
ATOM 3199 O O . LEU A 1 406 ? -0.690 18.192 -5.970 1.00 97.81 406 LEU A O 1
ATOM 3203 N N . VAL A 1 407 ? 0.339 17.556 -7.861 1.00 98.12 407 VAL A N 1
ATOM 3204 C CA . VAL A 1 407 ? -0.876 17.032 -8.506 1.00 98.12 407 VAL A CA 1
ATOM 3205 C C . VAL A 1 407 ? -1.466 15.867 -7.709 1.00 98.12 407 VAL A C 1
ATOM 3207 O O . VAL A 1 407 ? -2.672 15.856 -7.474 1.00 98.12 407 VAL A O 1
ATOM 3210 N N . VAL A 1 408 ? -0.640 14.936 -7.222 1.00 97.56 408 VAL A N 1
ATOM 3211 C CA . VAL A 1 408 ? -1.100 13.819 -6.376 1.00 97.56 408 VAL A CA 1
ATOM 3212 C C . VAL A 1 408 ? -1.766 14.329 -5.095 1.00 97.56 408 VAL A C 1
ATOM 3214 O O . VAL A 1 408 ? -2.888 13.933 -4.788 1.00 97.56 408 VAL A O 1
ATOM 3217 N N . TYR A 1 409 ? -1.138 15.256 -4.369 1.00 97.31 409 TYR A N 1
ATOM 3218 C CA . TYR A 1 409 ? -1.736 15.817 -3.151 1.00 97.31 409 TYR A CA 1
ATOM 3219 C C . TYR A 1 409 ? -2.984 16.666 -3.428 1.00 97.31 409 TYR A C 1
ATOM 3221 O O . TYR A 1 409 ? -3.912 16.665 -2.619 1.00 97.31 409 TYR A O 1
ATOM 3229 N N . MET A 1 410 ? -3.059 17.337 -4.580 1.00 96.88 410 MET A N 1
ATOM 3230 C CA . MET A 1 410 ? -4.281 18.009 -5.031 1.00 96.88 410 MET A CA 1
ATOM 3231 C C . MET A 1 410 ? -5.410 17.003 -5.287 1.00 96.88 410 MET A C 1
ATOM 3233 O O . MET A 1 410 ? -6.536 17.236 -4.849 1.00 96.88 410 MET A O 1
ATOM 3237 N N . MET A 1 411 ? -5.122 15.866 -5.931 1.00 96.12 411 MET A N 1
ATOM 3238 C CA . MET A 1 411 ? -6.095 14.780 -6.113 1.00 96.12 411 MET A CA 1
ATOM 3239 C C . MET A 1 411 ? -6.557 14.206 -4.768 1.00 96.12 411 MET A C 1
ATOM 3241 O O . MET A 1 411 ? -7.757 14.011 -4.573 1.00 96.12 411 MET A O 1
ATOM 3245 N N . LEU A 1 412 ? -5.643 14.005 -3.814 1.00 96.12 412 LEU A N 1
ATOM 3246 C CA . LEU A 1 412 ? -5.981 13.548 -2.461 1.00 96.12 412 LEU A CA 1
ATOM 3247 C C . LEU A 1 412 ? -6.874 14.546 -1.722 1.00 96.12 412 LEU A C 1
ATOM 3249 O O . LEU A 1 412 ? -7.898 14.158 -1.163 1.00 96.12 412 LEU A O 1
ATOM 3253 N N . TYR A 1 413 ? -6.539 15.837 -1.763 1.00 96.31 413 TYR A N 1
ATOM 3254 C CA . TYR A 1 413 ? -7.363 16.882 -1.159 1.00 96.31 413 TYR A CA 1
ATOM 3255 C C . TYR A 1 413 ? -8.778 16.895 -1.746 1.00 96.31 413 TYR A C 1
ATOM 3257 O O . TYR A 1 413 ? -9.753 16.842 -0.998 1.00 96.31 413 TYR A O 1
ATOM 3265 N N . LEU A 1 414 ? -8.901 16.903 -3.077 1.00 95.38 414 LEU A N 1
ATOM 3266 C CA . LEU A 1 414 ? -10.198 16.898 -3.762 1.00 95.38 414 LEU A CA 1
ATOM 3267 C C . LEU A 1 414 ? -11.008 15.626 -3.500 1.00 95.38 414 LEU A C 1
ATOM 3269 O O . LEU A 1 414 ? -12.232 15.668 -3.563 1.00 95.38 414 LEU A O 1
ATOM 3273 N N . SER A 1 415 ? -10.353 14.511 -3.186 1.00 94.75 415 SER A N 1
ATOM 3274 C CA . SER A 1 415 ? -11.047 13.268 -2.855 1.00 94.75 415 SER A CA 1
ATOM 3275 C C . SER A 1 415 ? -11.531 13.247 -1.401 1.00 94.75 415 SER A C 1
ATOM 3277 O O . SER A 1 415 ? -12.593 12.693 -1.128 1.00 94.75 415 SER A O 1
ATOM 3279 N N . LEU A 1 416 ? -10.816 13.910 -0.483 1.00 94.56 416 LEU A N 1
ATOM 3280 C CA . LEU A 1 416 ? -11.069 13.863 0.966 1.00 94.56 416 LEU A CA 1
ATOM 3281 C C . LEU A 1 416 ? -11.773 15.099 1.546 1.00 94.56 416 LEU A C 1
ATOM 3283 O O . LEU A 1 416 ? -12.230 15.052 2.686 1.00 94.56 416 LEU A O 1
ATOM 3287 N N . PHE A 1 417 ? -11.889 16.212 0.812 1.00 91.81 417 PHE A N 1
ATOM 3288 C CA . PHE A 1 417 ? -12.357 17.486 1.385 1.00 91.81 417 PHE A CA 1
ATOM 3289 C C . PHE A 1 417 ? -13.753 17.417 2.033 1.00 91.81 417 PHE A C 1
ATOM 3291 O O . PHE A 1 417 ? -13.960 18.028 3.076 1.00 91.81 417 PHE A O 1
ATOM 3298 N N . LYS A 1 418 ? -14.696 16.642 1.472 1.00 89.81 418 LYS A N 1
ATOM 3299 C CA . LYS A 1 418 ? -16.026 16.374 2.075 1.00 89.81 418 LYS A CA 1
ATOM 3300 C C . LYS A 1 418 ? -16.091 15.041 2.830 1.00 89.81 418 LYS A C 1
ATOM 3302 O O . LYS A 1 418 ? -17.177 14.528 3.086 1.00 89.81 418 LYS A O 1
ATOM 3307 N N . GLY A 1 419 ? -14.942 14.449 3.131 1.00 89.88 419 GLY A N 1
ATOM 3308 C CA . GLY A 1 419 ? -14.844 13.163 3.801 1.00 89.88 419 GLY A CA 1
ATOM 3309 C C . GLY A 1 419 ? -15.366 11.983 3.007 1.00 89.88 419 GLY A C 1
ATOM 3310 O O . GLY A 1 419 ? -15.294 11.967 1.777 1.00 89.88 419 GLY A O 1
ATOM 3311 N N . VAL A 1 420 ? -15.945 11.027 3.739 1.00 89.69 420 VAL A N 1
ATOM 3312 C CA . VAL A 1 420 ? -16.437 9.741 3.219 1.00 89.69 420 VAL A CA 1
ATOM 3313 C C . VAL A 1 420 ? -17.462 9.862 2.090 1.00 89.69 420 VAL A C 1
ATOM 3315 O O . VAL A 1 420 ? -17.564 8.967 1.258 1.00 89.69 420 VAL A O 1
ATOM 3318 N N . LYS A 1 421 ? -18.180 10.988 1.994 1.00 89.25 421 LYS A N 1
ATOM 3319 C CA . LYS A 1 421 ? -19.116 11.246 0.885 1.00 89.25 421 LYS A CA 1
ATOM 3320 C C . LYS A 1 421 ? -18.406 11.524 -0.438 1.00 89.25 421 LYS A C 1
ATOM 3322 O O . LYS A 1 421 ? -18.891 11.137 -1.490 1.00 89.25 421 LYS A O 1
ATOM 3327 N N . SER A 1 422 ? -17.266 12.214 -0.398 1.00 92.19 422 SER A N 1
ATOM 3328 C CA . SER A 1 422 ? -16.469 12.474 -1.600 1.00 92.19 422 SER A CA 1
ATOM 3329 C C . SER A 1 422 ? -15.587 11.278 -1.933 1.00 92.19 422 SER A C 1
ATOM 3331 O O . SER A 1 422 ? -15.587 10.832 -3.080 1.00 92.19 422 SER A O 1
ATOM 3333 N N . SER A 1 423 ? -14.898 10.709 -0.940 1.00 92.31 423 SER A N 1
ATOM 3334 C CA . SER A 1 423 ? -14.031 9.552 -1.178 1.00 92.31 423 SER A CA 1
ATOM 3335 C C . SER A 1 423 ? -14.835 8.350 -1.670 1.00 92.31 423 SER A C 1
ATOM 3337 O O . SER A 1 423 ? -14.428 7.721 -2.642 1.00 92.31 423 SER A O 1
ATOM 3339 N N . GLY A 1 424 ? -16.030 8.120 -1.110 1.00 90.31 424 GLY A N 1
ATOM 3340 C CA . GLY A 1 424 ? -16.964 7.073 -1.529 1.00 90.31 424 GLY A CA 1
ATOM 3341 C C . GLY A 1 424 ? -17.388 7.146 -3.001 1.00 90.31 424 GLY A C 1
ATOM 3342 O O . GLY A 1 424 ? -17.694 6.117 -3.590 1.00 90.31 424 GLY A O 1
ATOM 3343 N N . LEU A 1 425 ? -17.355 8.327 -3.630 1.00 91.69 425 LEU A N 1
ATOM 3344 C CA . LEU A 1 425 ? -17.627 8.482 -5.065 1.00 91.69 425 LEU A CA 1
ATOM 3345 C C . LEU A 1 425 ? -16.389 8.205 -5.922 1.00 91.69 425 LEU A C 1
ATOM 3347 O O . LEU A 1 425 ? -16.504 7.613 -6.995 1.00 91.69 425 LEU A O 1
ATOM 3351 N N . VAL A 1 426 ? -15.213 8.629 -5.457 1.00 93.69 426 VAL A N 1
ATOM 3352 C CA . VAL A 1 426 ? -13.946 8.454 -6.183 1.00 93.69 426 VAL A CA 1
ATOM 3353 C C . VAL A 1 426 ? -13.550 6.974 -6.248 1.00 93.69 426 VAL A C 1
ATOM 3355 O O . VAL A 1 426 ? -13.179 6.504 -7.328 1.00 93.69 426 VAL A O 1
ATOM 3358 N N . VAL A 1 427 ? -13.744 6.223 -5.152 1.00 94.31 427 VAL A N 1
ATOM 3359 C CA . VAL A 1 427 ? -13.393 4.787 -5.038 1.00 94.31 427 VAL A CA 1
ATOM 3360 C C . VAL A 1 427 ? -14.044 3.896 -6.091 1.00 94.31 427 VAL A C 1
ATOM 3362 O O . VAL A 1 427 ? -13.498 2.857 -6.449 1.00 94.31 427 VAL A O 1
ATOM 3365 N N . TRP A 1 428 ? -15.182 4.296 -6.663 1.00 94.50 428 TRP A N 1
ATOM 3366 C CA . TRP A 1 428 ? -15.811 3.535 -7.745 1.00 94.50 428 TRP A CA 1
ATOM 3367 C C . TRP A 1 428 ? -14.933 3.424 -8.985 1.00 94.50 428 TRP A C 1
ATOM 3369 O O . TRP A 1 428 ? -15.004 2.418 -9.686 1.00 94.50 428 TRP A O 1
ATOM 3379 N N . VAL A 1 429 ? -14.121 4.441 -9.269 1.00 93.94 429 VAL A N 1
ATOM 3380 C CA . VAL A 1 429 ? -13.200 4.429 -10.409 1.00 93.94 429 VAL A CA 1
ATOM 3381 C C . VAL A 1 429 ? -11.861 3.846 -9.986 1.00 93.94 429 VAL A C 1
ATOM 3383 O O . VAL A 1 429 ? -11.359 2.930 -10.636 1.00 93.94 429 VAL A O 1
ATOM 3386 N N . THR A 1 430 ? -11.295 4.353 -8.896 1.00 94.38 430 THR A N 1
ATOM 3387 C CA . THR A 1 430 ? -9.945 4.002 -8.447 1.00 94.38 430 THR A CA 1
ATOM 3388 C C . THR A 1 430 ? -9.834 2.542 -8.001 1.00 94.38 430 THR A C 1
ATOM 3390 O O . THR A 1 430 ? -8.864 1.892 -8.384 1.00 94.38 430 THR A O 1
ATOM 3393 N N . ALA A 1 431 ? -10.865 1.966 -7.367 1.00 93.56 431 ALA A N 1
ATOM 3394 C CA . ALA A 1 431 ? -10.820 0.572 -6.917 1.00 93.56 431 ALA A CA 1
ATOM 3395 C C . ALA A 1 431 ? -11.162 -0.431 -8.031 1.00 93.56 431 ALA A C 1
ATOM 3397 O O . ALA A 1 431 ? -10.733 -1.582 -7.983 1.00 93.56 431 ALA A O 1
ATOM 3398 N N . THR A 1 432 ? -11.940 -0.039 -9.049 1.00 93.50 432 THR A N 1
ATOM 3399 C CA . THR A 1 432 ? -12.407 -0.972 -10.097 1.00 93.50 432 THR A CA 1
ATOM 3400 C C . THR A 1 432 ? -11.508 -0.999 -11.331 1.00 93.50 432 THR A C 1
ATOM 3402 O O . THR A 1 432 ? -11.279 -2.071 -11.900 1.00 93.50 432 THR A O 1
ATOM 3405 N N . MET A 1 433 ? -10.956 0.149 -11.739 1.00 93.00 433 MET A N 1
ATOM 3406 C CA . MET A 1 433 ? -10.100 0.258 -12.926 1.00 93.00 433 MET A CA 1
ATOM 3407 C C . MET A 1 433 ? -8.866 -0.652 -12.884 1.00 93.00 433 MET A C 1
ATOM 3409 O O . MET A 1 433 ? -8.554 -1.247 -13.922 1.00 93.00 433 MET A O 1
ATOM 3413 N N . PRO A 1 434 ? -8.187 -0.853 -11.736 1.00 93.62 434 PRO A N 1
ATOM 3414 C CA . PRO A 1 434 ? -7.060 -1.768 -11.671 1.00 93.62 434 PRO A CA 1
ATOM 3415 C C . PRO A 1 434 ? -7.401 -3.194 -12.094 1.00 93.62 434 PRO A C 1
ATOM 3417 O O . PRO A 1 434 ? -6.622 -3.809 -12.811 1.00 93.62 434 PRO A O 1
ATOM 3420 N N . TYR A 1 435 ? -8.585 -3.710 -11.760 1.00 94.44 435 TYR A N 1
ATOM 3421 C CA . TYR A 1 435 ? -8.998 -5.055 -12.177 1.00 94.44 435 TYR A CA 1
ATOM 3422 C C . TYR A 1 435 ? -9.210 -5.164 -13.685 1.00 94.44 435 TYR A C 1
ATOM 3424 O O . TYR A 1 435 ? -8.835 -6.170 -14.295 1.00 94.44 435 TYR A O 1
ATOM 3432 N N . VAL A 1 436 ? -9.775 -4.122 -14.301 1.00 95.44 436 VAL A N 1
ATOM 3433 C CA . VAL A 1 436 ? -9.935 -4.047 -15.760 1.00 95.44 436 VAL A CA 1
ATOM 3434 C C . VAL A 1 436 ? -8.562 -4.070 -16.428 1.00 95.44 436 VAL A C 1
ATOM 3436 O O . VAL A 1 436 ? -8.315 -4.882 -17.321 1.00 95.44 436 VAL A O 1
ATOM 3439 N N . VAL A 1 437 ? -7.644 -3.228 -15.951 1.00 93.75 437 VAL A N 1
ATOM 3440 C CA . VAL A 1 437 ? -6.289 -3.119 -16.496 1.00 93.75 437 VAL A CA 1
ATOM 3441 C C . VAL A 1 437 ? -5.484 -4.402 -16.284 1.00 93.75 437 VAL A C 1
ATOM 3443 O O . VAL A 1 437 ? -4.931 -4.926 -17.249 1.00 93.75 437 VAL A O 1
ATOM 3446 N N . LEU A 1 438 ? -5.461 -4.961 -15.072 1.00 93.19 438 LEU A N 1
ATOM 3447 C CA . LEU A 1 438 ? -4.765 -6.215 -14.775 1.00 93.19 438 LEU A CA 1
ATOM 3448 C C . LEU A 1 438 ? -5.280 -7.362 -15.651 1.00 93.19 438 LEU A C 1
ATOM 3450 O O . LEU A 1 438 ? -4.484 -8.158 -16.138 1.00 93.19 438 LEU A O 1
ATOM 3454 N N . THR A 1 439 ? -6.587 -7.424 -15.917 1.00 95.38 439 THR A N 1
ATOM 3455 C CA . THR A 1 439 ? -7.164 -8.445 -16.806 1.00 95.38 439 THR A CA 1
ATOM 3456 C C . THR A 1 439 ? -6.696 -8.271 -18.250 1.00 95.38 439 THR A C 1
ATOM 3458 O O . THR A 1 439 ? -6.300 -9.245 -18.891 1.00 95.38 439 THR A O 1
ATOM 3461 N N . ILE A 1 440 ? -6.685 -7.038 -18.763 1.00 94.69 440 ILE A N 1
ATOM 3462 C CA . ILE A 1 440 ? -6.178 -6.727 -20.108 1.00 94.69 440 ILE A CA 1
ATOM 3463 C C . ILE A 1 440 ? -4.689 -7.093 -20.225 1.00 94.69 440 ILE A C 1
ATOM 3465 O O . ILE A 1 440 ? -4.285 -7.744 -21.194 1.00 94.69 440 ILE A O 1
ATOM 3469 N N . LEU A 1 441 ? -3.882 -6.719 -19.229 1.00 92.00 441 LEU A N 1
ATOM 3470 C CA . LEU A 1 441 ? -2.454 -7.032 -19.179 1.00 92.00 441 LEU A CA 1
ATOM 3471 C C . LEU A 1 441 ? -2.209 -8.537 -19.045 1.00 92.00 441 LEU A C 1
ATOM 3473 O O . LEU A 1 441 ? -1.310 -9.054 -19.700 1.00 92.00 441 LEU A O 1
ATOM 3477 N N . LEU A 1 442 ? -3.032 -9.266 -18.286 1.00 94.50 442 LEU A N 1
ATOM 3478 C CA . LEU A 1 442 ? -2.930 -10.721 -18.188 1.00 94.50 442 LEU A CA 1
ATOM 3479 C C . LEU A 1 442 ? -3.171 -11.388 -19.542 1.00 94.50 442 LEU A C 1
ATOM 3481 O O . LEU A 1 442 ? -2.361 -12.203 -19.979 1.00 94.50 442 LEU A O 1
ATOM 3485 N N . ILE A 1 443 ? -4.268 -11.034 -20.219 1.00 95.12 443 ILE A N 1
ATOM 3486 C CA . ILE A 1 443 ? -4.598 -11.593 -21.536 1.00 95.12 443 ILE A CA 1
ATOM 3487 C C . ILE A 1 443 ? -3.448 -11.318 -22.507 1.00 95.12 443 ILE A C 1
ATOM 3489 O O . ILE A 1 443 ? -2.990 -12.231 -23.193 1.00 95.12 443 ILE A O 1
ATOM 3493 N N . ARG A 1 444 ? -2.925 -10.085 -22.528 1.00 92.94 444 ARG A N 1
ATOM 3494 C CA . ARG A 1 444 ? -1.799 -9.730 -23.397 1.00 92.94 444 ARG A CA 1
ATOM 3495 C C . ARG A 1 444 ? -0.519 -10.483 -23.038 1.00 92.94 444 ARG A C 1
ATOM 3497 O O . ARG A 1 444 ? 0.158 -10.952 -23.956 1.00 92.94 444 ARG A O 1
ATOM 3504 N N . GLY A 1 445 ? -0.202 -10.583 -21.749 1.00 92.12 445 GLY A N 1
ATOM 3505 C CA . GLY A 1 445 ? 0.983 -11.248 -21.214 1.00 92.12 445 GLY A CA 1
ATOM 3506 C C . GLY A 1 445 ? 0.997 -12.744 -21.515 1.00 92.12 445 GLY A C 1
ATOM 3507 O O . GLY A 1 445 ? 2.019 -13.273 -21.939 1.00 92.12 445 GLY A O 1
ATOM 3508 N N . LEU A 1 446 ? -0.153 -13.417 -21.417 1.00 95.00 446 LEU A N 1
ATOM 3509 C CA . LEU A 1 446 ? -0.297 -14.836 -21.769 1.00 95.00 446 LEU A CA 1
ATOM 3510 C C . LEU A 1 446 ? -0.054 -15.122 -23.258 1.00 95.00 446 LEU A C 1
ATOM 3512 O O . LEU A 1 446 ? 0.345 -16.230 -23.609 1.00 95.00 446 LEU A O 1
ATOM 3516 N N . MET A 1 447 ? -0.270 -14.139 -24.136 1.00 93.75 447 MET A N 1
ATOM 3517 C CA . MET A 1 447 ? -0.002 -14.263 -25.574 1.00 93.75 447 MET A CA 1
ATOM 3518 C C . MET A 1 447 ? 1.481 -14.063 -25.935 1.00 93.75 447 MET A C 1
ATOM 3520 O O . MET A 1 447 ? 1.832 -14.154 -27.113 1.00 93.75 447 MET A O 1
ATOM 3524 N N . LEU A 1 448 ? 2.349 -13.734 -24.973 1.00 91.75 448 LEU A N 1
ATOM 3525 C CA . LEU A 1 448 ? 3.775 -13.520 -25.218 1.00 91.75 448 LEU A CA 1
ATOM 3526 C C . LEU A 1 448 ? 4.575 -14.832 -25.169 1.00 91.75 448 LEU A C 1
ATOM 3528 O O . LEU A 1 448 ? 4.269 -15.727 -24.376 1.00 91.75 448 LEU A O 1
ATOM 3532 N N . PRO A 1 449 ? 5.639 -14.961 -25.985 1.00 91.62 449 PRO A N 1
ATOM 3533 C CA . PRO A 1 449 ? 6.532 -16.113 -25.908 1.00 91.62 449 PRO A CA 1
ATOM 3534 C C . PRO A 1 449 ? 7.248 -16.141 -24.551 1.00 91.62 449 PRO A C 1
ATOM 3536 O O . PRO A 1 449 ? 7.629 -15.100 -24.029 1.00 91.62 449 PRO A O 1
ATOM 3539 N N . GLY A 1 450 ? 7.426 -17.324 -23.960 1.00 90.00 450 GLY A N 1
ATOM 3540 C CA . GLY A 1 450 ? 8.072 -17.471 -22.647 1.00 90.00 450 GLY A CA 1
ATOM 3541 C C . GLY A 1 450 ? 7.177 -17.185 -21.431 1.00 90.00 450 GLY A C 1
ATOM 3542 O O . GLY A 1 450 ? 7.603 -17.426 -20.301 1.00 90.00 450 GLY A O 1
ATOM 3543 N N . ALA A 1 451 ? 5.922 -16.763 -21.626 1.00 93.19 451 ALA A N 1
ATOM 3544 C CA . ALA A 1 451 ? 4.988 -16.479 -20.531 1.00 93.19 451 ALA A CA 1
ATOM 3545 C C . ALA A 1 451 ? 4.759 -17.689 -19.600 1.00 93.19 451 ALA A C 1
ATOM 3547 O O . ALA A 1 451 ? 4.732 -17.544 -18.377 1.00 93.19 451 ALA A O 1
ATOM 3548 N N . LEU A 1 452 ? 4.664 -18.901 -20.165 1.00 93.00 452 LEU A N 1
ATOM 3549 C CA . LEU A 1 452 ? 4.508 -20.142 -19.394 1.00 93.00 452 LEU A CA 1
ATOM 3550 C C . LEU A 1 452 ? 5.714 -20.437 -18.492 1.00 93.00 452 LEU A C 1
ATOM 3552 O O . LEU A 1 452 ? 5.526 -20.923 -17.378 1.00 93.00 452 LEU A O 1
ATOM 3556 N N . SER A 1 453 ? 6.934 -20.115 -18.933 1.00 91.31 453 SER A N 1
ATOM 3557 C CA . SER A 1 453 ? 8.141 -20.260 -18.111 1.00 91.31 453 SER A CA 1
ATOM 3558 C C . SER A 1 453 ? 8.079 -19.344 -16.891 1.00 91.31 453 SER A C 1
ATOM 3560 O O . SER A 1 453 ? 8.397 -19.775 -15.787 1.00 91.31 453 SER A O 1
ATOM 3562 N N . GLY A 1 454 ? 7.583 -18.117 -17.076 1.00 92.69 454 GLY A N 1
ATOM 3563 C CA . GLY A 1 454 ? 7.311 -17.170 -15.997 1.00 92.69 454 GLY A CA 1
ATOM 3564 C C . GLY A 1 454 ? 6.312 -17.699 -14.969 1.00 92.69 454 GLY A C 1
ATOM 3565 O O . GLY A 1 454 ? 6.607 -17.729 -13.776 1.00 92.69 454 GLY A O 1
ATOM 3566 N N . ILE A 1 455 ? 5.158 -18.195 -15.425 1.00 94.12 455 ILE A N 1
ATOM 3567 C CA . ILE A 1 455 ? 4.128 -18.776 -14.544 1.00 94.12 455 ILE A CA 1
ATOM 3568 C C . ILE A 1 455 ? 4.654 -20.017 -13.819 1.00 94.12 455 ILE A C 1
ATOM 3570 O O . ILE A 1 455 ? 4.420 -20.192 -12.622 1.00 94.12 455 ILE A O 1
ATOM 3574 N N . SER A 1 456 ? 5.390 -20.878 -14.524 1.00 92.69 456 SER A N 1
ATOM 3575 C CA . SER A 1 456 ? 6.026 -22.030 -13.894 1.00 92.69 456 SER A CA 1
ATOM 3576 C C . SER A 1 456 ? 7.015 -21.585 -12.821 1.00 92.69 456 SER A C 1
ATOM 3578 O O . SER A 1 456 ? 7.084 -22.231 -11.783 1.00 92.69 456 SER A O 1
ATOM 3580 N N . TYR A 1 457 ? 7.766 -20.506 -13.041 1.00 90.12 457 TYR A N 1
ATOM 3581 C CA . TYR A 1 457 ? 8.705 -19.976 -12.055 1.00 90.12 457 TYR A CA 1
ATOM 3582 C C . TYR A 1 457 ? 7.992 -19.401 -10.825 1.00 90.12 457 TYR A C 1
ATOM 3584 O O . TYR A 1 457 ? 8.447 -19.594 -9.702 1.00 90.12 457 TYR A O 1
ATOM 3592 N N . TYR A 1 458 ? 6.838 -18.768 -11.029 1.00 93.62 458 TYR A N 1
ATOM 3593 C CA . TYR A 1 458 ? 5.998 -18.234 -9.961 1.00 93.62 458 TYR A CA 1
ATOM 3594 C C . TYR A 1 458 ? 5.427 -19.327 -9.044 1.00 93.62 458 TYR A C 1
ATOM 3596 O O . TYR A 1 458 ? 5.477 -19.207 -7.822 1.00 93.62 458 TYR A O 1
ATOM 3604 N N . LEU A 1 459 ? 4.893 -20.410 -9.622 1.00 93.88 459 LEU A N 1
ATOM 3605 C CA . LEU A 1 459 ? 4.102 -21.395 -8.873 1.00 93.88 459 LEU A CA 1
ATOM 3606 C C . LEU A 1 459 ? 4.826 -22.698 -8.544 1.00 93.88 459 LEU A C 1
ATOM 3608 O O . LEU A 1 459 ? 4.290 -23.485 -7.763 1.00 93.88 459 LEU A O 1
ATOM 3612 N N . LYS A 1 460 ? 6.019 -22.957 -9.094 1.00 93.50 460 LYS A N 1
ATOM 3613 C CA . LYS A 1 460 ? 6.757 -24.198 -8.815 1.00 93.50 460 LYS A CA 1
ATOM 3614 C C . LYS A 1 460 ? 7.037 -24.315 -7.308 1.00 93.50 460 LYS A C 1
ATOM 3616 O O . LYS A 1 460 ? 7.775 -23.490 -6.774 1.00 93.50 460 LYS A O 1
ATOM 3621 N N . PRO A 1 461 ? 6.464 -25.313 -6.610 1.00 94.81 461 PRO A N 1
ATOM 3622 C CA . PRO A 1 461 ? 6.555 -25.380 -5.160 1.00 94.81 461 PRO A CA 1
ATOM 3623 C C . PRO A 1 461 ? 7.909 -25.946 -4.722 1.00 94.81 461 PRO A C 1
ATOM 3625 O O . PRO A 1 461 ? 8.273 -27.065 -5.087 1.00 94.81 461 PRO A O 1
ATOM 3628 N N . GLU A 1 462 ? 8.630 -25.198 -3.888 1.00 93.56 462 GLU A N 1
ATOM 3629 C CA . GLU A 1 462 ? 9.886 -25.632 -3.269 1.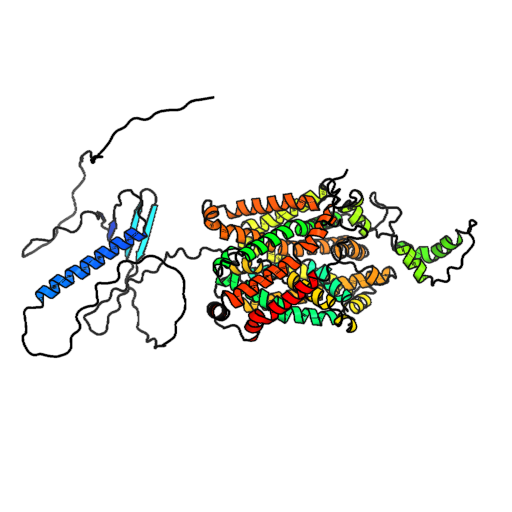00 93.56 462 GLU A CA 1
ATOM 3630 C C . GLU A 1 462 ? 9.688 -25.851 -1.757 1.00 93.56 462 GLU A C 1
ATOM 3632 O O . GLU A 1 462 ? 9.947 -24.980 -0.931 1.00 93.56 462 GLU A O 1
ATOM 3637 N N . LEU A 1 463 ? 9.201 -27.036 -1.368 1.00 93.81 463 LEU A N 1
ATOM 3638 C CA . LEU A 1 463 ? 8.843 -27.346 0.030 1.00 93.81 463 LEU A CA 1
ATOM 3639 C C . LEU A 1 463 ? 10.027 -27.280 1.014 1.00 93.81 463 LEU A C 1
ATOM 3641 O O . LEU A 1 463 ? 9.817 -27.127 2.216 1.00 93.81 463 LEU A O 1
ATOM 3645 N N . SER A 1 464 ? 11.268 -27.379 0.529 1.00 94.25 464 SER A N 1
ATOM 3646 C CA . SER A 1 464 ? 12.489 -27.187 1.328 1.00 94.25 464 SER A CA 1
ATOM 3647 C C . SER A 1 464 ? 12.536 -25.807 1.985 1.00 94.25 464 SER A C 1
ATOM 3649 O O . SER A 1 464 ? 12.989 -25.704 3.125 1.00 94.25 464 SER A O 1
ATOM 3651 N N . ARG A 1 465 ? 12.021 -24.773 1.304 1.00 91.38 465 ARG A N 1
ATOM 3652 C CA . ARG A 1 465 ? 12.010 -23.383 1.781 1.00 91.38 465 ARG A CA 1
ATOM 3653 C C . ARG A 1 465 ? 11.145 -23.189 3.019 1.00 91.38 465 ARG A C 1
ATOM 3655 O O . ARG A 1 465 ? 11.479 -22.359 3.848 1.00 91.38 465 ARG A O 1
ATOM 3662 N N . LEU A 1 466 ? 10.114 -24.010 3.224 1.00 91.88 466 LEU A N 1
ATOM 3663 C CA . LEU A 1 466 ? 9.244 -23.918 4.406 1.00 91.88 466 LEU A CA 1
ATOM 3664 C C . LEU A 1 466 ? 9.959 -24.216 5.733 1.00 91.88 466 LEU A C 1
ATOM 3666 O O . LEU A 1 466 ? 9.417 -23.901 6.793 1.00 91.88 466 LEU A O 1
ATOM 3670 N N . LYS A 1 467 ? 11.147 -24.836 5.687 1.00 91.88 467 LYS A N 1
ATOM 3671 C CA . LYS A 1 467 ? 11.994 -25.051 6.871 1.00 91.88 467 LYS A CA 1
ATOM 3672 C C . LYS A 1 467 ? 12.682 -23.771 7.342 1.00 91.88 467 LYS A C 1
ATOM 3674 O O . LYS A 1 467 ? 13.130 -23.728 8.482 1.00 91.88 467 LYS A O 1
ATOM 3679 N N . ASP A 1 468 ? 12.806 -22.779 6.467 1.00 89.06 468 ASP A N 1
ATOM 3680 C CA . ASP A 1 468 ? 13.391 -21.491 6.802 1.00 89.06 468 ASP A CA 1
ATOM 3681 C C . ASP A 1 468 ? 12.357 -20.636 7.543 1.00 89.06 468 ASP A C 1
ATOM 3683 O O . ASP A 1 468 ? 11.247 -20.399 7.063 1.00 89.06 468 ASP A O 1
ATOM 3687 N N . THR A 1 469 ? 12.720 -20.168 8.733 1.00 86.19 469 THR A N 1
ATOM 3688 C CA . THR A 1 469 ? 11.865 -19.312 9.558 1.00 86.19 469 THR A CA 1
ATOM 3689 C C . THR A 1 469 ? 11.575 -17.973 8.877 1.00 86.19 469 THR A C 1
ATOM 3691 O O . THR A 1 469 ? 10.483 -17.431 9.062 1.00 86.19 469 THR A O 1
ATOM 3694 N N . GLN A 1 470 ? 12.494 -17.457 8.048 1.00 86.00 470 GLN A N 1
ATOM 3695 C CA . GLN A 1 470 ? 12.310 -16.181 7.350 1.00 86.00 470 GLN A CA 1
ATOM 3696 C C . GLN A 1 470 ? 11.084 -16.210 6.430 1.00 86.00 470 GLN A C 1
ATOM 3698 O O . GLN A 1 470 ? 10.359 -15.225 6.343 1.00 86.00 470 GLN A O 1
ATOM 3703 N N . VAL A 1 471 ? 10.780 -17.365 5.828 1.00 90.38 471 VAL A N 1
ATOM 3704 C CA . VAL A 1 471 ? 9.599 -17.556 4.971 1.00 90.38 471 VAL A CA 1
ATOM 3705 C C . VAL A 1 471 ? 8.297 -17.273 5.726 1.00 90.38 471 VAL A C 1
ATOM 3707 O O . VAL A 1 471 ? 7.372 -16.674 5.176 1.00 90.38 471 VAL A O 1
ATOM 3710 N N . TRP A 1 472 ? 8.221 -17.672 6.996 1.00 88.31 472 TRP A N 1
ATOM 3711 C CA . TRP A 1 472 ? 7.048 -17.446 7.841 1.00 88.31 472 TRP A CA 1
ATOM 3712 C C . TRP A 1 472 ? 6.955 -15.986 8.300 1.00 88.31 472 TRP A C 1
ATOM 3714 O O . TRP A 1 472 ? 5.855 -15.437 8.354 1.00 88.31 472 TRP A O 1
ATOM 3724 N N . VAL A 1 473 ? 8.091 -15.340 8.583 1.00 85.31 473 VAL A N 1
ATOM 3725 C CA . VAL A 1 473 ? 8.151 -13.906 8.922 1.00 85.31 473 VAL A CA 1
ATOM 3726 C C . VAL A 1 473 ? 7.727 -13.052 7.728 1.00 85.31 473 VAL A C 1
ATOM 3728 O O . VAL A 1 473 ? 6.848 -12.207 7.875 1.00 85.31 473 VAL A O 1
ATOM 3731 N N . ASP A 1 474 ? 8.270 -13.319 6.540 1.00 87.31 474 ASP A N 1
ATOM 3732 C CA . ASP A 1 474 ? 7.914 -12.618 5.304 1.00 87.31 474 ASP A CA 1
ATOM 3733 C C . ASP A 1 474 ? 6.424 -12.796 4.978 1.00 87.31 474 ASP A C 1
ATOM 3735 O O . ASP A 1 474 ? 5.745 -11.830 4.634 1.00 87.31 474 ASP A O 1
ATOM 3739 N N . ALA A 1 475 ? 5.883 -14.011 5.144 1.00 90.81 475 ALA A N 1
ATOM 3740 C CA . ALA A 1 475 ? 4.455 -14.278 4.974 1.00 90.81 475 ALA A CA 1
ATOM 3741 C C . ALA A 1 475 ? 3.589 -13.466 5.948 1.00 90.81 475 ALA A C 1
ATOM 3743 O O . ALA A 1 475 ? 2.560 -12.921 5.545 1.00 90.81 475 ALA A O 1
ATOM 3744 N N . ALA A 1 476 ? 4.008 -13.365 7.213 1.00 87.50 476 ALA A N 1
ATOM 3745 C CA . ALA A 1 476 ? 3.310 -12.602 8.240 1.00 87.50 476 ALA A CA 1
ATOM 3746 C C . ALA A 1 476 ? 3.332 -11.100 7.945 1.00 87.50 476 ALA A C 1
ATOM 3748 O O . ALA A 1 476 ? 2.280 -10.475 7.850 1.00 87.50 476 ALA A O 1
ATOM 3749 N N . VAL A 1 477 ? 4.520 -10.525 7.747 1.00 85.81 477 VAL A N 1
ATOM 3750 C CA . VAL A 1 477 ? 4.677 -9.099 7.437 1.00 85.81 477 VAL A CA 1
ATOM 3751 C C . VAL A 1 477 ? 3.882 -8.747 6.181 1.00 85.81 477 VAL A C 1
ATOM 3753 O O . VAL A 1 477 ? 3.154 -7.757 6.185 1.00 85.81 477 VAL A O 1
ATOM 3756 N N . GLN A 1 478 ? 3.936 -9.590 5.143 1.00 90.75 478 GLN A N 1
ATOM 3757 C CA . GLN A 1 478 ? 3.204 -9.355 3.902 1.00 90.75 478 GLN A CA 1
ATOM 3758 C C . GLN A 1 478 ? 1.688 -9.331 4.101 1.00 90.75 478 GLN A C 1
ATOM 3760 O O . GLN A 1 478 ? 1.039 -8.436 3.567 1.00 90.75 478 GLN A O 1
ATOM 3765 N N . ILE A 1 479 ? 1.094 -10.290 4.824 1.00 91.69 479 ILE A N 1
ATOM 3766 C CA . ILE A 1 479 ? -0.369 -10.308 4.983 1.00 91.69 479 ILE A CA 1
ATOM 3767 C C . ILE A 1 479 ? -0.864 -9.183 5.897 1.00 91.69 479 ILE A C 1
ATOM 3769 O O . ILE A 1 479 ? -1.902 -8.592 5.610 1.00 91.69 479 ILE A O 1
ATOM 3773 N N . PHE A 1 480 ? -0.124 -8.847 6.957 1.00 88.88 480 PHE A N 1
ATOM 3774 C CA . PHE A 1 480 ? -0.484 -7.744 7.853 1.00 88.88 480 PHE A CA 1
ATOM 3775 C C . PHE A 1 480 ? -0.394 -6.395 7.146 1.00 88.88 480 PHE A C 1
ATOM 3777 O O . PHE A 1 480 ? -1.330 -5.602 7.229 1.00 88.88 480 PHE A O 1
ATOM 3784 N N . TYR A 1 481 ? 0.689 -6.174 6.396 1.00 85.94 481 TYR A N 1
ATOM 3785 C CA . TYR A 1 481 ? 0.861 -4.968 5.595 1.00 85.94 481 TYR A CA 1
ATOM 3786 C C . TYR A 1 481 ? -0.177 -4.886 4.470 1.00 85.94 481 TYR A C 1
ATOM 3788 O O . TYR A 1 481 ? -0.788 -3.843 4.291 1.00 85.94 481 TYR A O 1
ATOM 3796 N N . SER A 1 482 ? -0.439 -5.993 3.764 1.00 91.62 482 SER A N 1
ATOM 3797 C CA . SER A 1 482 ? -1.385 -6.012 2.642 1.00 91.62 482 SER A CA 1
ATOM 3798 C C . SER A 1 482 ? -2.840 -5.865 3.078 1.00 91.62 482 SER A C 1
ATOM 3800 O O . SER A 1 482 ? -3.585 -5.154 2.429 1.00 91.62 482 SER A O 1
ATOM 3802 N N . VAL A 1 483 ? -3.286 -6.528 4.149 1.00 91.00 483 VAL A N 1
ATOM 3803 C CA . VAL A 1 483 ? -4.648 -6.286 4.657 1.00 91.00 483 VAL A CA 1
ATOM 3804 C C . VAL A 1 483 ? -4.730 -4.900 5.292 1.00 91.00 483 VAL A C 1
ATOM 3806 O O . VAL A 1 483 ? -5.792 -4.293 5.263 1.00 91.00 483 VAL A O 1
ATOM 3809 N N . GLY A 1 484 ? -3.632 -4.393 5.855 1.00 86.62 484 GLY A N 1
ATOM 3810 C CA . GLY A 1 484 ? -3.579 -3.098 6.521 1.00 86.62 484 GLY A CA 1
ATOM 3811 C C . GLY A 1 484 ? -4.146 -3.116 7.946 1.00 86.62 484 GLY A C 1
ATOM 3812 O O . GLY A 1 484 ? -4.648 -2.098 8.420 1.00 86.62 484 GLY A O 1
ATOM 3813 N N . ALA A 1 485 ? -4.085 -4.265 8.625 1.00 87.12 485 ALA A N 1
ATOM 3814 C CA . ALA A 1 485 ? -4.532 -4.396 10.013 1.00 87.12 485 ALA A CA 1
ATOM 3815 C C . ALA A 1 485 ? -3.543 -3.710 10.974 1.00 87.12 485 ALA A C 1
ATOM 3817 O O . ALA A 1 485 ? -2.342 -3.970 10.906 1.00 87.12 485 ALA A O 1
ATOM 3818 N N . GLY A 1 486 ? -4.035 -2.863 11.880 1.00 83.19 486 GLY A N 1
ATOM 3819 C CA . GLY A 1 486 ? -3.228 -2.126 12.861 1.00 83.19 486 GLY A CA 1
ATOM 3820 C C . GLY A 1 486 ? -2.820 -0.713 12.426 1.00 83.19 486 GLY A C 1
ATOM 3821 O O . GLY A 1 486 ? -2.169 -0.002 13.190 1.00 83.19 486 GLY A O 1
ATOM 3822 N N . PHE A 1 487 ? -3.194 -0.276 11.215 1.00 82.69 487 PHE A N 1
ATOM 3823 C CA . PHE A 1 487 ? -3.022 1.119 10.780 1.00 82.69 487 PHE A CA 1
ATOM 3824 C C . PHE A 1 487 ? -4.104 2.056 11.344 1.00 82.69 487 PHE A C 1
ATOM 3826 O O . PHE A 1 487 ? -3.989 3.275 11.205 1.00 82.69 487 PHE A O 1
ATOM 3833 N N . GLY A 1 488 ? -5.192 1.523 11.916 1.00 89.94 488 GLY A N 1
ATOM 3834 C CA . GLY A 1 488 ? -6.349 2.315 12.346 1.00 89.94 488 GLY A CA 1
ATOM 3835 C C . GLY A 1 488 ? -7.201 2.880 11.197 1.00 89.94 488 GLY A C 1
ATOM 3836 O O . GLY A 1 488 ? -8.191 3.571 11.449 1.00 89.94 488 GLY A O 1
ATOM 3837 N N . VAL A 1 489 ? -6.862 2.581 9.937 1.00 94.81 489 VAL A N 1
ATOM 3838 C CA . VAL A 1 489 ? -7.626 3.008 8.750 1.00 94.81 489 VAL A CA 1
ATOM 3839 C C . VAL A 1 489 ? -8.963 2.279 8.679 1.00 94.81 489 VAL A C 1
ATOM 3841 O O . VAL A 1 489 ? -10.003 2.921 8.557 1.00 94.81 489 VAL A O 1
ATOM 3844 N N . HIS A 1 490 ? -8.957 0.954 8.845 1.00 95.25 490 HIS A N 1
ATOM 3845 C CA . HIS A 1 490 ? -10.181 0.147 8.871 1.00 95.25 490 HIS A CA 1
ATOM 3846 C C . HIS A 1 490 ? -11.122 0.565 9.988 1.00 95.25 490 HIS A C 1
ATOM 3848 O O . HIS A 1 490 ? -12.321 0.710 9.765 1.00 95.25 490 HIS A O 1
ATOM 3854 N N . LEU A 1 491 ? -10.565 0.842 11.166 1.00 95.25 491 LEU A N 1
ATOM 3855 C CA . LEU A 1 491 ? -11.301 1.394 12.296 1.00 95.25 491 LEU A CA 1
ATOM 3856 C C . LEU A 1 491 ? -11.925 2.753 11.941 1.00 95.25 491 LEU A C 1
ATOM 3858 O O . LEU A 1 491 ? -13.112 2.972 12.189 1.00 95.25 491 LEU A O 1
ATOM 3862 N N . SER A 1 492 ? -11.161 3.641 11.299 1.00 95.19 492 SER A N 1
ATOM 3863 C CA . SER A 1 492 ? -11.649 4.950 10.845 1.00 95.19 492 SER A CA 1
ATOM 3864 C C . SER A 1 492 ? -12.787 4.812 9.834 1.00 95.19 492 SER A C 1
ATOM 3866 O O . SER A 1 492 ? -13.833 5.430 10.013 1.00 95.19 492 SER A O 1
ATOM 3868 N N . TYR A 1 493 ? -12.655 3.960 8.817 1.00 96.00 493 TYR A N 1
ATOM 3869 C CA . TYR A 1 493 ? -13.720 3.728 7.838 1.00 96.00 493 TYR A CA 1
ATOM 3870 C C . TYR A 1 493 ? -14.959 3.065 8.444 1.00 96.00 493 TYR A C 1
ATOM 3872 O O . TYR A 1 493 ? -16.081 3.485 8.149 1.00 96.00 493 TYR A O 1
ATOM 3880 N N . ALA A 1 494 ? -14.774 2.086 9.330 1.00 96.44 494 ALA A N 1
ATOM 3881 C CA . ALA A 1 494 ? -15.870 1.417 10.021 1.00 96.44 494 ALA A CA 1
ATOM 3882 C C . ALA A 1 494 ? -16.618 2.356 10.976 1.00 96.44 494 ALA A C 1
ATOM 3884 O O . ALA A 1 494 ? -17.819 2.195 11.165 1.00 96.44 494 ALA A O 1
ATOM 3885 N N . SER A 1 495 ? -15.958 3.382 11.523 1.00 95.81 495 SER A N 1
ATOM 3886 C CA . SER A 1 495 ? -16.611 4.376 12.387 1.00 95.81 495 SER A CA 1
ATOM 3887 C C . SER A 1 495 ? -17.746 5.147 11.705 1.00 95.81 495 SER A C 1
ATOM 3889 O O . SER A 1 495 ? -18.632 5.657 12.387 1.00 95.81 495 SER A O 1
ATOM 3891 N N . TYR A 1 496 ? -17.741 5.220 10.371 1.00 94.88 496 TYR A N 1
ATOM 3892 C CA . TYR A 1 496 ? -18.784 5.860 9.568 1.00 94.88 496 TYR A CA 1
ATOM 3893 C C . TYR A 1 496 ? -19.894 4.882 9.129 1.00 94.88 496 TYR A C 1
ATOM 3895 O O . TYR A 1 496 ? -20.835 5.280 8.438 1.00 94.88 496 TYR A O 1
ATOM 3903 N N . ASN A 1 497 ? -19.824 3.603 9.513 1.00 94.88 497 ASN A N 1
ATOM 3904 C CA . ASN A 1 497 ? -20.871 2.629 9.206 1.00 94.88 497 ASN A CA 1
ATOM 3905 C C . ASN A 1 497 ? -22.103 2.792 10.096 1.00 94.88 497 ASN A C 1
ATOM 3907 O O . ASN A 1 497 ? -22.034 3.250 11.236 1.00 94.88 497 ASN A O 1
ATOM 3911 N N . GLU A 1 498 ? -23.245 2.340 9.582 1.00 92.38 498 GLU A N 1
ATOM 3912 C CA . GLU A 1 498 ? -24.434 2.103 10.401 1.00 92.38 498 GLU A CA 1
ATOM 3913 C C . GLU A 1 498 ? -24.147 1.030 11.461 1.00 92.38 498 GLU A C 1
ATOM 3915 O O . GLU A 1 498 ? -23.472 0.038 11.186 1.00 92.38 498 GLU A O 1
ATOM 3920 N N . PHE A 1 499 ? -24.715 1.194 12.658 1.00 92.19 499 PHE A N 1
ATOM 3921 C CA . PHE A 1 499 ? -24.470 0.302 13.797 1.00 92.19 499 PHE A CA 1
ATOM 3922 C C . PHE A 1 499 ? -24.790 -1.175 13.495 1.00 92.19 499 PHE A C 1
ATOM 3924 O O . PHE A 1 499 ? -24.017 -2.064 13.844 1.00 92.19 499 PHE A O 1
ATOM 3931 N N . HIS A 1 500 ? -25.883 -1.434 12.770 1.00 92.56 500 HIS A N 1
ATOM 3932 C CA . HIS A 1 500 ? -26.330 -2.781 12.388 1.00 92.56 500 HIS A CA 1
ATOM 3933 C C . HIS A 1 500 ? -25.782 -3.271 11.034 1.00 92.56 500 HIS A C 1
ATOM 3935 O O . HIS A 1 500 ? -26.310 -4.225 10.454 1.00 92.56 500 HIS A O 1
ATOM 3941 N N . ASN A 1 501 ? -24.750 -2.626 10.477 1.00 93.56 501 ASN A N 1
ATOM 3942 C CA . ASN A 1 501 ? -24.125 -3.118 9.252 1.00 93.56 501 ASN A CA 1
ATOM 3943 C C . ASN A 1 501 ? -23.368 -4.438 9.507 1.00 93.56 501 ASN A C 1
ATOM 3945 O O . ASN A 1 501 ? -22.782 -4.650 10.568 1.00 93.56 501 ASN A O 1
ATOM 3949 N N . ASN A 1 502 ? -23.357 -5.346 8.529 1.00 94.75 502 ASN A N 1
ATOM 3950 C CA . ASN A 1 502 ? -22.716 -6.652 8.689 1.00 94.75 502 ASN A CA 1
ATOM 3951 C C . ASN A 1 502 ? -21.205 -6.577 8.406 1.00 94.75 502 ASN A C 1
ATOM 3953 O O . ASN A 1 502 ? -20.738 -7.011 7.351 1.00 94.75 502 ASN A O 1
ATOM 3957 N N . CYS A 1 503 ? -20.436 -6.085 9.381 1.00 94.62 503 CYS A N 1
ATOM 3958 C CA . CYS A 1 503 ? -18.983 -5.957 9.256 1.00 94.62 503 CYS A CA 1
ATOM 3959 C C . CYS A 1 503 ? -18.247 -7.307 9.158 1.00 94.62 503 CYS A C 1
ATOM 3961 O O . CYS A 1 503 ? -17.141 -7.364 8.624 1.00 94.62 503 CYS A O 1
ATOM 3963 N N . PHE A 1 504 ? -18.862 -8.411 9.600 1.00 95.06 504 PHE A N 1
ATOM 3964 C CA . PHE A 1 504 ? -18.308 -9.758 9.432 1.00 95.06 504 PHE A CA 1
ATOM 3965 C C . PHE A 1 504 ? -18.215 -10.157 7.955 1.00 95.06 504 PHE A C 1
ATOM 3967 O O . PHE A 1 504 ? -17.178 -10.638 7.495 1.00 95.06 504 PHE A O 1
ATOM 3974 N N . ARG A 1 505 ? -19.291 -9.929 7.190 1.00 95.06 505 ARG A N 1
ATOM 3975 C CA . ARG A 1 505 ? -19.291 -10.169 5.742 1.00 95.06 505 ARG A CA 1
ATOM 3976 C C . ARG A 1 505 ? -18.268 -9.272 5.050 1.00 95.06 505 ARG A C 1
ATOM 3978 O O . ARG A 1 505 ? -17.523 -9.761 4.202 1.00 95.06 505 ARG A O 1
ATOM 3985 N N . ASP A 1 506 ? -18.244 -7.995 5.414 1.00 96.25 506 ASP A N 1
ATOM 3986 C CA . ASP A 1 506 ? -17.352 -7.011 4.801 1.00 96.25 506 ASP A CA 1
ATOM 3987 C C . ASP A 1 506 ? -15.880 -7.375 5.044 1.00 96.25 506 ASP A C 1
ATOM 3989 O O . ASP A 1 506 ? -15.076 -7.328 4.112 1.00 96.25 506 ASP A O 1
ATOM 3993 N N . CYS A 1 507 ? -15.549 -7.862 6.246 1.00 96.25 507 CYS A N 1
ATOM 3994 C CA . CYS A 1 507 ? -14.231 -8.397 6.582 1.00 96.25 507 CYS A CA 1
ATOM 3995 C C . CYS A 1 507 ? -13.822 -9.549 5.649 1.00 96.25 507 CYS A C 1
ATOM 3997 O O . CYS A 1 507 ? -12.799 -9.472 4.966 1.00 96.25 507 CYS A O 1
ATOM 3999 N N . LEU A 1 508 ? -14.644 -10.603 5.572 1.00 96.19 508 LEU A N 1
ATOM 4000 C CA . LEU A 1 508 ? -14.313 -11.800 4.794 1.00 96.19 508 LEU A CA 1
ATOM 4001 C C . LEU A 1 508 ? -14.195 -11.514 3.295 1.00 96.19 508 LEU A C 1
ATOM 4003 O O . LEU A 1 508 ? -13.278 -12.017 2.646 1.00 96.19 508 LEU A O 1
ATOM 4007 N N . VAL A 1 509 ? -15.107 -10.706 2.744 1.00 97.19 509 VAL A N 1
ATOM 4008 C CA . VAL A 1 509 ? -15.071 -10.324 1.326 1.00 97.19 509 VAL A CA 1
ATOM 4009 C C . VAL A 1 509 ? -13.812 -9.515 1.029 1.00 97.19 509 VAL A C 1
ATOM 4011 O O . VAL A 1 509 ? -13.119 -9.817 0.062 1.00 97.19 509 VAL A O 1
ATOM 4014 N N . THR A 1 510 ? -13.476 -8.543 1.877 1.00 96.62 510 THR A N 1
ATOM 4015 C CA . THR A 1 510 ? -12.308 -7.677 1.671 1.00 96.62 510 THR A CA 1
ATOM 4016 C C . THR A 1 510 ? -11.007 -8.465 1.708 1.00 96.62 510 THR A C 1
ATOM 4018 O O . THR A 1 510 ? -10.185 -8.326 0.807 1.00 96.62 510 THR A O 1
ATOM 4021 N N . THR A 1 511 ? -10.827 -9.360 2.685 1.00 95.88 511 THR A N 1
ATOM 4022 C CA . THR A 1 511 ? -9.624 -10.204 2.734 1.00 95.88 511 THR A CA 1
ATOM 4023 C C . THR A 1 511 ? -9.548 -11.155 1.538 1.00 95.88 511 THR A C 1
ATOM 4025 O O . THR A 1 511 ? -8.477 -11.308 0.950 1.00 95.88 511 THR A O 1
ATOM 4028 N N . ALA A 1 512 ? -10.666 -11.777 1.146 1.00 96.44 512 ALA A N 1
ATOM 4029 C CA . ALA A 1 512 ? -10.690 -12.688 0.004 1.00 96.44 512 ALA A CA 1
ATOM 4030 C C . ALA A 1 512 ? -10.331 -11.971 -1.305 1.00 96.44 512 ALA A C 1
ATOM 4032 O O . ALA A 1 512 ? -9.511 -12.480 -2.068 1.00 96.44 512 ALA A O 1
ATOM 4033 N N . VAL A 1 513 ? -10.899 -10.782 -1.537 1.00 96.75 513 VAL A N 1
ATOM 4034 C CA . VAL A 1 513 ? -10.577 -9.944 -2.698 1.00 96.75 513 VAL A CA 1
ATOM 4035 C C . VAL A 1 513 ? -9.114 -9.521 -2.655 1.00 96.75 513 VAL A C 1
ATOM 4037 O O . VAL A 1 513 ? -8.420 -9.725 -3.642 1.00 96.75 513 VAL A O 1
ATOM 4040 N N . ASN A 1 514 ? -8.612 -9.038 -1.515 1.00 96.12 514 ASN A N 1
ATOM 4041 C CA . ASN A 1 514 ? -7.211 -8.646 -1.375 1.00 96.12 514 ASN A CA 1
ATOM 4042 C C . ASN A 1 514 ? -6.245 -9.780 -1.771 1.00 96.12 514 ASN A C 1
ATOM 4044 O O . ASN A 1 514 ? -5.391 -9.601 -2.639 1.00 96.12 514 ASN A O 1
ATOM 4048 N N . CYS A 1 515 ? -6.430 -10.973 -1.199 1.00 95.06 515 CYS A N 1
ATOM 4049 C CA . CYS A 1 515 ? -5.561 -12.121 -1.474 1.00 95.06 515 CYS A CA 1
ATOM 4050 C C . CYS A 1 515 ? -5.700 -12.623 -2.914 1.00 95.06 515 CYS A C 1
ATOM 4052 O O . CYS A 1 515 ? -4.711 -13.011 -3.540 1.00 95.06 515 CYS A O 1
ATOM 4054 N N . PHE A 1 516 ? -6.924 -12.611 -3.453 1.00 95.81 516 PHE A N 1
ATOM 4055 C CA . PHE A 1 516 ? -7.156 -12.925 -4.857 1.00 95.81 516 PHE A CA 1
ATOM 4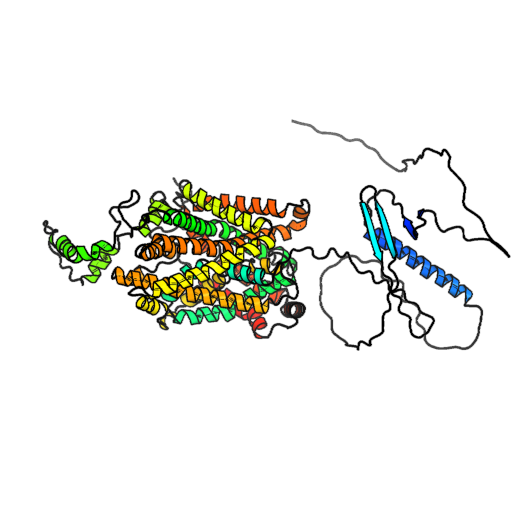056 C C . PHE A 1 516 ? -6.400 -11.951 -5.761 1.00 95.81 516 PHE A C 1
ATOM 4058 O O . PHE A 1 516 ? -5.754 -12.392 -6.707 1.00 95.81 516 PHE A O 1
ATOM 4065 N N . THR A 1 517 ? -6.415 -10.656 -5.450 1.00 95.44 517 THR A N 1
ATOM 4066 C CA . THR A 1 517 ? -5.719 -9.642 -6.241 1.00 95.44 517 THR A CA 1
ATOM 4067 C C . THR A 1 517 ? -4.211 -9.816 -6.199 1.00 95.44 517 THR A C 1
ATOM 4069 O O . THR A 1 517 ? -3.593 -9.743 -7.257 1.00 95.44 517 THR A O 1
ATOM 4072 N N . SER A 1 518 ? -3.612 -10.119 -5.040 1.00 95.31 518 SER A N 1
ATOM 4073 C CA . SER A 1 518 ? -2.171 -10.408 -4.972 1.00 95.31 518 SER A CA 1
ATOM 4074 C C . SER A 1 518 ? -1.801 -11.656 -5.783 1.00 95.31 518 SER A C 1
ATOM 4076 O O . SER A 1 518 ? -0.789 -11.691 -6.480 1.00 95.31 518 SER A O 1
ATOM 4078 N N . PHE A 1 519 ? -2.629 -12.701 -5.724 1.00 95.44 519 PHE A N 1
ATOM 4079 C CA . PHE A 1 519 ? -2.410 -13.910 -6.517 1.00 95.44 519 PHE A CA 1
ATOM 4080 C C . PHE A 1 519 ? -2.566 -13.646 -8.022 1.00 95.44 519 PHE A C 1
ATOM 4082 O O . PHE A 1 519 ? -1.749 -14.088 -8.830 1.00 95.44 519 PHE A O 1
ATOM 4089 N N . PHE A 1 520 ? -3.586 -12.876 -8.400 1.00 95.94 520 PHE A N 1
ATOM 4090 C CA . PHE A 1 520 ? -3.890 -12.508 -9.778 1.00 95.94 520 PHE A CA 1
ATOM 4091 C C . PHE A 1 520 ? -2.816 -11.604 -10.397 1.00 95.94 520 PHE A C 1
ATOM 4093 O O . PHE A 1 520 ? -2.351 -11.874 -11.507 1.00 95.94 520 PHE A O 1
ATOM 4100 N N . SER A 1 521 ? -2.366 -10.576 -9.673 1.00 94.25 521 SER A N 1
ATOM 4101 C CA . SER A 1 521 ? -1.258 -9.708 -10.091 1.00 94.25 521 SER A CA 1
ATOM 4102 C C . SER A 1 521 ? 0.038 -10.505 -10.271 1.00 94.25 521 SER A C 1
ATOM 4104 O O . SER A 1 521 ? 0.811 -10.206 -11.180 1.00 94.25 521 SER A O 1
ATOM 4106 N N . GLY A 1 522 ? 0.245 -11.567 -9.484 1.00 94.31 522 GLY A N 1
ATOM 4107 C CA . GLY A 1 522 ? 1.356 -12.499 -9.646 1.00 94.31 522 GLY A CA 1
ATOM 4108 C C . GLY A 1 522 ? 1.432 -13.094 -11.048 1.00 94.31 522 GLY A C 1
ATOM 4109 O O . GLY A 1 522 ? 2.486 -13.036 -11.679 1.00 94.31 522 GLY A O 1
ATOM 4110 N N . PHE A 1 523 ? 0.313 -13.566 -11.603 1.00 95.19 523 PHE A N 1
ATOM 4111 C CA . PHE A 1 523 ? 0.287 -14.026 -12.997 1.00 95.19 523 PHE A CA 1
ATOM 4112 C C . PHE A 1 523 ? 0.610 -12.903 -13.984 1.00 95.19 523 PHE A C 1
ATOM 4114 O O . PHE A 1 523 ? 1.386 -13.115 -14.918 1.00 95.19 523 PHE A O 1
ATOM 4121 N N . VAL A 1 524 ? 0.052 -11.705 -13.779 1.00 93.94 524 VAL A N 1
ATOM 4122 C CA . VAL A 1 524 ? 0.336 -10.548 -14.642 1.00 93.94 524 VAL A CA 1
ATOM 4123 C C . VAL A 1 524 ? 1.835 -10.261 -14.657 1.00 93.94 524 VAL A C 1
ATOM 4125 O O . VAL A 1 524 ? 2.440 -10.233 -15.719 1.00 93.94 524 VAL A O 1
ATOM 4128 N N . ILE A 1 525 ? 2.470 -10.123 -13.500 1.00 91.94 525 ILE A N 1
ATOM 4129 C CA . ILE A 1 525 ? 3.889 -9.775 -13.406 1.00 91.94 525 ILE A CA 1
ATOM 4130 C C . ILE A 1 525 ? 4.790 -10.880 -13.968 1.00 91.94 525 ILE A C 1
ATOM 4132 O O . ILE A 1 525 ? 5.691 -10.607 -14.767 1.00 91.94 525 ILE A O 1
ATOM 4136 N N . PHE A 1 526 ? 4.529 -12.143 -13.624 1.00 92.69 526 PHE A N 1
ATOM 4137 C CA . PHE A 1 526 ? 5.396 -13.242 -14.042 1.00 92.69 526 PHE A CA 1
ATOM 4138 C C . PHE A 1 526 ? 5.285 -13.602 -15.521 1.00 92.69 526 PHE A C 1
ATOM 4140 O O . PHE A 1 526 ? 6.272 -14.064 -16.091 1.00 92.69 526 PHE A O 1
ATOM 4147 N N . THR A 1 527 ? 4.152 -13.351 -16.182 1.00 93.94 527 THR A N 1
ATOM 4148 C CA . THR A 1 527 ? 4.070 -13.526 -17.645 1.00 93.94 527 THR A CA 1
ATOM 4149 C C . THR A 1 527 ? 5.019 -12.577 -18.384 1.00 93.94 527 THR A C 1
ATOM 4151 O O . THR A 1 527 ? 5.722 -13.012 -19.298 1.00 93.94 527 THR A O 1
ATOM 4154 N N . TYR A 1 528 ? 5.123 -11.320 -17.940 1.00 90.06 528 TYR A N 1
ATOM 4155 C CA . TYR A 1 528 ? 6.048 -10.335 -18.513 1.00 90.06 528 TYR A CA 1
ATOM 4156 C C . TYR A 1 528 ? 7.511 -10.622 -18.143 1.00 90.06 528 TYR A C 1
ATOM 4158 O O . TYR A 1 528 ? 8.375 -10.549 -19.015 1.00 90.06 528 TYR A O 1
ATOM 4166 N N . LEU A 1 529 ? 7.801 -11.031 -16.900 1.00 88.62 529 LEU A N 1
ATOM 4167 C CA . LEU A 1 529 ? 9.148 -11.478 -16.503 1.00 88.62 529 LEU A CA 1
ATOM 4168 C C . LEU A 1 529 ? 9.613 -12.701 -17.313 1.00 88.62 529 LEU A C 1
ATOM 4170 O O . LEU A 1 529 ? 10.763 -12.755 -17.746 1.00 88.62 529 LEU A O 1
ATOM 4174 N N . GLY A 1 530 ? 8.724 -13.672 -17.550 1.00 90.44 530 GLY A N 1
ATOM 4175 C CA . GLY A 1 530 ? 9.013 -14.854 -18.367 1.00 90.44 530 GLY A CA 1
ATOM 4176 C C . GLY A 1 530 ? 9.301 -14.503 -19.826 1.00 90.44 530 GLY A C 1
ATOM 4177 O O . GLY A 1 530 ? 10.248 -15.024 -20.415 1.00 90.44 530 GLY A O 1
ATOM 4178 N N . PHE A 1 531 ? 8.536 -13.565 -20.389 1.00 88.25 531 PHE A N 1
ATOM 4179 C CA . PHE A 1 531 ? 8.807 -13.011 -21.713 1.00 88.25 531 PHE A CA 1
ATOM 4180 C C . PHE A 1 531 ? 10.169 -12.307 -21.785 1.00 88.25 531 PHE A C 1
ATOM 4182 O O . PHE A 1 531 ? 10.932 -12.552 -22.720 1.00 88.25 531 PHE A O 1
ATOM 4189 N N . MET A 1 532 ? 10.508 -11.489 -20.787 1.00 83.00 532 MET A N 1
ATOM 4190 C CA . MET A 1 532 ? 11.800 -10.798 -20.728 1.00 83.00 532 MET A CA 1
ATOM 4191 C C . MET A 1 532 ? 12.974 -11.768 -20.621 1.00 83.00 532 MET A C 1
ATOM 4193 O O . MET A 1 532 ? 13.941 -11.648 -21.369 1.00 83.00 532 MET A O 1
ATOM 4197 N N . SER A 1 533 ? 12.860 -12.778 -19.759 1.00 84.12 533 SER A N 1
ATOM 4198 C CA . SER A 1 533 ? 13.847 -13.853 -19.642 1.00 84.12 533 SER A CA 1
ATOM 4199 C C . SER A 1 533 ? 14.047 -14.588 -20.970 1.00 84.12 533 SER A C 1
ATOM 4201 O O . SER A 1 533 ? 15.182 -14.769 -21.406 1.00 84.12 533 SER A O 1
ATOM 4203 N N . HIS A 1 534 ? 12.963 -14.939 -21.669 1.00 84.19 534 HIS A N 1
ATOM 4204 C CA . HIS A 1 534 ? 13.043 -15.598 -22.974 1.00 84.19 534 HIS A CA 1
ATOM 4205 C C . HIS A 1 534 ? 13.654 -14.694 -24.055 1.00 84.19 534 HIS A C 1
ATOM 4207 O O . HIS A 1 534 ? 14.389 -15.172 -24.916 1.00 84.19 534 HIS A O 1
ATOM 4213 N N . LYS A 1 535 ? 13.350 -13.392 -24.039 1.00 78.50 535 LYS A N 1
ATOM 4214 C CA . LYS A 1 535 ? 13.868 -12.432 -25.020 1.00 78.50 535 LYS A CA 1
ATOM 4215 C C . LYS A 1 535 ? 15.362 -12.159 -24.834 1.00 78.50 535 LYS A C 1
ATOM 4217 O O . LYS A 1 535 ? 16.083 -12.071 -25.823 1.00 78.50 535 LYS A O 1
ATOM 4222 N N . HIS A 1 536 ? 15.809 -12.031 -23.588 1.00 72.75 536 HIS A N 1
ATOM 4223 C CA . HIS A 1 536 ? 17.197 -11.696 -23.256 1.00 72.75 536 HIS A CA 1
ATOM 4224 C C . HIS A 1 536 ? 18.086 -12.929 -23.063 1.00 72.75 536 HIS A C 1
ATOM 4226 O O . HIS A 1 536 ? 19.302 -12.791 -22.996 1.00 72.75 536 HIS A O 1
ATOM 4232 N N . GLY A 1 537 ? 17.505 -14.127 -22.956 1.00 72.00 537 GLY A N 1
ATOM 4233 C CA . GLY A 1 537 ? 18.245 -15.362 -22.686 1.00 72.00 537 GLY A CA 1
ATOM 4234 C C . GLY A 1 537 ? 18.837 -15.433 -21.274 1.00 72.00 537 GLY A C 1
ATOM 4235 O O . GLY A 1 537 ? 19.739 -16.228 -21.034 1.00 72.00 537 GLY A O 1
ATOM 4236 N N . VAL A 1 538 ? 18.350 -14.607 -20.342 1.00 76.38 538 VAL A N 1
ATOM 4237 C CA . VAL A 1 538 ? 18.827 -14.541 -18.949 1.00 76.38 538 VAL A CA 1
ATOM 4238 C C . VAL A 1 538 ? 17.844 -15.237 -18.005 1.00 76.38 538 VAL A C 1
ATOM 4240 O O . VAL A 1 538 ? 16.642 -15.259 -18.289 1.00 76.38 538 VAL A O 1
ATOM 4243 N N . PRO A 1 539 ? 18.296 -15.801 -16.872 1.00 80.88 539 PRO A N 1
ATOM 4244 C CA . PRO A 1 539 ? 17.399 -16.438 -15.913 1.00 80.88 539 PRO A CA 1
ATOM 4245 C C . PRO A 1 539 ? 16.400 -15.440 -15.306 1.00 80.88 539 PRO A C 1
ATOM 4247 O O . PRO A 1 539 ? 16.729 -14.290 -15.033 1.00 80.88 539 PRO A O 1
ATOM 4250 N N . ILE A 1 540 ? 15.176 -15.895 -15.016 1.00 83.06 540 ILE A N 1
ATOM 4251 C CA . ILE A 1 540 ? 14.115 -15.048 -14.430 1.00 83.06 540 ILE A CA 1
ATOM 4252 C C . ILE A 1 540 ? 14.565 -14.400 -13.105 1.00 83.06 540 ILE A C 1
ATOM 4254 O O . ILE A 1 540 ? 14.183 -13.274 -12.802 1.00 83.06 540 ILE A O 1
ATOM 4258 N N . SER A 1 541 ? 15.425 -15.066 -12.329 1.00 80.19 541 SER A N 1
ATOM 4259 C CA . SER A 1 541 ? 15.944 -14.545 -11.059 1.00 80.19 541 SER A CA 1
ATOM 4260 C C . SER A 1 541 ? 16.795 -13.282 -11.184 1.00 80.19 541 SER A C 1
ATOM 4262 O O . SER A 1 541 ? 16.897 -12.558 -10.202 1.00 80.19 541 SER A O 1
ATOM 4264 N N . SER A 1 542 ? 17.422 -13.017 -12.337 1.00 75.12 542 SER A N 1
ATOM 4265 C CA . SER A 1 542 ? 18.229 -11.802 -12.526 1.00 75.12 542 SER A CA 1
ATOM 4266 C C . SER A 1 542 ? 17.393 -10.596 -12.949 1.00 75.12 542 SER A C 1
ATOM 4268 O O . SER A 1 542 ? 17.842 -9.466 -12.802 1.00 75.12 542 SER A O 1
ATOM 4270 N N . VAL A 1 543 ? 16.183 -10.829 -13.467 1.00 74.56 543 VAL A N 1
ATOM 4271 C CA . VAL A 1 543 ? 15.234 -9.774 -13.861 1.00 74.56 543 VAL A CA 1
ATOM 4272 C C . VAL A 1 543 ? 14.150 -9.532 -12.807 1.00 74.56 543 VAL A C 1
ATOM 4274 O O . VAL A 1 543 ? 13.492 -8.499 -12.832 1.00 74.56 543 VAL A O 1
ATOM 4277 N N . ALA A 1 544 ? 13.958 -10.461 -11.868 1.00 70.00 544 ALA A N 1
ATOM 4278 C CA . ALA A 1 544 ? 13.018 -10.317 -10.763 1.00 70.00 544 ALA A CA 1
ATOM 4279 C C . ALA A 1 544 ? 13.647 -9.513 -9.609 1.00 70.00 544 ALA A C 1
ATOM 4281 O O . ALA A 1 544 ? 14.397 -10.050 -8.796 1.00 70.00 544 ALA A O 1
ATOM 4282 N N . THR A 1 545 ? 13.327 -8.221 -9.536 1.00 70.62 545 THR A N 1
ATOM 4283 C CA . THR A 1 545 ? 13.731 -7.311 -8.449 1.00 70.62 545 THR A CA 1
ATOM 4284 C C . THR A 1 545 ? 12.567 -7.035 -7.487 1.00 70.62 545 THR A C 1
ATOM 4286 O O . THR A 1 545 ? 11.406 -7.215 -7.851 1.00 70.62 545 THR A O 1
ATOM 4289 N N . GLU A 1 546 ? 12.860 -6.637 -6.243 1.00 69.75 546 GLU A N 1
ATOM 4290 C CA . GLU A 1 546 ? 11.840 -6.216 -5.264 1.00 69.75 546 GLU A CA 1
ATOM 4291 C C . GLU A 1 546 ? 11.580 -4.704 -5.352 1.00 69.75 546 GLU A C 1
ATOM 4293 O O . GLU A 1 546 ? 12.456 -3.921 -5.732 1.00 69.75 546 GLU A O 1
ATOM 4298 N N . GLY A 1 547 ? 10.376 -4.288 -4.955 1.00 80.75 547 GLY A N 1
ATOM 4299 C CA . GLY A 1 547 ? 10.041 -2.889 -4.711 1.00 80.75 547 GLY A CA 1
ATOM 4300 C C . GLY A 1 547 ? 9.877 -2.063 -5.995 1.00 80.75 547 GLY A C 1
ATOM 4301 O O . GLY A 1 547 ? 9.423 -2.588 -7.018 1.00 80.75 547 GLY A O 1
ATOM 4302 N N . PRO A 1 548 ? 10.224 -0.761 -5.975 1.00 84.06 548 PRO A N 1
ATOM 4303 C CA . PRO A 1 548 ? 9.950 0.138 -7.094 1.00 84.06 548 PRO A CA 1
ATOM 4304 C C . PRO A 1 548 ? 10.696 -0.234 -8.378 1.00 84.06 548 PRO A C 1
ATOM 4306 O O . PRO A 1 548 ? 10.196 0.046 -9.466 1.00 84.06 548 PRO A O 1
ATOM 4309 N N . GLY A 1 549 ? 11.840 -0.921 -8.288 1.00 84.62 549 GLY A N 1
ATOM 4310 C CA . GLY A 1 549 ? 12.594 -1.360 -9.466 1.00 84.62 549 GLY A CA 1
ATOM 4311 C C . GLY A 1 549 ? 11.787 -2.273 -10.394 1.00 84.62 549 GLY A C 1
ATOM 4312 O O . GLY A 1 549 ? 11.855 -2.133 -11.615 1.00 84.62 549 GLY A O 1
ATOM 4313 N N . LEU A 1 550 ? 10.941 -3.143 -9.838 1.00 85.31 550 LEU A N 1
ATOM 4314 C CA . LEU A 1 550 ? 10.123 -4.059 -10.633 1.00 85.31 550 LEU A CA 1
ATOM 4315 C C . LEU A 1 550 ? 9.137 -3.306 -11.538 1.00 85.31 550 LEU A C 1
ATOM 4317 O O . LEU A 1 550 ? 8.964 -3.629 -12.712 1.00 85.31 550 LEU A O 1
ATOM 4321 N N . VAL A 1 551 ? 8.504 -2.276 -10.983 1.00 90.81 551 VAL A N 1
ATOM 4322 C CA . VAL A 1 551 ? 7.421 -1.527 -11.626 1.00 90.81 551 VAL A CA 1
ATOM 4323 C C . VAL A 1 551 ? 7.937 -0.375 -12.486 1.00 90.81 551 VAL A C 1
ATOM 4325 O O . VAL A 1 551 ? 7.333 -0.077 -13.511 1.00 90.81 551 VAL A O 1
ATOM 4328 N N . PHE A 1 552 ? 9.046 0.261 -12.108 1.00 92.38 552 PHE A N 1
ATOM 4329 C CA . PHE A 1 552 ? 9.581 1.432 -12.814 1.00 92.38 552 PHE A CA 1
ATOM 4330 C C . PHE A 1 552 ? 10.778 1.133 -13.722 1.00 92.38 552 PHE A C 1
ATOM 4332 O O . PHE A 1 552 ? 11.181 2.011 -14.480 1.00 92.38 552 PHE A O 1
ATOM 4339 N N . GLN A 1 553 ? 11.329 -0.084 -13.690 1.00 88.69 553 GLN A N 1
ATOM 4340 C CA . GLN A 1 553 ? 12.446 -0.483 -14.559 1.00 88.69 553 GLN A CA 1
ATOM 4341 C C . GLN A 1 553 ? 12.076 -1.708 -15.395 1.00 88.69 553 GLN A C 1
ATOM 4343 O O . GLN A 1 553 ? 12.008 -1.622 -16.618 1.00 88.69 553 GLN A O 1
ATOM 4348 N N . VAL A 1 554 ? 11.745 -2.826 -14.743 1.00 85.62 554 VAL A N 1
ATOM 4349 C CA . VAL A 1 554 ? 11.540 -4.114 -15.431 1.00 85.62 554 VAL A CA 1
ATOM 4350 C C . VAL A 1 554 ? 10.258 -4.118 -16.266 1.00 85.62 554 VAL A C 1
ATOM 4352 O O . VAL A 1 554 ? 10.263 -4.532 -17.426 1.00 85.62 554 VAL A O 1
ATOM 4355 N N . TYR A 1 555 ? 9.145 -3.642 -15.704 1.00 87.00 555 TYR A N 1
ATOM 4356 C CA . TYR A 1 555 ? 7.868 -3.635 -16.418 1.00 87.00 555 TYR A CA 1
ATOM 4357 C C . TYR A 1 555 ? 7.832 -2.660 -17.609 1.00 87.00 555 TYR A C 1
ATOM 4359 O O . TYR A 1 555 ? 7.399 -3.067 -18.689 1.00 87.00 555 TYR A O 1
ATOM 4367 N N . PRO A 1 556 ? 8.315 -1.407 -17.489 1.00 89.62 556 PRO A N 1
ATOM 4368 C CA . PRO A 1 556 ? 8.353 -0.475 -18.612 1.00 89.62 556 PRO A CA 1
ATOM 4369 C C . PRO A 1 556 ? 9.263 -0.975 -19.732 1.00 89.62 556 PRO A C 1
ATOM 4371 O O . PRO A 1 556 ? 8.928 -0.797 -20.902 1.00 89.62 556 PRO A O 1
ATOM 4374 N N . GLU A 1 557 ? 10.355 -1.664 -19.387 1.00 86.12 557 GLU A N 1
ATOM 4375 C CA . GLU A 1 557 ? 11.212 -2.359 -20.348 1.00 86.12 557 GLU A CA 1
ATOM 4376 C C . GLU A 1 557 ? 10.463 -3.485 -21.073 1.00 86.12 557 GLU A C 1
ATOM 4378 O O . GLU A 1 557 ? 10.545 -3.588 -22.291 1.00 86.12 557 GLU A O 1
ATOM 4383 N N . ALA A 1 558 ? 9.679 -4.301 -20.366 1.00 86.50 558 ALA A N 1
ATOM 4384 C CA . ALA A 1 558 ? 8.900 -5.369 -20.991 1.00 86.50 558 ALA A CA 1
ATOM 4385 C C . ALA A 1 558 ? 7.803 -4.824 -21.917 1.00 86.50 558 ALA A C 1
ATOM 4387 O O . ALA A 1 558 ? 7.632 -5.288 -23.049 1.00 86.50 558 ALA A O 1
ATOM 4388 N N . VAL A 1 559 ? 7.076 -3.810 -21.453 1.00 88.06 559 VAL A N 1
ATOM 4389 C CA . VAL A 1 559 ? 5.975 -3.182 -22.186 1.00 88.06 559 VAL A CA 1
ATOM 4390 C C . VAL A 1 559 ? 6.461 -2.424 -23.419 1.00 88.06 559 VAL A C 1
ATOM 4392 O O . VAL A 1 559 ? 5.777 -2.432 -24.444 1.00 88.06 559 VAL A O 1
ATOM 4395 N N . SER A 1 560 ? 7.652 -1.823 -23.365 1.00 87.88 560 SER A N 1
ATOM 4396 C CA . SER A 1 560 ? 8.211 -1.072 -24.493 1.00 87.88 560 SER A CA 1
ATOM 4397 C C . SER A 1 560 ? 8.477 -1.940 -25.727 1.00 87.88 560 SER A C 1
ATOM 4399 O O . SER A 1 560 ? 8.515 -1.442 -26.849 1.00 87.88 560 SER A O 1
ATOM 4401 N N . THR A 1 561 ? 8.586 -3.256 -25.538 1.00 83.88 561 THR A N 1
ATOM 4402 C CA . THR A 1 561 ? 8.767 -4.223 -26.626 1.00 83.88 561 THR A CA 1
ATOM 4403 C C . THR A 1 561 ? 7.482 -4.557 -27.386 1.00 83.88 561 THR A C 1
ATOM 4405 O O . THR A 1 561 ? 7.542 -5.207 -28.434 1.00 83.88 561 THR A O 1
ATOM 4408 N N . LEU A 1 562 ? 6.318 -4.174 -26.853 1.00 86.00 562 LEU A N 1
ATOM 4409 C CA . LEU A 1 562 ? 5.024 -4.489 -27.442 1.00 86.00 562 LEU A CA 1
ATOM 4410 C C . LEU A 1 562 ? 4.686 -3.512 -28.577 1.00 86.00 562 LEU A C 1
ATOM 4412 O O . LEU A 1 562 ? 4.989 -2.323 -28.480 1.00 86.00 562 LEU A O 1
ATOM 4416 N N . PRO A 1 563 ? 3.991 -3.966 -29.637 1.00 87.25 563 PRO A N 1
ATOM 4417 C CA . PRO A 1 563 ? 3.474 -3.054 -30.650 1.00 87.25 563 PRO A CA 1
ATOM 4418 C C . PRO A 1 563 ? 2.464 -2.087 -30.017 1.00 87.25 563 PRO A C 1
ATOM 4420 O O . PRO A 1 563 ? 1.576 -2.507 -29.267 1.00 87.25 563 PRO A O 1
ATOM 4423 N N . GLY A 1 564 ? 2.603 -0.794 -30.322 1.00 89.00 564 GLY A N 1
ATOM 4424 C CA . GLY A 1 564 ? 1.816 0.264 -29.681 1.00 89.00 564 GLY A CA 1
ATOM 4425 C C . GLY A 1 564 ? 2.182 0.474 -28.208 1.00 89.00 564 GLY A C 1
ATOM 4426 O O . GLY A 1 564 ? 1.295 0.702 -27.388 1.00 89.00 564 GLY A O 1
ATOM 4427 N N . SER A 1 565 ? 3.468 0.359 -27.865 1.00 91.06 565 SER A N 1
ATOM 4428 C CA . SER A 1 565 ? 4.017 0.434 -26.503 1.00 91.06 565 SER A CA 1
ATOM 4429 C C . SER A 1 565 ? 3.482 1.606 -25.669 1.00 91.06 565 SER A C 1
ATOM 4431 O O . SER A 1 565 ? 3.138 1.400 -24.507 1.00 91.06 565 SER A O 1
ATOM 4433 N N . ASN A 1 566 ? 3.293 2.788 -26.264 1.00 93.31 566 ASN A N 1
ATOM 4434 C CA . ASN A 1 566 ? 2.743 3.971 -25.585 1.00 93.31 566 ASN A CA 1
ATOM 4435 C C . ASN A 1 566 ? 1.383 3.697 -24.923 1.00 93.31 566 ASN A C 1
ATOM 4437 O O . ASN A 1 566 ? 1.161 4.085 -23.778 1.00 93.31 566 ASN A O 1
ATOM 4441 N N . PHE A 1 567 ? 0.477 2.989 -25.611 1.00 93.12 567 PHE A N 1
ATOM 4442 C CA . PHE A 1 567 ? -0.845 2.653 -25.069 1.00 93.12 567 PHE A CA 1
ATOM 4443 C C . PHE A 1 567 ? -0.732 1.762 -23.829 1.00 93.12 567 PHE A C 1
ATOM 4445 O O . PHE A 1 567 ? -1.354 2.033 -22.802 1.00 93.12 567 PHE A O 1
ATOM 4452 N N . TRP A 1 568 ? 0.095 0.720 -23.912 1.00 92.94 568 TRP A N 1
ATOM 4453 C CA . TRP A 1 568 ? 0.301 -0.225 -22.819 1.00 92.94 568 TRP A CA 1
ATOM 4454 C C . TRP A 1 568 ? 0.985 0.431 -21.615 1.00 92.94 568 TRP A C 1
ATOM 4456 O O . TRP A 1 568 ? 0.581 0.182 -20.481 1.00 92.94 568 TRP A O 1
ATOM 4466 N N . SER A 1 569 ? 1.977 1.296 -21.850 1.00 93.88 569 SER A N 1
ATOM 4467 C CA . SER A 1 569 ? 2.655 2.046 -20.789 1.00 93.88 569 SER A CA 1
ATOM 4468 C C . SER A 1 569 ? 1.703 3.021 -20.099 1.00 93.88 569 SER A C 1
ATOM 4470 O O . SER A 1 569 ? 1.623 3.007 -18.872 1.00 93.88 569 SER A O 1
ATOM 4472 N N . MET A 1 570 ? 0.911 3.794 -20.854 1.00 94.56 570 MET A N 1
ATOM 4473 C CA . MET A 1 570 ? -0.092 4.690 -20.266 1.00 94.56 570 MET A CA 1
ATOM 4474 C C . MET A 1 570 ? -1.107 3.926 -19.410 1.00 94.56 570 MET A C 1
ATOM 4476 O O . MET A 1 570 ? -1.393 4.332 -18.288 1.00 94.56 570 MET A O 1
ATOM 4480 N N . LEU A 1 571 ? -1.622 2.802 -19.911 1.00 93.50 571 LEU A N 1
ATOM 4481 C CA . LEU A 1 571 ? -2.587 1.965 -19.200 1.00 93.50 571 LEU A CA 1
ATOM 4482 C C . LEU A 1 571 ? -2.000 1.393 -17.896 1.00 93.50 571 LEU A C 1
ATOM 4484 O O . LEU A 1 571 ? -2.660 1.424 -16.857 1.00 93.50 571 LEU A O 1
ATOM 4488 N N . PHE A 1 572 ? -0.746 0.937 -17.927 1.00 93.62 572 PHE A N 1
ATOM 4489 C CA . PHE A 1 572 ? -0.045 0.428 -16.749 1.00 93.62 572 PHE A CA 1
ATOM 4490 C C . PHE A 1 572 ? 0.205 1.511 -15.690 1.00 93.62 572 PHE A C 1
ATOM 4492 O O . PHE A 1 572 ? -0.153 1.323 -14.529 1.00 93.62 572 PHE A O 1
ATOM 4499 N N . PHE A 1 573 ? 0.764 2.664 -16.066 1.00 96.00 573 PHE A N 1
ATOM 4500 C CA . PHE A 1 573 ? 1.025 3.737 -15.100 1.00 96.00 573 PHE A CA 1
ATOM 4501 C C . PHE A 1 573 ? -0.261 4.378 -14.575 1.00 96.00 573 PHE A C 1
ATOM 4503 O O . PHE A 1 573 ? -0.329 4.730 -13.400 1.00 96.00 573 PHE A O 1
ATOM 4510 N N . PHE A 1 574 ? -1.312 4.452 -15.397 1.00 95.12 574 PHE A N 1
ATOM 4511 C CA . PHE A 1 574 ? -2.641 4.855 -14.944 1.00 95.12 574 PHE A CA 1
ATOM 4512 C C . PHE A 1 574 ? -3.188 3.908 -13.867 1.00 95.12 574 PHE A C 1
ATOM 4514 O O . PHE A 1 574 ? -3.672 4.372 -12.837 1.00 95.12 574 PHE A O 1
ATOM 4521 N N . MET A 1 575 ? -3.051 2.590 -14.051 1.00 94.62 575 MET A N 1
ATOM 4522 C CA . MET A 1 575 ? -3.420 1.606 -13.026 1.00 94.62 575 MET A CA 1
ATOM 4523 C C . MET A 1 575 ? -2.654 1.821 -11.716 1.00 94.62 575 MET A C 1
ATOM 4525 O O . MET A 1 575 ? -3.270 1.773 -10.656 1.00 94.62 575 MET A O 1
ATOM 4529 N N . LEU A 1 576 ? -1.341 2.063 -11.766 1.00 94.81 576 LEU A N 1
ATOM 4530 C CA . LEU A 1 576 ? -0.543 2.287 -10.552 1.00 94.81 576 LEU A CA 1
ATOM 4531 C C . LEU A 1 576 ? -0.991 3.528 -9.779 1.00 94.81 576 LEU A C 1
ATOM 4533 O O . LEU A 1 576 ? -1.006 3.506 -8.552 1.00 94.81 576 LEU A O 1
ATOM 4537 N N . ILE A 1 577 ? -1.374 4.595 -10.487 1.00 96.38 577 ILE A N 1
ATOM 4538 C CA . ILE A 1 577 ? -1.925 5.800 -9.857 1.00 96.38 577 ILE A CA 1
ATOM 4539 C C . ILE A 1 577 ? -3.243 5.469 -9.155 1.00 96.38 577 ILE A C 1
ATOM 4541 O O . ILE A 1 577 ? -3.432 5.886 -8.018 1.00 96.38 577 ILE A O 1
ATOM 4545 N N . MET A 1 578 ? -4.130 4.706 -9.801 1.00 94.94 578 MET A N 1
ATOM 4546 C CA . MET A 1 578 ? -5.420 4.312 -9.221 1.00 94.94 578 MET A CA 1
ATOM 4547 C C . MET A 1 578 ? -5.249 3.428 -7.977 1.00 94.94 578 MET A C 1
ATOM 4549 O O . MET A 1 578 ? -5.833 3.739 -6.944 1.00 94.94 578 MET A O 1
ATOM 4553 N N . LEU A 1 579 ? -4.378 2.410 -8.040 1.00 94.25 579 LEU A N 1
ATOM 4554 C CA . LEU A 1 579 ? -4.028 1.556 -6.893 1.00 94.25 579 LEU A CA 1
ATOM 4555 C C . LEU A 1 579 ? -3.414 2.355 -5.738 1.00 94.25 579 LEU A C 1
ATOM 4557 O O . LEU A 1 579 ? -3.718 2.124 -4.575 1.00 94.25 579 LEU A O 1
ATOM 4561 N N . GLY A 1 580 ? -2.533 3.306 -6.048 1.00 95.31 580 GLY A N 1
ATOM 4562 C CA . GLY A 1 580 ? -1.911 4.140 -5.027 1.00 95.31 580 GLY A CA 1
ATOM 4563 C C . GLY A 1 580 ? -2.889 5.116 -4.376 1.00 95.31 580 GLY A C 1
ATOM 4564 O O . GLY A 1 580 ? -2.827 5.343 -3.168 1.00 95.31 580 GLY A O 1
ATOM 4565 N N . LEU A 1 581 ? -3.792 5.710 -5.157 1.00 95.50 581 LEU A N 1
ATOM 4566 C CA . LEU A 1 581 ? -4.653 6.783 -4.668 1.00 95.50 581 LEU A CA 1
ATOM 4567 C C . LEU A 1 581 ? -5.619 6.299 -3.581 1.00 95.50 581 LEU A C 1
ATOM 4569 O O . LEU A 1 581 ? -5.804 7.012 -2.599 1.00 95.50 581 LEU A O 1
ATOM 4573 N N . ASP A 1 582 ? -6.176 5.093 -3.709 1.00 94.12 582 ASP A N 1
ATOM 4574 C CA . ASP A 1 582 ? -7.103 4.538 -2.715 1.00 94.12 582 ASP A CA 1
ATOM 4575 C C . ASP A 1 582 ? -6.448 4.307 -1.355 1.00 94.12 582 ASP A C 1
ATOM 4577 O O . ASP A 1 582 ? -6.940 4.792 -0.331 1.00 94.12 582 ASP A O 1
ATOM 4581 N N . SER A 1 583 ? -5.292 3.645 -1.332 1.00 94.38 583 SER A N 1
ATOM 4582 C CA . SER A 1 583 ? -4.557 3.417 -0.087 1.00 94.38 583 SER A CA 1
ATOM 4583 C C . SER A 1 583 ? -4.111 4.731 0.559 1.00 94.38 583 SER A C 1
ATOM 4585 O O . SER A 1 583 ? -4.204 4.894 1.779 1.00 94.38 583 SER A O 1
ATOM 4587 N N . ALA A 1 584 ? -3.697 5.709 -0.254 1.00 95.94 584 ALA A N 1
ATOM 4588 C CA . ALA A 1 584 ? -3.335 7.040 0.221 1.00 95.94 584 ALA A CA 1
ATOM 4589 C C . ALA A 1 584 ? -4.537 7.812 0.797 1.00 95.94 584 ALA A C 1
ATOM 4591 O O . ALA A 1 584 ? -4.390 8.494 1.817 1.00 95.94 584 ALA A O 1
ATOM 4592 N N . MET A 1 585 ? -5.730 7.678 0.203 1.00 95.50 585 MET A N 1
ATOM 4593 C CA . MET A 1 585 ? -6.968 8.235 0.758 1.00 95.50 585 MET A CA 1
ATOM 4594 C C . MET A 1 585 ? -7.278 7.646 2.138 1.00 95.50 585 MET A C 1
ATOM 4596 O O . MET A 1 585 ? -7.588 8.402 3.058 1.00 95.50 585 MET A O 1
ATOM 4600 N N . GLY A 1 586 ? -7.149 6.327 2.311 1.00 94.75 586 GLY A N 1
ATOM 4601 C CA . GLY A 1 586 ? -7.369 5.660 3.599 1.00 94.75 586 GLY A CA 1
ATOM 4602 C C . GLY A 1 586 ? -6.390 6.094 4.683 1.00 94.75 586 GLY A C 1
ATOM 4603 O O . GLY A 1 586 ? -6.809 6.471 5.780 1.00 94.75 586 GLY A O 1
ATOM 4604 N N . GLY A 1 587 ? -5.093 6.124 4.366 1.00 94.62 587 GLY A N 1
ATOM 4605 C CA . GLY A 1 587 ? -4.060 6.589 5.295 1.00 94.62 587 GLY A CA 1
ATOM 4606 C C . GLY A 1 587 ? -4.289 8.029 5.764 1.00 94.62 587 GLY A C 1
ATOM 4607 O O . GLY A 1 587 ? -4.214 8.313 6.959 1.00 94.62 587 GLY A O 1
ATOM 4608 N N . MET A 1 588 ? -4.636 8.933 4.843 1.00 95.31 588 MET A N 1
ATOM 4609 C CA . MET A 1 588 ? -4.937 10.327 5.182 1.00 95.31 588 MET A CA 1
ATOM 4610 C C . MET A 1 588 ? -6.234 10.470 5.986 1.00 95.31 588 MET A C 1
ATOM 4612 O O . MET A 1 588 ? -6.259 11.242 6.944 1.00 95.31 588 MET A O 1
ATOM 4616 N N . GLU A 1 589 ? -7.286 9.714 5.658 1.00 95.88 589 GLU A N 1
ATOM 4617 C CA . GLU A 1 589 ? -8.533 9.723 6.434 1.00 95.88 589 GLU A CA 1
ATOM 4618 C C . GLU A 1 589 ? -8.289 9.257 7.878 1.00 95.88 589 GLU A C 1
ATOM 4620 O O . GLU A 1 589 ? -8.794 9.885 8.801 1.00 95.88 589 GLU A O 1
ATOM 4625 N N . CYS A 1 590 ? -7.438 8.250 8.113 1.00 95.50 590 CYS A N 1
ATOM 4626 C CA . CYS A 1 590 ? -7.061 7.826 9.471 1.00 95.50 590 CYS A CA 1
ATOM 4627 C C . CYS A 1 590 ? -6.485 8.977 10.313 1.00 95.50 590 CYS A C 1
ATOM 4629 O O . CYS A 1 590 ? -6.872 9.174 11.469 1.00 95.50 590 CYS A O 1
ATOM 4631 N N . ILE A 1 591 ? -5.604 9.786 9.719 1.00 96.19 591 ILE A N 1
ATOM 4632 C CA . ILE A 1 591 ? -5.012 10.955 10.381 1.00 96.19 591 ILE A CA 1
ATOM 4633 C C . ILE A 1 591 ? -6.083 12.015 10.650 1.00 96.19 591 ILE A C 1
ATOM 4635 O O . ILE A 1 591 ? -6.169 12.549 11.759 1.00 96.19 591 ILE A O 1
ATOM 4639 N N . ILE A 1 592 ? -6.907 12.307 9.639 1.00 94.88 592 ILE A N 1
ATOM 4640 C CA . ILE A 1 592 ? -7.943 13.338 9.704 1.00 94.88 592 ILE A CA 1
ATOM 4641 C C . ILE A 1 592 ? -8.972 12.977 10.779 1.00 94.88 592 ILE A C 1
ATOM 4643 O O . ILE A 1 592 ? -9.163 13.739 11.727 1.00 94.88 592 ILE A O 1
ATOM 4647 N N . THR A 1 593 ? -9.577 11.794 10.679 1.00 94.62 593 THR A N 1
ATOM 4648 C CA . THR A 1 593 ? -10.575 11.280 11.620 1.00 94.62 593 THR A CA 1
ATOM 4649 C C . THR A 1 593 ? -9.999 11.134 13.028 1.00 94.62 593 THR A C 1
ATOM 4651 O O . THR A 1 593 ? -10.640 11.541 13.996 1.00 94.62 593 THR A O 1
ATOM 4654 N N . GLY A 1 594 ? -8.774 10.615 13.169 1.00 93.94 594 GLY A N 1
ATOM 4655 C CA . GLY A 1 594 ? -8.127 10.430 14.468 1.00 93.94 594 GLY A CA 1
ATOM 4656 C C . GLY A 1 594 ? -7.921 11.735 15.237 1.00 93.94 594 GLY A C 1
ATOM 4657 O O . GLY A 1 594 ? -8.232 11.799 16.427 1.00 93.94 594 GLY A O 1
ATOM 4658 N N . ILE A 1 595 ? -7.432 12.783 14.567 1.00 94.69 595 ILE A N 1
ATOM 4659 C CA . ILE A 1 595 ? -7.177 14.086 15.200 1.00 94.69 595 ILE A CA 1
ATOM 4660 C C . ILE A 1 595 ? -8.481 14.870 15.400 1.00 94.69 595 ILE A C 1
ATOM 4662 O O . ILE A 1 595 ? -8.659 15.498 16.449 1.00 94.69 595 ILE A O 1
ATOM 4666 N N . MET A 1 596 ? -9.398 14.835 14.428 1.00 91.88 596 MET A N 1
ATOM 4667 C CA . MET A 1 596 ? -10.668 15.559 14.519 1.00 91.88 596 MET A CA 1
ATOM 4668 C C . MET A 1 596 ? -11.558 15.048 15.652 1.00 91.88 596 MET A C 1
ATOM 4670 O O . MET A 1 596 ? -12.145 15.863 16.366 1.00 91.88 596 MET A O 1
ATOM 4674 N N . ASP A 1 597 ? -11.624 13.730 15.853 1.00 91.62 597 ASP A N 1
ATOM 4675 C CA . ASP A 1 597 ? -12.448 13.136 16.909 1.00 91.62 597 ASP A CA 1
ATOM 4676 C C . ASP A 1 597 ? -11.864 13.384 18.306 1.00 91.62 597 ASP A C 1
ATOM 4678 O O . ASP A 1 597 ? -12.603 13.638 19.263 1.00 91.62 597 ASP A O 1
ATOM 4682 N N . GLU A 1 598 ? -10.533 13.387 18.430 1.00 93.00 598 GLU A N 1
ATOM 4683 C CA . GLU A 1 598 ? -9.867 13.620 19.711 1.00 93.00 598 GLU A CA 1
ATOM 4684 C C . GLU A 1 598 ? -9.987 15.079 20.160 1.00 93.00 598 GLU A C 1
ATOM 4686 O O . GLU A 1 598 ? -10.327 15.357 21.312 1.00 93.00 598 GLU A O 1
ATOM 4691 N N . PHE A 1 599 ? -9.783 16.021 19.237 1.00 89.69 599 PHE A N 1
ATOM 4692 C CA . PHE A 1 599 ? -9.895 17.457 19.497 1.00 89.69 599 PHE A CA 1
ATOM 4693 C C . PHE A 1 599 ? -11.233 18.035 19.019 1.00 89.69 599 PHE A C 1
ATOM 4695 O O . PHE A 1 599 ? -11.306 19.190 18.593 1.00 89.69 599 PHE A O 1
ATOM 4702 N N . HIS A 1 600 ? -12.317 17.264 19.140 1.00 83.69 600 HIS A N 1
ATOM 4703 C CA . HIS A 1 600 ? -13.654 17.643 18.668 1.00 83.69 600 HIS A CA 1
ATOM 4704 C C . HIS A 1 600 ? -14.110 19.038 19.149 1.00 83.69 600 HIS A C 1
ATOM 4706 O O . HIS A 1 600 ? -14.695 19.806 18.383 1.00 83.69 600 HIS A O 1
ATOM 4712 N N . SER A 1 601 ? -13.789 19.426 20.391 1.00 82.69 601 SER A N 1
ATOM 4713 C CA . SER A 1 601 ? -14.133 20.750 20.940 1.00 82.69 601 SER A CA 1
ATOM 4714 C C . SER A 1 601 ? -13.512 21.920 20.167 1.00 82.69 601 SER A C 1
ATOM 4716 O O . SER A 1 601 ? -14.121 22.983 20.086 1.00 82.69 601 SER A O 1
ATOM 4718 N N . PHE A 1 602 ? -12.319 21.735 19.593 1.00 84.75 602 PHE A N 1
ATOM 4719 C CA . PHE A 1 602 ? -11.643 22.748 18.780 1.00 84.75 602 PHE A CA 1
ATOM 4720 C C . PHE A 1 602 ? -12.286 22.861 17.392 1.00 84.75 602 PHE A C 1
ATOM 4722 O O . PHE A 1 602 ? -12.531 23.963 16.901 1.00 84.75 602 PHE A O 1
ATOM 4729 N N . PHE A 1 603 ? -12.642 21.727 16.785 1.00 83.44 603 PHE A N 1
ATOM 4730 C CA . PHE A 1 603 ? -13.211 21.691 15.438 1.00 83.44 603 PHE A CA 1
ATOM 4731 C C . PHE A 1 603 ? -14.711 22.037 15.379 1.00 83.44 603 PHE A C 1
ATOM 4733 O O . PHE A 1 603 ? -15.189 22.434 14.318 1.00 83.44 603 PHE A O 1
ATOM 4740 N N . LYS A 1 604 ? -15.451 22.008 16.500 1.00 74.38 604 LYS A N 1
ATOM 4741 C CA . LYS A 1 604 ? -16.871 22.435 16.558 1.00 74.38 604 LYS A CA 1
ATOM 4742 C C . LYS A 1 604 ? -17.066 23.952 16.350 1.00 74.38 604 LYS A C 1
ATOM 4744 O O . LYS A 1 604 ? -18.190 24.399 16.142 1.00 74.38 604 LYS A O 1
ATOM 4749 N N . VAL A 1 605 ? -15.994 24.755 16.400 1.00 74.56 605 VAL A N 1
ATOM 4750 C CA . VAL A 1 605 ? -16.059 26.232 16.347 1.00 74.56 605 VAL A CA 1
ATOM 4751 C C . VAL A 1 605 ? -16.381 26.775 14.946 1.00 74.56 605 VAL A C 1
ATOM 4753 O O . VAL A 1 605 ? -17.013 27.824 14.837 1.00 74.56 605 VAL A O 1
ATOM 4756 N N . SER A 1 606 ? -15.987 26.080 13.872 1.00 72.19 606 SER A N 1
ATOM 4757 C CA . SER A 1 606 ? -16.207 26.524 12.486 1.00 72.19 606 SER A CA 1
ATOM 4758 C C . SER A 1 606 ? -16.970 25.487 11.661 1.00 72.19 606 SER A C 1
ATOM 4760 O O . SER A 1 606 ? -16.786 24.283 11.812 1.00 72.19 606 SER A O 1
ATOM 4762 N N . LYS A 1 607 ? -17.821 25.964 10.743 1.00 75.50 607 LYS A N 1
ATOM 4763 C CA . LYS A 1 607 ? -18.573 25.112 9.807 1.00 75.50 607 LYS A CA 1
ATOM 4764 C C . LYS A 1 607 ? -17.658 24.412 8.796 1.00 75.50 607 LYS A C 1
ATOM 4766 O O . LYS A 1 607 ? -17.971 23.306 8.383 1.00 75.50 607 LYS A O 1
ATOM 4771 N N . TYR A 1 608 ? -16.544 25.051 8.432 1.00 82.19 608 TYR A N 1
ATOM 4772 C CA . TYR A 1 608 ? -15.583 24.549 7.440 1.00 82.19 608 TYR A CA 1
ATOM 4773 C C . TYR A 1 608 ? -14.321 23.951 8.080 1.00 82.19 608 TYR A C 1
ATOM 4775 O O . TYR A 1 608 ? -13.242 23.935 7.486 1.00 82.19 608 TYR A O 1
ATOM 4783 N N . SER A 1 609 ? -14.421 23.528 9.345 1.00 85.81 609 SER A N 1
ATOM 4784 C CA . SER A 1 609 ? -13.288 22.989 10.102 1.00 85.81 609 SER A CA 1
ATOM 4785 C C . SER A 1 609 ? -12.659 21.773 9.426 1.00 85.81 609 SER A C 1
ATOM 4787 O O . SER A 1 609 ? -11.436 21.653 9.435 1.00 85.81 609 SER A O 1
ATOM 4789 N N . ARG A 1 610 ? -13.471 20.895 8.817 1.00 89.75 610 ARG A N 1
ATOM 4790 C CA . ARG A 1 610 ? -12.990 19.681 8.145 1.00 89.75 610 ARG A CA 1
ATOM 4791 C C . ARG A 1 610 ? -12.189 20.018 6.894 1.00 89.75 610 ARG A C 1
ATOM 4793 O O . ARG A 1 610 ? -11.077 19.521 6.734 1.00 89.75 610 ARG A O 1
ATOM 4800 N N . GLU A 1 611 ? -12.730 20.868 6.024 1.00 92.88 611 GLU A N 1
ATOM 4801 C CA . GLU A 1 611 ? -12.102 21.242 4.756 1.00 92.88 611 GLU A CA 1
ATOM 4802 C C . GLU A 1 611 ? -10.776 21.968 4.995 1.00 92.88 611 GLU A C 1
ATOM 4804 O O . GLU A 1 611 ? -9.777 21.667 4.339 1.00 92.88 611 GLU A O 1
ATOM 4809 N N . ILE A 1 612 ? -10.753 22.892 5.964 1.00 92.38 612 ILE A N 1
ATOM 4810 C CA . ILE A 1 612 ? -9.547 23.636 6.345 1.00 92.38 612 ILE A CA 1
ATOM 4811 C C . ILE A 1 612 ? -8.514 22.689 6.956 1.00 92.38 612 ILE A C 1
ATOM 4813 O O . ILE A 1 612 ? -7.348 22.727 6.571 1.00 92.38 612 ILE A O 1
ATOM 4817 N N . PHE A 1 613 ? -8.923 21.811 7.875 1.00 94.25 613 PHE A N 1
ATOM 4818 C CA . PHE A 1 613 ? -7.998 20.876 8.506 1.00 94.25 613 PHE A CA 1
ATOM 4819 C C . PHE A 1 613 ? -7.412 19.876 7.506 1.00 94.25 613 PHE A C 1
ATOM 4821 O O . PHE A 1 613 ? -6.204 19.654 7.506 1.00 94.25 613 PHE A O 1
ATOM 4828 N N . THR A 1 614 ? -8.238 19.347 6.602 1.00 94.50 614 THR A N 1
ATOM 4829 C CA . THR A 1 614 ? -7.794 18.463 5.515 1.00 94.50 614 THR A CA 1
ATOM 4830 C C . THR A 1 614 ? -6.783 19.177 4.620 1.00 94.50 614 THR A C 1
ATOM 4832 O O . THR A 1 614 ? -5.723 18.625 4.334 1.00 94.50 614 THR A O 1
ATOM 4835 N N . PHE A 1 615 ? -7.050 20.432 4.239 1.00 95.50 615 PHE A N 1
ATOM 4836 C CA . PHE A 1 615 ? -6.105 21.248 3.473 1.00 95.50 615 PHE A CA 1
ATOM 4837 C C . PHE A 1 615 ? -4.770 21.425 4.213 1.00 95.50 615 PHE A C 1
ATOM 4839 O O . PHE A 1 615 ? -3.704 21.230 3.625 1.00 95.50 615 PHE A O 1
ATOM 4846 N N . CYS A 1 616 ? -4.809 21.738 5.512 1.00 94.88 616 CYS A N 1
ATOM 4847 C CA . CYS A 1 616 ? -3.609 21.863 6.336 1.00 94.88 616 CYS A CA 1
ATOM 4848 C C . CYS A 1 616 ? -2.834 20.540 6.436 1.00 94.88 616 CYS A C 1
ATOM 4850 O O . CYS A 1 616 ? -1.622 20.539 6.234 1.00 94.88 616 CYS A O 1
ATOM 4852 N N . ALA A 1 617 ? -3.510 19.418 6.700 1.00 94.69 617 ALA A N 1
ATOM 4853 C CA . ALA A 1 617 ? -2.887 18.101 6.831 1.00 94.69 617 ALA A CA 1
ATOM 4854 C C . ALA A 1 617 ? -2.209 17.651 5.526 1.00 94.69 617 ALA A C 1
ATOM 4856 O O . ALA A 1 617 ? -1.055 17.218 5.542 1.00 94.69 617 ALA A O 1
ATOM 4857 N N . VAL A 1 618 ? -2.887 17.822 4.386 1.00 95.75 618 VAL A N 1
ATOM 4858 C CA . VAL A 1 618 ? -2.340 17.562 3.042 1.00 95.75 618 VAL A CA 1
ATOM 4859 C C . VAL A 1 618 ? -1.133 18.464 2.769 1.00 95.75 618 VAL A C 1
ATOM 4861 O O . VAL A 1 618 ? -0.101 17.976 2.323 1.00 95.75 618 VAL A O 1
ATOM 4864 N N . THR A 1 619 ? -1.216 19.761 3.082 1.00 95.50 619 THR A N 1
ATOM 4865 C CA . THR A 1 619 ? -0.123 20.722 2.833 1.00 95.50 619 THR A CA 1
ATOM 4866 C C . THR A 1 619 ? 1.117 20.423 3.679 1.00 95.50 619 THR A C 1
ATOM 4868 O O . THR A 1 619 ? 2.245 20.492 3.181 1.00 95.50 619 THR A O 1
ATOM 4871 N N . ILE A 1 620 ? 0.931 20.057 4.952 1.00 96.06 620 ILE A N 1
ATOM 4872 C CA . ILE A 1 620 ? 2.027 19.633 5.836 1.00 96.06 620 ILE A CA 1
ATOM 4873 C C . ILE A 1 620 ? 2.673 18.359 5.284 1.00 96.06 620 ILE A C 1
ATOM 4875 O O . ILE A 1 620 ? 3.896 18.293 5.165 1.00 96.06 620 ILE A O 1
ATOM 4879 N N . SER A 1 621 ? 1.856 17.382 4.885 1.00 95.25 621 SER A N 1
ATOM 4880 C CA . SER A 1 621 ? 2.347 16.110 4.350 1.00 95.25 621 SER A CA 1
ATOM 4881 C C . SER A 1 621 ? 3.099 16.292 3.032 1.00 95.25 621 SER A C 1
ATOM 4883 O O . SER A 1 621 ? 4.190 15.750 2.869 1.00 95.25 621 SER A O 1
ATOM 4885 N N . PHE A 1 622 ? 2.595 17.148 2.139 1.00 96.44 622 PHE A N 1
ATOM 4886 C CA . PHE A 1 622 ? 3.287 17.560 0.918 1.00 96.44 622 PHE A CA 1
ATOM 4887 C C . PHE A 1 622 ? 4.649 18.194 1.217 1.00 96.44 622 PHE A C 1
ATOM 4889 O O . PHE A 1 622 ? 5.648 17.808 0.616 1.00 96.44 622 PHE A O 1
ATOM 4896 N N . SER A 1 623 ? 4.707 19.124 2.175 1.00 96.12 623 SER A N 1
ATOM 4897 C CA . SER A 1 623 ? 5.943 19.836 2.523 1.00 96.12 623 SER A CA 1
ATOM 4898 C C . SER A 1 623 ? 7.035 18.889 3.025 1.00 96.12 623 SER A C 1
ATOM 4900 O O . SER A 1 623 ? 8.198 19.043 2.659 1.00 96.12 623 SER A O 1
ATOM 4902 N N . ILE A 1 624 ? 6.666 17.884 3.826 1.00 95.31 624 ILE A N 1
ATOM 4903 C CA . ILE A 1 624 ? 7.598 16.859 4.320 1.00 95.31 624 ILE A CA 1
ATOM 4904 C C . ILE A 1 624 ? 7.992 15.895 3.191 1.00 95.31 624 ILE A C 1
ATOM 4906 O O . ILE A 1 624 ? 9.164 15.542 3.056 1.00 95.31 624 ILE A O 1
ATOM 4910 N N . ALA A 1 625 ? 7.043 15.514 2.332 1.00 95.69 625 ALA A N 1
ATOM 4911 C CA . ALA A 1 625 ? 7.281 14.612 1.206 1.00 95.69 625 ALA A CA 1
ATOM 4912 C C . ALA A 1 625 ? 8.277 15.163 0.165 1.00 95.69 625 ALA A C 1
ATOM 4914 O O . ALA A 1 625 ? 8.899 14.374 -0.545 1.00 95.69 625 ALA A O 1
ATOM 4915 N N . LEU A 1 626 ? 8.502 16.485 0.103 1.00 95.50 626 LEU A N 1
ATOM 4916 C CA . LEU A 1 626 ? 9.514 17.099 -0.775 1.00 95.50 626 LEU A CA 1
ATOM 4917 C C . LEU A 1 626 ? 10.928 16.545 -0.552 1.00 95.50 626 LEU A C 1
ATOM 4919 O O . LEU A 1 626 ? 11.720 16.501 -1.493 1.00 95.50 626 LEU A O 1
ATOM 4923 N N . VAL A 1 627 ? 11.239 16.087 0.664 1.00 93.94 627 VAL A N 1
ATOM 4924 C CA . VAL A 1 627 ? 12.534 15.472 1.000 1.00 93.94 627 VAL A CA 1
ATOM 4925 C C . VAL A 1 627 ? 12.793 14.221 0.149 1.00 93.94 627 VAL A C 1
ATOM 4927 O O . VAL A 1 627 ? 13.909 14.013 -0.325 1.00 93.94 627 VAL A O 1
ATOM 4930 N N . ASN A 1 628 ? 11.751 13.439 -0.134 1.00 93.62 628 ASN A N 1
ATOM 4931 C CA . ASN A 1 628 ? 11.829 12.207 -0.924 1.00 93.62 628 ASN A CA 1
ATOM 4932 C C . ASN A 1 628 ? 11.902 12.455 -2.445 1.00 93.62 628 ASN A C 1
ATOM 4934 O O . ASN A 1 628 ? 12.062 11.514 -3.215 1.00 93.62 628 ASN A O 1
ATOM 4938 N N . VAL A 1 629 ? 11.788 13.714 -2.881 1.00 95.25 629 VAL A N 1
ATOM 4939 C CA . VAL A 1 629 ? 11.841 14.141 -4.293 1.00 95.25 629 VAL A CA 1
ATOM 4940 C C . VAL A 1 629 ? 13.199 14.776 -4.656 1.00 95.25 629 VAL A C 1
ATOM 4942 O O . VAL A 1 629 ? 13.414 15.314 -5.745 1.00 95.25 629 VAL A O 1
ATOM 4945 N N . THR A 1 630 ? 14.148 14.726 -3.728 1.00 95.06 630 THR A N 1
ATOM 4946 C CA . THR A 1 630 ? 15.544 15.107 -3.961 1.00 95.06 630 THR A CA 1
ATOM 4947 C C . THR A 1 630 ? 16.315 13.973 -4.661 1.00 95.06 630 THR A C 1
ATOM 4949 O O . THR A 1 630 ? 15.865 12.826 -4.607 1.00 95.06 630 THR A O 1
ATOM 4952 N N . PRO A 1 631 ? 17.481 14.241 -5.279 1.00 93.12 631 PRO A N 1
ATOM 4953 C CA . PRO A 1 631 ? 18.394 13.212 -5.788 1.00 93.12 631 PRO A CA 1
ATOM 4954 C C . PRO A 1 631 ? 18.689 12.070 -4.803 1.00 93.12 631 PRO A C 1
ATOM 4956 O O . PRO A 1 631 ? 18.708 10.902 -5.183 1.00 93.12 631 PRO A O 1
ATOM 4959 N N . GLY A 1 632 ? 18.867 12.388 -3.516 1.00 91.38 632 GLY A N 1
ATOM 4960 C CA . GLY A 1 632 ? 19.042 11.402 -2.440 1.00 91.38 632 GLY A CA 1
ATOM 4961 C C . GLY A 1 632 ? 17.736 10.845 -1.862 1.00 91.38 632 GLY A C 1
ATOM 4962 O O . GLY A 1 632 ? 17.762 10.016 -0.952 1.00 91.38 632 GLY A O 1
ATOM 4963 N N . GLY A 1 633 ? 16.584 11.270 -2.382 1.00 92.56 633 GLY A N 1
ATOM 4964 C CA . GLY A 1 633 ? 15.260 10.974 -1.843 1.00 92.56 633 GLY A CA 1
ATOM 4965 C C . GLY A 1 633 ? 14.906 9.489 -1.844 1.00 92.56 633 GLY A C 1
ATOM 4966 O O . GLY A 1 633 ? 14.197 9.040 -0.947 1.00 92.56 633 GLY A O 1
ATOM 4967 N N . ILE A 1 634 ? 15.461 8.701 -2.774 1.00 91.25 634 ILE A N 1
ATOM 4968 C CA . ILE A 1 634 ? 15.286 7.241 -2.799 1.00 91.25 634 ILE A CA 1
ATOM 4969 C C . ILE A 1 634 ? 15.852 6.567 -1.540 1.00 91.25 634 ILE A C 1
ATOM 4971 O O . ILE A 1 634 ? 15.267 5.605 -1.043 1.00 91.25 634 ILE A O 1
ATOM 4975 N N . TYR A 1 635 ? 16.936 7.101 -0.964 1.00 91.25 635 TYR A N 1
ATOM 4976 C CA . TYR A 1 635 ? 17.517 6.562 0.265 1.00 91.25 635 TYR A CA 1
ATOM 4977 C C . TYR A 1 635 ? 16.620 6.828 1.473 1.00 91.25 635 TYR A C 1
ATOM 4979 O O . TYR A 1 635 ? 16.439 5.942 2.310 1.00 91.25 635 TYR A O 1
ATOM 4987 N N . THR A 1 636 ? 16.045 8.029 1.563 1.00 91.50 636 THR A N 1
ATOM 4988 C CA . THR A 1 636 ? 15.081 8.381 2.614 1.00 91.50 636 THR A CA 1
ATOM 4989 C C . THR A 1 636 ? 13.782 7.599 2.454 1.00 91.50 636 THR A C 1
ATOM 4991 O O . THR A 1 636 ? 13.300 7.032 3.432 1.00 91.50 636 THR A O 1
ATOM 4994 N N . PHE A 1 637 ? 13.273 7.485 1.225 1.00 91.62 637 PHE A N 1
ATOM 4995 C CA . PHE A 1 637 ? 12.133 6.639 0.882 1.00 91.62 637 PHE A CA 1
ATOM 4996 C C . PHE A 1 637 ? 12.343 5.207 1.383 1.00 91.62 637 PHE A C 1
ATOM 4998 O O . PHE A 1 637 ? 11.533 4.705 2.153 1.00 91.62 637 PHE A O 1
ATOM 5005 N N . HIS A 1 638 ? 13.463 4.581 1.020 1.00 88.44 638 HIS A N 1
ATOM 5006 C CA . HIS A 1 638 ? 13.754 3.193 1.374 1.00 88.44 638 HIS A CA 1
ATOM 5007 C C . HIS A 1 638 ? 13.970 2.995 2.886 1.00 88.44 638 HIS A C 1
ATOM 5009 O O . HIS A 1 638 ? 13.574 1.970 3.445 1.00 88.44 638 HIS A O 1
ATOM 5015 N N . LEU A 1 639 ? 14.529 3.996 3.578 1.00 88.25 639 LEU A N 1
ATOM 5016 C CA . LEU A 1 639 ? 14.646 3.992 5.037 1.00 88.25 639 LEU A CA 1
ATOM 5017 C C . LEU A 1 639 ? 13.265 3.969 5.709 1.00 88.25 639 LEU A C 1
ATOM 5019 O O . LEU A 1 639 ? 13.021 3.137 6.585 1.00 88.25 639 LEU A O 1
ATOM 5023 N N . PHE A 1 640 ? 12.362 4.869 5.307 1.00 88.50 640 PHE A N 1
ATOM 5024 C CA . PHE A 1 640 ? 11.015 4.920 5.874 1.00 88.50 640 PHE A CA 1
ATOM 5025 C C . PHE A 1 640 ? 10.177 3.707 5.470 1.00 88.50 640 PHE A C 1
ATOM 5027 O O . PHE A 1 640 ? 9.517 3.140 6.333 1.00 88.50 640 PHE A O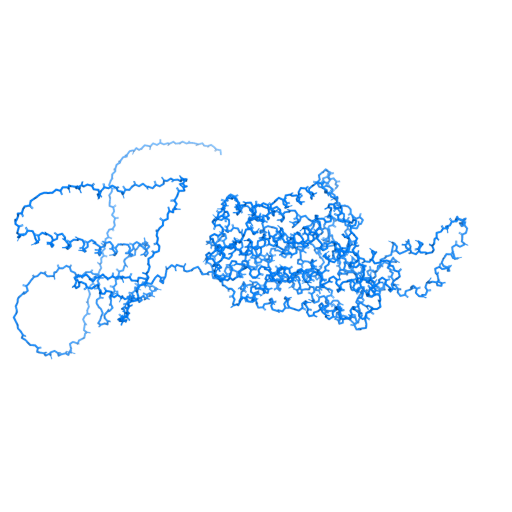 1
ATOM 5034 N N . ASP A 1 641 ? 10.246 3.254 4.221 1.00 85.50 641 ASP A N 1
ATOM 5035 C CA . ASP A 1 641 ? 9.514 2.066 3.773 1.00 85.50 641 ASP A CA 1
ATOM 5036 C C . ASP A 1 641 ? 9.892 0.818 4.589 1.00 85.50 641 ASP A C 1
ATOM 5038 O O . ASP A 1 641 ? 9.028 0.052 5.018 1.00 85.50 641 ASP A O 1
ATOM 5042 N N . THR A 1 642 ? 11.179 0.668 4.920 1.00 81.94 642 THR A N 1
ATOM 5043 C CA . THR A 1 642 ? 11.657 -0.480 5.702 1.00 81.94 642 THR A CA 1
ATOM 5044 C C . THR A 1 642 ? 11.289 -0.389 7.187 1.00 81.94 642 THR A C 1
ATOM 5046 O O . THR A 1 642 ? 10.876 -1.384 7.787 1.00 81.94 642 THR A O 1
ATOM 5049 N N . TYR A 1 643 ? 11.445 0.785 7.814 1.00 82.38 643 TYR A N 1
ATOM 5050 C CA . TYR A 1 643 ? 11.349 0.914 9.276 1.00 82.38 643 TYR A CA 1
ATOM 5051 C C . TYR A 1 643 ? 10.053 1.545 9.796 1.00 82.38 643 TYR A C 1
ATOM 5053 O O . TYR A 1 643 ? 9.691 1.292 10.945 1.00 82.38 643 TYR A O 1
ATOM 5061 N N . ALA A 1 644 ? 9.347 2.362 9.009 1.00 83.19 644 ALA A N 1
ATOM 5062 C CA . ALA A 1 644 ? 8.235 3.168 9.519 1.00 83.19 644 ALA A CA 1
ATOM 5063 C C . ALA A 1 644 ? 6.981 2.348 9.823 1.00 83.19 644 ALA A C 1
ATOM 5065 O O . ALA A 1 644 ? 6.362 2.576 10.860 1.00 83.19 644 ALA A O 1
ATOM 5066 N N . ALA A 1 645 ? 6.611 1.415 8.940 1.00 74.81 645 ALA A N 1
ATOM 5067 C CA . ALA A 1 645 ? 5.358 0.654 9.016 1.00 74.81 645 ALA A CA 1
ATOM 5068 C C . ALA A 1 645 ? 5.550 -0.866 9.181 1.00 74.81 645 ALA A C 1
ATOM 5070 O O . ALA A 1 645 ? 4.575 -1.607 9.173 1.00 74.81 645 ALA A O 1
ATOM 5071 N N . GLY A 1 646 ? 6.789 -1.348 9.328 1.00 77.25 646 GLY A N 1
ATOM 5072 C CA . GLY A 1 646 ? 7.081 -2.773 9.516 1.00 77.25 646 GLY A CA 1
ATOM 5073 C C . GLY A 1 646 ? 6.757 -3.262 10.932 1.00 77.25 646 GLY A C 1
ATOM 5074 O O . GLY A 1 646 ? 5.626 -3.609 11.264 1.00 77.25 646 GLY A O 1
ATOM 5075 N N . ILE A 1 647 ? 7.774 -3.302 11.796 1.00 81.38 647 ILE A N 1
ATOM 5076 C CA . ILE A 1 647 ? 7.643 -3.814 13.174 1.00 81.38 647 ILE A CA 1
ATOM 5077 C C . ILE A 1 647 ? 6.711 -2.933 14.022 1.00 81.38 647 ILE A C 1
ATOM 5079 O O . ILE A 1 647 ? 5.979 -3.446 14.863 1.00 81.38 647 ILE A O 1
ATOM 5083 N N . SER A 1 648 ? 6.709 -1.619 13.793 1.00 85.56 648 SER A N 1
ATOM 5084 C CA . SER A 1 648 ? 5.834 -0.653 14.473 1.00 85.56 648 SER A CA 1
ATOM 5085 C C . SER A 1 648 ? 4.353 -1.018 14.351 1.00 85.56 648 SER A C 1
ATOM 5087 O O . SER A 1 648 ? 3.654 -1.029 15.361 1.00 85.56 648 SER A O 1
ATOM 5089 N N . LEU A 1 649 ? 3.896 -1.386 13.151 1.00 85.25 649 LEU A N 1
ATOM 5090 C CA . LEU A 1 649 ? 2.520 -1.797 12.886 1.00 85.25 649 LEU A CA 1
ATOM 5091 C C . LEU A 1 649 ? 2.166 -3.094 13.609 1.00 85.25 649 LEU A C 1
ATOM 5093 O O . LEU A 1 649 ? 1.135 -3.169 14.274 1.00 85.25 649 LEU A O 1
ATOM 5097 N N . LEU A 1 650 ? 3.045 -4.095 13.537 1.00 87.56 650 LEU A N 1
ATOM 5098 C CA . LEU A 1 650 ? 2.857 -5.348 14.267 1.00 87.56 650 LEU A CA 1
ATOM 5099 C C . LEU A 1 650 ? 2.767 -5.095 15.779 1.00 87.56 650 LEU A C 1
ATOM 5101 O O . LEU A 1 650 ? 1.929 -5.687 16.454 1.00 87.56 650 LEU A O 1
ATOM 5105 N N . CYS A 1 651 ? 3.570 -4.173 16.313 1.00 89.38 651 CYS A N 1
ATOM 5106 C CA . CYS A 1 651 ? 3.478 -3.748 17.707 1.00 89.38 651 CYS A CA 1
ATOM 5107 C C . CYS A 1 651 ? 2.161 -3.019 18.018 1.00 89.38 651 CYS A C 1
ATOM 5109 O O . CYS A 1 651 ? 1.550 -3.340 19.040 1.00 89.38 651 CYS A O 1
ATOM 5111 N N . CYS A 1 652 ? 1.699 -2.075 17.179 1.00 90.62 652 CYS A N 1
ATOM 5112 C CA . CYS A 1 652 ? 0.411 -1.409 17.416 1.00 90.62 652 CYS A CA 1
ATOM 5113 C C . CYS A 1 652 ? -0.729 -2.469 17.404 1.00 90.62 652 CYS A C 1
ATOM 5115 O O . CYS A 1 652 ? -1.513 -2.512 18.351 1.00 90.62 652 CYS A O 1
ATOM 5117 N N . ALA A 1 653 ? -0.745 -3.404 16.439 1.00 91.88 653 ALA A N 1
ATOM 5118 C CA . ALA A 1 653 ? -1.728 -4.496 16.351 1.00 91.88 653 ALA A CA 1
ATOM 5119 C C . ALA A 1 653 ? -1.663 -5.481 17.538 1.00 91.88 653 ALA A C 1
ATOM 5121 O O . ALA A 1 653 ? -2.689 -5.967 18.019 1.00 91.88 653 ALA A O 1
ATOM 5122 N N . LEU A 1 654 ? -0.461 -5.773 18.051 1.00 93.44 654 LEU A N 1
ATOM 5123 C CA . LEU A 1 654 ? -0.278 -6.600 19.245 1.00 93.44 654 LEU A CA 1
ATOM 5124 C C . LEU A 1 654 ? -0.909 -5.945 20.474 1.00 93.44 654 LEU A C 1
ATOM 5126 O O . LEU A 1 654 ? -1.669 -6.589 21.198 1.00 93.44 654 LEU A O 1
ATOM 5130 N N . PHE A 1 655 ? -0.585 -4.675 20.727 1.00 94.62 655 PHE A N 1
ATOM 5131 C CA . PHE A 1 655 ? -1.143 -3.959 21.871 1.00 94.62 655 PHE A CA 1
ATOM 5132 C C . PHE A 1 655 ? -2.645 -3.740 21.727 1.00 94.62 655 PHE A C 1
ATOM 5134 O O . PHE A 1 655 ? -3.347 -3.795 22.733 1.00 94.62 655 PHE A O 1
ATOM 5141 N N . GLU A 1 656 ? -3.146 -3.576 20.505 1.00 94.44 656 GLU A N 1
ATOM 5142 C CA . GLU A 1 656 ? -4.576 -3.529 20.228 1.00 94.44 656 GLU A CA 1
ATOM 5143 C C . GLU A 1 656 ? -5.272 -4.836 20.634 1.00 94.44 656 GLU A C 1
ATOM 5145 O O . GLU A 1 656 ? -6.201 -4.828 21.446 1.00 94.44 656 GLU A O 1
ATOM 5150 N N . ALA A 1 657 ? -4.759 -5.975 20.157 1.00 94.50 657 ALA A N 1
ATOM 5151 C CA . ALA A 1 657 ? -5.276 -7.296 20.510 1.00 94.50 657 ALA A CA 1
ATOM 5152 C C . ALA A 1 657 ? -5.236 -7.537 22.023 1.00 94.50 657 ALA A C 1
ATOM 5154 O O . ALA A 1 657 ? -6.183 -8.092 22.595 1.00 94.50 657 ALA A O 1
ATOM 5155 N N . ILE A 1 658 ? -4.156 -7.087 22.676 1.00 95.06 658 ILE A N 1
ATOM 5156 C CA . ILE A 1 658 ? -3.985 -7.193 24.124 1.00 95.06 658 ILE A CA 1
ATOM 5157 C C . ILE A 1 658 ? -5.030 -6.366 24.875 1.00 95.06 658 ILE A C 1
ATOM 5159 O O . ILE A 1 658 ? -5.717 -6.875 25.768 1.00 95.06 658 ILE A O 1
ATOM 5163 N N . ALA A 1 659 ? -5.170 -5.100 24.497 1.00 95.19 659 ALA A N 1
ATOM 5164 C CA . ALA A 1 659 ? -6.083 -4.163 25.125 1.00 95.19 659 ALA A CA 1
ATOM 5165 C C . ALA A 1 659 ? -7.538 -4.640 25.030 1.00 95.19 659 ALA A C 1
ATOM 5167 O O . ALA A 1 659 ? -8.261 -4.627 26.025 1.00 95.19 659 ALA A O 1
ATOM 5168 N N . VAL A 1 660 ? -7.959 -5.129 23.864 1.00 95.38 660 VAL A N 1
ATOM 5169 C CA . VAL A 1 660 ? -9.345 -5.557 23.633 1.00 95.38 660 VAL A CA 1
ATOM 5170 C C . VAL A 1 660 ? -9.625 -6.905 24.301 1.00 95.38 660 VAL A C 1
ATOM 5172 O O . VAL A 1 660 ? -10.589 -7.050 25.054 1.00 95.38 660 VAL A O 1
ATOM 5175 N N . SER A 1 661 ? -8.757 -7.898 24.097 1.00 94.69 661 SER A N 1
ATOM 5176 C CA . SER A 1 661 ? -9.047 -9.272 24.529 1.00 94.69 661 SER A CA 1
ATOM 5177 C C . SER A 1 661 ? -8.884 -9.490 26.034 1.00 94.69 661 SER A C 1
ATOM 5179 O O . SER A 1 661 ? -9.634 -10.281 26.618 1.00 94.69 661 SER A O 1
ATOM 5181 N N . TRP A 1 662 ? -7.920 -8.813 26.673 1.00 94.62 662 TRP A N 1
ATOM 5182 C CA . TRP A 1 662 ? -7.627 -8.992 28.102 1.00 94.62 662 TRP A CA 1
ATOM 5183 C C . TRP A 1 662 ? -8.131 -7.856 28.988 1.00 94.62 662 TRP A C 1
ATOM 5185 O O . TRP A 1 662 ? -8.672 -8.149 30.052 1.00 94.62 662 TRP A O 1
ATOM 5195 N N . PHE A 1 663 ? -7.956 -6.591 28.594 1.00 95.19 663 PHE A N 1
ATOM 5196 C CA . PHE A 1 663 ? -8.292 -5.459 29.468 1.00 95.19 663 PHE A CA 1
ATOM 5197 C C . PHE A 1 663 ? -9.747 -5.019 29.325 1.00 95.19 663 PHE A C 1
ATOM 5199 O O . PHE A 1 663 ? -10.445 -4.884 30.328 1.00 95.19 663 PHE A O 1
ATOM 5206 N N . TYR A 1 664 ? -10.218 -4.819 28.094 1.00 95.38 664 TYR A N 1
ATOM 5207 C CA . TYR A 1 664 ? -11.630 -4.541 27.838 1.00 95.38 664 TYR A CA 1
ATOM 5208 C C . TYR A 1 664 ? -12.490 -5.775 28.147 1.00 95.38 664 TYR A C 1
ATOM 5210 O O . TYR A 1 664 ? -13.499 -5.689 28.851 1.00 95.38 664 TYR A O 1
ATOM 5218 N N . GLY A 1 665 ? -12.000 -6.940 27.723 1.00 94.62 665 GLY A N 1
ATOM 5219 C CA . GLY A 1 665 ? -12.535 -8.243 28.079 1.00 94.62 665 GLY A CA 1
ATOM 5220 C C . GLY A 1 665 ? -13.382 -8.839 26.961 1.00 94.62 665 GLY A C 1
ATOM 5221 O O . GLY A 1 665 ? -14.349 -8.248 26.488 1.00 94.62 665 GLY A O 1
ATOM 5222 N N . LEU A 1 666 ? -13.036 -10.069 26.587 1.00 93.44 666 LEU A N 1
ATOM 5223 C CA . LEU A 1 666 ? -13.624 -10.776 25.450 1.00 93.44 666 LEU A CA 1
ATOM 5224 C C . LEU A 1 666 ? -15.129 -11.056 25.568 1.00 93.44 666 LEU A C 1
ATOM 5226 O O . LEU A 1 666 ? -15.799 -11.181 24.549 1.00 93.44 666 LEU A O 1
ATOM 5230 N N . GLU A 1 667 ? -15.662 -11.187 26.787 1.00 93.56 667 GLU A N 1
ATOM 5231 C CA . GLU A 1 667 ? -17.102 -11.406 26.971 1.00 93.56 667 GLU A CA 1
ATOM 5232 C C . GLU A 1 667 ? -17.905 -10.153 26.639 1.00 93.56 667 GLU A C 1
ATOM 5234 O O . GLU A 1 667 ? -18.833 -10.250 25.843 1.00 93.56 667 GLU A O 1
ATOM 5239 N N . LYS A 1 668 ? -17.475 -8.985 27.136 1.00 94.25 668 LYS A N 1
ATOM 5240 C CA . LYS A 1 668 ? -18.090 -7.697 26.790 1.00 94.25 668 LYS A CA 1
ATOM 5241 C C . LYS A 1 668 ? -17.986 -7.428 25.297 1.00 94.25 668 LYS A C 1
ATOM 5243 O O . LYS A 1 668 ? -18.987 -7.158 24.657 1.00 94.25 668 LYS A O 1
ATOM 5248 N N . PHE A 1 669 ? -16.797 -7.635 24.730 1.00 95.31 669 PHE A N 1
ATOM 5249 C CA . PHE A 1 669 ? -16.599 -7.514 23.288 1.00 95.31 669 PHE A CA 1
ATOM 5250 C C . PHE A 1 669 ? -17.505 -8.468 22.492 1.00 95.31 669 PHE A C 1
ATOM 5252 O O . PHE A 1 669 ? -18.019 -8.122 21.435 1.00 95.31 669 PHE A O 1
ATOM 5259 N N . GLY A 1 670 ? -17.736 -9.680 23.005 1.00 94.69 670 GLY A N 1
ATOM 5260 C CA . GLY A 1 670 ? -18.692 -10.620 22.429 1.00 94.69 670 GLY A CA 1
ATOM 5261 C C . GLY A 1 670 ? -20.140 -10.127 22.496 1.00 94.69 670 GLY A C 1
ATOM 5262 O O . GLY A 1 670 ? -20.861 -10.302 21.515 1.00 94.69 670 GLY A O 1
ATOM 5263 N N . ASP A 1 671 ? -20.539 -9.515 23.614 1.00 95.94 671 ASP A N 1
ATOM 5264 C CA . ASP A 1 671 ? -21.857 -8.894 23.801 1.00 95.94 671 ASP A CA 1
ATOM 5265 C C . ASP A 1 671 ? -22.049 -7.698 22.846 1.00 95.94 671 ASP A C 1
ATOM 5267 O O . ASP A 1 671 ? -23.107 -7.560 22.238 1.00 95.94 671 ASP A O 1
ATOM 5271 N N . ASP A 1 672 ? -21.012 -6.880 22.635 1.00 95.31 672 ASP A N 1
ATOM 5272 C CA . ASP A 1 672 ? -21.041 -5.738 21.707 1.00 95.31 672 ASP A CA 1
ATOM 5273 C C . ASP A 1 672 ? -21.250 -6.188 20.252 1.00 95.31 672 ASP A C 1
ATOM 5275 O O . ASP A 1 672 ? -22.045 -5.612 19.506 1.00 95.31 672 ASP A O 1
ATOM 5279 N N . VAL A 1 673 ? -20.569 -7.262 19.840 1.00 95.50 673 VAL A N 1
ATOM 5280 C CA . VAL A 1 673 ? -20.745 -7.854 18.503 1.00 95.50 673 VAL A CA 1
ATOM 5281 C C . VAL A 1 673 ? -22.153 -8.427 18.336 1.00 95.50 673 VAL A C 1
ATOM 5283 O O . VAL A 1 673 ? -22.765 -8.260 17.277 1.00 95.50 673 VAL A O 1
ATOM 5286 N N . GLU A 1 674 ? -22.683 -9.078 19.374 1.00 95.75 674 GLU A N 1
ATOM 5287 C CA . GLU A 1 674 ? -24.056 -9.584 19.390 1.00 95.75 674 GLU A CA 1
ATOM 5288 C C . GLU A 1 674 ? -25.074 -8.438 19.295 1.00 95.75 674 GLU A C 1
ATOM 5290 O O . GLU A 1 674 ? -26.034 -8.548 18.537 1.00 95.75 674 GLU A O 1
ATOM 5295 N N . ALA A 1 675 ? -24.828 -7.305 19.955 1.00 94.81 675 ALA A N 1
ATOM 5296 C CA . ALA A 1 675 ? -25.674 -6.117 19.855 1.00 94.81 675 ALA A CA 1
ATOM 5297 C C . ALA A 1 675 ? -25.676 -5.492 18.444 1.00 94.81 675 ALA A C 1
ATOM 5299 O O . ALA A 1 675 ? -26.715 -5.012 17.988 1.00 94.81 675 ALA A O 1
ATOM 5300 N N . MET A 1 676 ? -24.546 -5.516 17.729 1.00 94.25 676 MET A N 1
ATOM 5301 C CA . MET A 1 676 ? -24.460 -4.977 16.363 1.00 94.25 676 MET A CA 1
ATOM 5302 C C . MET A 1 676 ? -25.068 -5.903 15.311 1.00 94.25 676 MET A C 1
ATOM 5304 O O . MET A 1 676 ? -25.939 -5.490 14.545 1.00 94.25 676 MET A O 1
ATOM 5308 N N . ILE A 1 677 ? -24.585 -7.148 15.243 1.00 93.31 677 ILE A N 1
ATOM 5309 C CA . ILE A 1 677 ? -24.855 -8.077 14.131 1.00 93.31 677 ILE A CA 1
ATOM 5310 C C . ILE A 1 677 ? -25.975 -9.072 14.493 1.00 93.31 677 ILE A C 1
ATOM 5312 O O . ILE A 1 677 ? -26.493 -9.774 13.627 1.00 93.31 677 ILE A O 1
ATOM 5316 N N . GLY A 1 678 ? -26.366 -9.154 15.768 1.00 91.50 678 GLY A N 1
ATOM 5317 C CA . GLY A 1 678 ? -27.340 -10.127 16.273 1.00 91.50 678 GLY A CA 1
ATOM 5318 C C . GLY A 1 678 ? -26.766 -11.530 16.489 1.00 91.50 678 GLY A C 1
ATOM 5319 O O . GLY A 1 678 ? -27.500 -12.443 16.855 1.00 91.50 678 GLY A O 1
ATOM 5320 N N . ILE A 1 679 ? -25.467 -11.734 16.234 1.00 91.25 679 ILE A N 1
ATOM 5321 C CA . ILE A 1 679 ? -24.804 -13.037 16.336 1.00 91.25 679 ILE A CA 1
ATOM 5322 C C . ILE A 1 679 ? -23.521 -12.879 17.141 1.00 91.25 679 ILE A C 1
ATOM 5324 O O . ILE A 1 679 ? -22.615 -12.139 16.760 1.00 91.25 679 ILE A O 1
ATOM 5328 N N . ARG A 1 680 ? -23.417 -13.635 18.233 1.00 92.81 680 ARG A N 1
ATOM 5329 C CA . ARG A 1 680 ? -22.222 -13.652 19.074 1.00 92.81 680 ARG A CA 1
ATOM 5330 C C . ARG A 1 680 ? -21.045 -14.324 18.346 1.00 92.81 680 ARG A C 1
ATOM 5332 O O . ARG A 1 680 ? -21.231 -15.381 17.735 1.00 92.81 680 ARG A O 1
ATOM 5339 N N . PRO A 1 681 ? -19.810 -13.793 18.437 1.00 93.12 681 PRO A N 1
ATOM 5340 C CA . PRO A 1 681 ? -18.659 -14.371 17.756 1.00 93.12 681 PRO A CA 1
ATOM 5341 C C . PRO A 1 681 ? -18.370 -15.782 18.277 1.00 93.12 681 PRO A C 1
ATOM 5343 O O . PRO A 1 681 ? -18.335 -16.030 19.492 1.00 93.12 681 PRO A O 1
ATOM 5346 N N . GLY A 1 682 ? -18.163 -16.703 17.333 1.00 93.06 682 GLY A N 1
ATOM 5347 C CA . GLY A 1 682 ? -17.866 -18.106 17.606 1.00 93.06 682 GLY A CA 1
ATOM 5348 C C . GLY A 1 682 ? -16.522 -18.322 18.309 1.00 93.06 682 GLY A C 1
ATOM 5349 O O . GLY A 1 682 ? -15.686 -17.422 18.410 1.00 93.06 682 GLY A O 1
ATOM 5350 N N . LEU A 1 683 ? -16.299 -19.556 18.767 1.00 93.19 683 LEU A N 1
ATOM 5351 C CA . LEU A 1 683 ? -15.121 -19.926 19.557 1.00 93.19 683 LEU A CA 1
ATOM 5352 C C . LEU A 1 683 ? -13.796 -19.655 18.826 1.00 93.19 683 LEU A C 1
ATOM 5354 O O . LEU A 1 683 ? -12.832 -19.221 19.449 1.00 93.19 683 LEU A O 1
ATOM 5358 N N . TYR A 1 684 ? -13.763 -19.865 17.510 1.00 95.44 684 TYR A N 1
ATOM 5359 C CA . TYR A 1 684 ? -12.585 -19.611 16.681 1.00 95.44 684 TYR A CA 1
ATOM 5360 C C . TYR A 1 684 ? -12.080 -18.163 16.812 1.00 95.44 684 TYR A C 1
ATOM 5362 O O . TYR A 1 684 ? -10.915 -17.962 17.149 1.00 95.44 684 TYR A O 1
ATOM 5370 N N . TRP A 1 685 ? -12.956 -17.165 16.646 1.00 95.44 685 TRP A N 1
ATOM 5371 C CA . TRP A 1 685 ? -12.591 -15.746 16.752 1.00 95.44 685 TRP A CA 1
ATOM 5372 C C . TRP A 1 685 ? -12.082 -15.402 18.148 1.00 95.44 685 TRP A C 1
ATOM 5374 O O . TRP A 1 685 ? -11.028 -14.794 18.302 1.00 95.44 685 TRP A O 1
ATOM 5384 N N . ARG A 1 686 ? -12.784 -15.893 19.174 1.00 94.50 686 ARG A N 1
ATOM 5385 C CA . ARG A 1 686 ? -12.420 -15.686 20.579 1.00 94.50 686 ARG A CA 1
ATOM 5386 C C . ARG A 1 686 ? -11.040 -16.246 20.925 1.00 94.50 686 ARG A C 1
ATOM 5388 O O . ARG A 1 686 ? -10.261 -15.581 21.604 1.00 94.50 686 ARG A O 1
ATOM 5395 N N . ILE A 1 687 ? -10.727 -17.456 20.458 1.00 95.94 687 ILE A N 1
ATOM 5396 C CA . ILE A 1 687 ? -9.413 -18.078 20.665 1.00 95.94 687 ILE A CA 1
ATOM 5397 C C . ILE A 1 687 ? -8.330 -17.328 19.881 1.00 95.94 687 ILE A C 1
ATOM 5399 O O . ILE A 1 687 ? -7.231 -17.131 20.405 1.00 95.94 687 ILE A O 1
ATOM 5403 N N . CYS A 1 688 ? -8.630 -16.888 18.655 1.00 95.75 688 CYS A N 1
ATOM 5404 C CA . CYS A 1 688 ? -7.677 -16.135 17.848 1.00 95.75 688 CYS A CA 1
ATOM 5405 C C . CYS A 1 688 ? -7.293 -14.815 18.517 1.00 95.75 688 CYS A C 1
ATOM 5407 O O . CYS A 1 688 ? -6.113 -14.600 18.781 1.00 95.75 688 CYS A O 1
ATOM 5409 N N . TRP A 1 689 ? -8.281 -14.000 18.888 1.00 95.62 689 TRP A N 1
ATOM 5410 C CA . TRP A 1 689 ? -8.062 -12.706 19.535 1.00 95.62 689 TRP A CA 1
ATOM 5411 C C . TRP A 1 689 ? -7.302 -12.821 20.855 1.00 95.62 689 TRP A C 1
ATOM 5413 O O . TRP A 1 689 ? -6.362 -12.068 21.098 1.00 95.62 689 TRP A O 1
ATOM 5423 N N . LYS A 1 690 ? -7.668 -13.798 21.693 1.00 95.12 690 LYS A N 1
ATOM 5424 C CA . LYS A 1 690 ? -7.096 -13.928 23.036 1.00 95.12 690 LYS A CA 1
ATOM 5425 C C . LYS A 1 690 ? -5.746 -14.637 23.082 1.00 95.12 690 LYS A C 1
ATOM 5427 O O . LYS A 1 690 ? -4.976 -14.379 23.997 1.00 95.12 690 LYS A O 1
ATOM 5432 N N . PHE A 1 691 ? -5.458 -15.560 22.168 1.00 95.00 691 PHE A N 1
ATOM 5433 C CA . PHE A 1 691 ? -4.255 -16.392 22.271 1.00 95.00 691 PHE A CA 1
ATOM 5434 C C . PHE A 1 691 ? -3.471 -16.463 20.969 1.00 95.00 691 PHE A C 1
ATOM 5436 O O . PHE A 1 691 ? -2.291 -16.120 20.967 1.00 95.00 691 PHE A O 1
ATOM 5443 N N . ILE A 1 692 ? -4.098 -16.895 19.870 1.00 94.25 692 ILE A N 1
ATOM 5444 C CA . ILE A 1 692 ? -3.342 -17.246 18.660 1.00 94.25 692 ILE A CA 1
ATOM 5445 C C . ILE A 1 692 ? -2.693 -16.008 18.041 1.00 94.25 692 ILE A C 1
ATOM 5447 O O . ILE A 1 692 ? -1.476 -15.998 17.882 1.00 94.25 692 ILE A O 1
ATOM 5451 N N . SER A 1 693 ? -3.461 -14.959 17.740 1.00 92.31 693 SER A N 1
ATOM 5452 C CA . SER A 1 693 ? -2.941 -13.771 17.054 1.00 92.31 693 SER A CA 1
ATOM 5453 C C . SER A 1 693 ? -1.880 -13.027 17.887 1.00 92.31 693 SER A C 1
ATOM 5455 O O . SER A 1 693 ? -0.828 -12.714 17.332 1.00 92.31 693 SER A O 1
ATOM 5457 N N . PRO A 1 694 ? -2.049 -12.816 19.211 1.00 93.00 694 PRO A N 1
ATOM 5458 C CA . PRO A 1 694 ? -1.008 -12.200 20.039 1.00 93.00 694 PRO A CA 1
ATOM 5459 C C . PRO A 1 694 ? 0.279 -13.026 20.147 1.00 93.00 694 PRO A C 1
ATOM 5461 O O . PRO A 1 694 ? 1.362 -12.481 19.953 1.00 93.00 694 PRO A O 1
ATOM 5464 N N . ILE A 1 695 ? 0.191 -14.338 20.418 1.00 92.44 695 ILE A N 1
ATOM 5465 C CA . ILE A 1 695 ? 1.376 -15.220 20.493 1.00 92.44 695 ILE A CA 1
ATOM 5466 C C . ILE A 1 695 ? 2.112 -15.214 19.155 1.00 92.44 695 ILE A C 1
ATOM 5468 O O . ILE A 1 695 ? 3.341 -15.149 19.103 1.00 92.44 695 ILE A O 1
ATOM 5472 N N . PHE A 1 696 ? 1.342 -15.261 18.075 1.00 86.88 696 PHE A N 1
ATOM 5473 C CA . PHE A 1 696 ? 1.856 -15.250 16.725 1.00 86.88 696 PHE A CA 1
ATOM 5474 C C . PHE A 1 696 ? 2.611 -13.954 16.403 1.00 86.88 696 PHE A C 1
ATOM 5476 O O . PHE A 1 696 ? 3.770 -14.012 15.989 1.00 86.88 696 PHE A O 1
ATOM 5483 N N . ILE A 1 697 ? 2.003 -12.790 16.658 1.00 89.56 697 ILE A N 1
ATOM 5484 C CA . ILE A 1 697 ? 2.657 -11.495 16.431 1.00 89.56 697 ILE A CA 1
ATOM 5485 C C . ILE A 1 697 ? 3.896 -11.346 17.313 1.00 89.56 697 ILE A C 1
ATOM 5487 O O . ILE A 1 697 ? 4.927 -10.902 16.817 1.00 89.56 697 ILE A O 1
ATOM 5491 N N . ILE A 1 698 ? 3.840 -11.761 18.585 1.00 91.38 698 ILE A N 1
ATOM 5492 C CA . ILE A 1 698 ? 5.018 -11.762 19.467 1.00 91.38 698 ILE A CA 1
ATOM 5493 C C . ILE A 1 698 ? 6.144 -12.584 18.838 1.00 91.38 698 ILE A C 1
ATOM 5495 O O . ILE A 1 698 ? 7.274 -12.112 18.784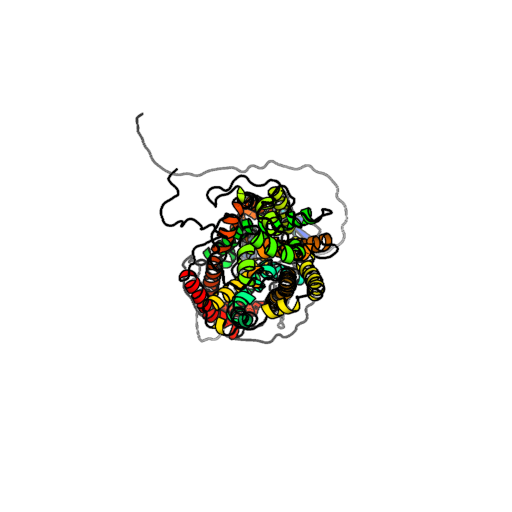 1.00 91.38 698 ILE A O 1
ATOM 5499 N N . GLY A 1 699 ? 5.846 -13.779 18.320 1.00 88.00 699 GLY A N 1
ATOM 5500 C CA . GLY A 1 699 ? 6.827 -14.600 17.613 1.00 88.00 699 GLY A CA 1
ATOM 5501 C C . GLY A 1 699 ? 7.478 -13.847 16.451 1.00 88.00 699 GLY A C 1
ATOM 5502 O O . GLY A 1 699 ? 8.702 -13.740 16.400 1.00 88.00 699 GLY A O 1
ATOM 5503 N N . VAL A 1 700 ? 6.670 -13.272 15.557 1.00 84.38 700 VAL A N 1
ATOM 5504 C CA . VAL A 1 700 ? 7.152 -12.534 14.375 1.00 84.38 700 VAL A CA 1
ATOM 5505 C C . VAL A 1 700 ? 7.979 -11.308 14.768 1.00 84.38 700 VAL A C 1
ATOM 5507 O O . VAL A 1 700 ? 9.062 -11.110 14.223 1.00 84.38 700 VAL A O 1
ATOM 5510 N N . VAL A 1 701 ? 7.517 -10.512 15.737 1.00 86.25 701 VAL A N 1
ATOM 5511 C CA . VAL A 1 701 ? 8.238 -9.329 16.232 1.00 86.25 701 VAL A CA 1
ATOM 5512 C C . VAL A 1 701 ? 9.571 -9.733 16.858 1.00 86.25 701 VAL A C 1
ATOM 5514 O O . VAL A 1 701 ? 10.596 -9.137 16.539 1.00 86.25 701 VAL A O 1
ATOM 5517 N N . MET A 1 702 ? 9.595 -10.775 17.693 1.00 87.25 702 MET A N 1
ATOM 5518 C CA . MET A 1 702 ? 10.833 -11.259 18.308 1.00 87.25 702 MET A CA 1
ATOM 5519 C C . MET A 1 702 ? 11.831 -11.750 17.254 1.00 87.25 702 MET A C 1
ATOM 5521 O O . MET A 1 702 ? 13.004 -11.387 17.314 1.00 87.25 702 MET A O 1
ATOM 5525 N N . PHE A 1 703 ? 11.382 -12.511 16.251 1.00 83.00 703 PHE A N 1
ATOM 5526 C CA . PHE A 1 703 ? 12.249 -12.924 15.144 1.00 83.00 703 PHE A CA 1
ATOM 5527 C C . PHE A 1 703 ? 12.753 -11.734 14.320 1.00 83.00 703 PHE A C 1
ATOM 5529 O O . PHE A 1 703 ? 13.944 -11.679 14.018 1.00 83.00 703 PHE A O 1
ATOM 5536 N N . GLY A 1 704 ? 11.893 -10.758 14.018 1.00 75.38 704 GLY A N 1
ATOM 5537 C CA . GLY A 1 704 ? 12.275 -9.540 13.300 1.00 75.38 704 GLY A CA 1
ATOM 5538 C C . GLY A 1 704 ? 13.309 -8.691 14.048 1.00 75.38 704 GLY A C 1
ATOM 5539 O O . GLY A 1 704 ? 14.187 -8.102 13.420 1.00 75.38 704 GLY A O 1
ATOM 5540 N N . LEU A 1 705 ? 13.252 -8.667 15.384 1.00 80.38 705 LEU A N 1
ATOM 5541 C CA . LEU A 1 705 ? 14.242 -7.986 16.225 1.00 80.38 705 LEU A CA 1
ATOM 5542 C C . LEU A 1 705 ? 15.570 -8.755 16.316 1.00 80.38 705 LEU A C 1
ATOM 5544 O O . LEU A 1 705 ? 16.629 -8.131 16.330 1.00 80.38 705 LEU A O 1
ATOM 5548 N N . PHE A 1 706 ? 15.537 -10.091 16.372 1.00 80.75 706 PHE A N 1
ATOM 5549 C CA . PHE A 1 706 ? 16.756 -10.904 16.477 1.00 80.75 706 PHE A CA 1
ATOM 5550 C C . PHE A 1 706 ? 17.535 -11.024 15.163 1.00 80.75 706 PHE A C 1
ATOM 5552 O O . PHE A 1 706 ? 18.762 -11.082 15.196 1.00 80.75 706 PHE A O 1
ATOM 5559 N N . TYR A 1 707 ? 16.852 -11.044 14.018 1.00 71.12 707 TYR A N 1
ATOM 5560 C CA . TYR A 1 707 ? 17.467 -11.210 12.695 1.00 71.12 707 TYR A CA 1
ATOM 5561 C C . TYR A 1 707 ? 17.586 -9.886 11.932 1.00 71.12 707 TYR A C 1
ATOM 5563 O O . TYR A 1 707 ? 17.356 -9.823 10.724 1.00 71.12 707 TYR A O 1
ATOM 5571 N N . HIS A 1 708 ? 17.957 -8.810 12.631 1.00 67.00 708 HIS A N 1
ATOM 5572 C CA . HIS A 1 708 ? 18.095 -7.502 12.006 1.00 67.00 708 HIS A CA 1
ATOM 5573 C C . HIS A 1 708 ? 19.265 -7.476 11.009 1.00 67.00 708 HIS A C 1
ATOM 5575 O O . HIS A 1 708 ? 20.432 -7.517 11.400 1.00 67.00 708 HIS A O 1
ATOM 5581 N N . GLN A 1 709 ? 18.956 -7.408 9.713 1.00 67.00 709 GLN A N 1
ATOM 5582 C CA . GLN A 1 709 ? 19.956 -7.187 8.672 1.00 67.00 709 GLN A CA 1
ATOM 5583 C C . GLN A 1 709 ? 20.254 -5.692 8.532 1.00 67.00 709 GLN A C 1
ATOM 5585 O O . GLN A 1 709 ? 19.362 -4.854 8.658 1.00 67.00 709 GLN A O 1
ATOM 5590 N N . SER A 1 710 ? 21.515 -5.355 8.260 1.00 74.19 710 SER A N 1
ATOM 5591 C CA . SER A 1 710 ? 21.919 -3.978 7.972 1.00 74.19 710 SER A CA 1
ATOM 5592 C C . SER A 1 710 ? 21.229 -3.480 6.704 1.00 74.19 710 SER A C 1
ATOM 5594 O O . SER A 1 710 ? 21.357 -4.120 5.658 1.00 74.19 710 SER A O 1
ATOM 5596 N N . LEU A 1 711 ? 20.545 -2.336 6.786 1.00 79.75 711 LEU A N 1
ATOM 5597 C CA . LEU A 1 711 ? 19.887 -1.730 5.632 1.00 79.75 711 LEU A CA 1
ATOM 5598 C C . LEU A 1 711 ? 20.916 -1.407 4.536 1.00 79.75 711 LEU A C 1
ATOM 5600 O O . LEU A 1 711 ? 21.927 -0.744 4.786 1.00 79.75 711 LEU A O 1
ATOM 5604 N N . GLN A 1 712 ? 20.645 -1.859 3.314 1.00 81.81 712 GLN A N 1
ATOM 5605 C CA . GLN A 1 712 ? 21.466 -1.615 2.130 1.00 81.81 712 GLN A CA 1
ATOM 5606 C C . GLN A 1 712 ? 20.542 -1.365 0.934 1.00 81.81 712 GLN A C 1
ATOM 5608 O O . GLN A 1 712 ? 19.526 -2.041 0.792 1.00 81.81 712 GLN A O 1
ATOM 5613 N N . TYR A 1 713 ? 20.884 -0.393 0.089 1.00 81.50 713 TYR A N 1
ATOM 5614 C CA . TYR A 1 713 ? 20.181 -0.110 -1.163 1.00 81.50 713 TYR A CA 1
ATOM 5615 C C . TYR A 1 713 ? 21.182 -0.162 -2.320 1.00 81.50 713 TYR A C 1
ATOM 5617 O O . TYR A 1 713 ? 22.048 0.705 -2.438 1.00 81.50 713 TYR A O 1
ATOM 5625 N N . GLY A 1 714 ? 21.106 -1.203 -3.155 1.00 77.94 714 GLY A N 1
ATOM 5626 C CA . GLY A 1 714 ? 22.138 -1.472 -4.163 1.00 77.94 714 GLY A CA 1
ATOM 5627 C C . GLY A 1 714 ? 23.513 -1.661 -3.512 1.00 77.94 714 GLY A C 1
ATOM 5628 O O . GLY A 1 714 ? 23.652 -2.454 -2.586 1.00 77.94 714 GLY A O 1
ATOM 5629 N N . GLU A 1 715 ? 24.516 -0.900 -3.948 1.00 78.00 715 GLU A N 1
ATOM 5630 C CA . GLU A 1 715 ? 25.864 -0.886 -3.349 1.00 78.00 715 GLU A CA 1
ATOM 5631 C C . GLU A 1 715 ? 25.976 0.039 -2.120 1.00 78.00 715 GLU A C 1
ATOM 5633 O O . GLU A 1 715 ? 26.934 -0.045 -1.350 1.00 78.00 715 GLU A O 1
ATOM 5638 N N . TYR A 1 716 ? 24.995 0.920 -1.894 1.00 82.94 716 TYR A N 1
ATOM 5639 C CA . TYR A 1 716 ? 25.031 1.878 -0.792 1.00 82.94 716 TYR A CA 1
ATOM 5640 C C . TYR A 1 716 ? 24.622 1.226 0.529 1.00 82.94 716 TYR A C 1
ATOM 5642 O O . TYR A 1 716 ? 23.495 0.746 0.692 1.00 82.94 716 TYR A O 1
ATOM 5650 N N . ARG A 1 717 ? 25.524 1.266 1.511 1.00 85.50 717 ARG A N 1
ATOM 5651 C CA . ARG A 1 717 ? 25.242 0.856 2.889 1.00 85.50 717 ARG A CA 1
ATOM 5652 C C . ARG A 1 717 ? 24.880 2.063 3.730 1.00 85.50 717 ARG A C 1
ATOM 5654 O O . ARG A 1 717 ? 25.609 3.053 3.751 1.00 85.50 717 ARG A O 1
ATOM 5661 N N . TYR A 1 718 ? 23.773 1.950 4.455 1.00 85.06 718 TYR A N 1
ATOM 5662 C CA . TYR A 1 718 ? 23.344 3.021 5.338 1.00 85.06 718 TYR A CA 1
ATOM 5663 C C . TYR A 1 718 ? 24.329 3.174 6.502 1.00 85.06 718 TYR A C 1
ATOM 5665 O O . TYR A 1 718 ? 24.816 2.169 7.034 1.00 85.06 718 TYR A O 1
ATOM 5673 N N . PRO A 1 719 ? 24.614 4.416 6.927 1.00 82.31 719 PRO A N 1
ATOM 5674 C CA . PRO A 1 719 ? 25.441 4.659 8.098 1.00 82.31 719 PRO A CA 1
ATOM 5675 C C . PRO A 1 719 ? 24.771 4.031 9.325 1.00 82.31 719 PRO A C 1
ATOM 5677 O O . PRO A 1 719 ? 23.567 4.187 9.548 1.00 82.31 719 PRO A O 1
ATOM 5680 N N . SER A 1 720 ? 25.541 3.326 10.154 1.00 70.62 720 SER A N 1
ATOM 5681 C CA . SER A 1 720 ? 25.031 2.845 11.434 1.00 70.62 720 SER A CA 1
ATOM 5682 C C . SER A 1 720 ? 24.771 4.052 12.334 1.00 70.62 720 SER A C 1
ATOM 5684 O O . SER A 1 720 ? 25.708 4.634 12.881 1.00 70.62 720 SER A O 1
ATOM 5686 N N . PHE A 1 721 ? 23.505 4.416 12.545 1.00 56.03 721 PHE A N 1
ATOM 5687 C CA . PHE A 1 721 ? 23.089 5.473 13.484 1.00 56.03 721 PHE A CA 1
ATOM 5688 C C . PHE A 1 721 ? 23.290 5.086 14.971 1.00 56.03 721 PHE A C 1
ATOM 5690 O O . PHE A 1 721 ? 22.575 5.532 15.862 1.00 56.03 721 PHE A O 1
ATOM 5697 N N . GLY A 1 722 ? 24.307 4.268 15.249 1.00 41.12 722 GLY A N 1
ATOM 5698 C CA . GLY A 1 722 ? 24.731 3.788 16.557 1.00 41.12 722 GLY A CA 1
ATOM 5699 C C . GLY A 1 722 ? 26.252 3.664 16.610 1.00 41.12 722 GLY A C 1
ATOM 5700 O O . GLY A 1 722 ? 26.775 2.575 16.806 1.00 41.12 722 GLY A O 1
ATOM 5701 N N . GLY A 1 723 ? 26.965 4.774 16.398 1.00 31.83 723 GLY A N 1
ATOM 5702 C CA . GLY A 1 723 ? 28.415 4.837 16.593 1.00 31.83 723 GLY A CA 1
ATOM 5703 C C . GLY A 1 723 ? 29.110 5.877 15.721 1.00 31.83 723 GLY A C 1
ATOM 5704 O O . GLY A 1 723 ? 29.632 5.523 14.680 1.00 31.83 723 GLY A O 1
ATOM 5705 N N . LYS A 1 724 ? 29.146 7.133 16.195 1.00 37.38 724 LYS A N 1
ATOM 5706 C CA . LYS A 1 724 ? 30.058 8.218 15.768 1.00 37.38 724 LYS A CA 1
ATOM 5707 C C . LYS A 1 724 ? 30.241 8.405 14.250 1.00 37.38 724 LYS A C 1
ATOM 5709 O O . LYS A 1 724 ? 31.172 7.836 13.712 1.00 37.38 724 LYS A O 1
ATOM 5714 N N . GLU A 1 725 ? 29.472 9.305 13.626 1.00 36.53 725 GLU A N 1
ATOM 5715 C CA . GLU A 1 725 ? 29.944 10.152 12.499 1.00 36.53 725 GLU A CA 1
ATOM 5716 C C . GLU A 1 725 ? 28.866 11.147 12.011 1.00 36.53 725 GLU A C 1
ATOM 5718 O O . GLU A 1 725 ? 28.497 11.205 10.847 1.00 36.53 725 GLU A O 1
ATOM 5723 N N . LEU A 1 726 ? 28.342 11.982 12.916 1.00 32.94 726 LEU A N 1
ATOM 5724 C CA . LEU A 1 726 ? 27.612 13.210 12.535 1.00 32.94 726 LEU A CA 1
ATOM 5725 C C . LEU A 1 726 ? 28.263 14.479 13.110 1.00 32.94 726 LEU A C 1
ATOM 5727 O O . LEU A 1 726 ? 27.634 15.519 13.260 1.00 32.94 726 LEU A O 1
ATOM 5731 N N . GLY A 1 727 ? 29.558 14.405 13.412 1.00 32.47 727 GLY A N 1
ATOM 5732 C CA . GLY A 1 727 ? 30.367 15.555 13.799 1.00 32.47 727 GLY A CA 1
ATOM 5733 C C . GLY A 1 727 ? 31.800 15.343 13.347 1.00 32.47 727 GLY A C 1
ATOM 5734 O O . GLY A 1 727 ? 32.591 14.771 14.092 1.00 32.47 727 GLY A O 1
ATOM 5735 N N . GLY A 1 728 ? 32.120 15.759 12.123 1.00 31.41 728 GLY A N 1
ATOM 5736 C CA . GLY A 1 728 ? 33.492 15.685 11.632 1.00 31.41 728 GLY A CA 1
ATOM 5737 C C . GLY A 1 728 ? 33.667 15.738 10.121 1.00 31.41 728 GLY A C 1
ATOM 5738 O O . GLY A 1 728 ? 34.279 14.827 9.576 1.00 31.41 728 GLY A O 1
ATOM 5739 N N . ARG A 1 729 ? 33.198 16.801 9.464 1.00 29.08 729 ARG A N 1
ATOM 5740 C CA . ARG A 1 729 ? 34.013 17.613 8.543 1.00 29.08 729 ARG A CA 1
ATOM 5741 C C . ARG A 1 729 ? 33.280 18.881 8.146 1.00 29.08 729 ARG A C 1
ATOM 5743 O O . ARG A 1 729 ? 32.074 18.779 7.844 1.00 29.08 729 ARG A O 1
#

Foldseek 3Di:
DDDDDDDDDDDDDDDDDDDDDDDDDDDDDDDDDDDDDDDDDDDDDDDDDPDDDPAWDDDPVGETEGDDDDDDDDPVVVVVVVVVVVVCVVVVVVVVVVVVPPPDDDDDDDDDDDDDDDPDDDDDDDDDDDDDDDDDDDDDDDDDDDFDFDDWDKYWYDDPPDIDIDTFGWGWDDDPPPDDTDTPRPPPCPDPPPPPFAFFPDPVLLLLLLLLQLQFVCLQFPLLLLCLVLFFQQLVVLLVVLVQQAALLLLLVLLLLLQLVLAFLQVSCVLPVVLSVLSVLLLVLLLLCLQLLLLLLLLLLLLLVQLPDPARQLQDQPDPQHDPLEDHLVCPVVCVVVVVVVVVVPPPPDDDDDPPDDPVVVVVVSVVSHDGSLRSCVQCVQLVLVQDPAPVRQAAFDVSSLVSSVVLLVVLLQQDLVHSHSVSVLSVCLSVLLVVLLVVLLVVLVPAPQLVVLSCSNHRGDNVSVVDPVSSLSSNLSLCVSSVRSSSLSSLSSSSHHLQDDSVVSSVVSSVSSVVSSVSSSSSLSSLLRNVCVSNVHDSVVLRDGDPCSLRRSVLNSLSPDVVSSVSSSSSSVSNSSSSSSSSSSSLSSNLRSVCRVVVVVQVPDPSSSSVVSVVSSVVSSVSSSSLSTSNNVNVSLVCVVPSCGLSSLVSSLSVLCCVPPVSHLVVSQVSVCVRHVDGDDPSSNCSSNPRNNVSSVVSSVVCVVPDDFDDDVPDGDDDPPDDDPDDD

pLDDT: mean 70.95, std 29.09, range [18.98, 98.12]

InterPro domains:
  IPR000175 Sodium:neurotransmitter symporter [PF00209] (197-722)
  IPR000175 Sodium:neurotransmitter symporter [PR00176] (205-226)
  IPR000175 Sodium:neurotransmitter symporter [PR00176] (234-253)
  IPR000175 Sodium:neurotransmitter symporter [PR00176] (277-303)
  IPR000175 Sodium:neurotransmitter symporter [PR00176] (426-443)
  IPR000175 Sodium:neurotransmitter symporter [PR00176] (508-528)
  IPR000175 Sodium:neurotransmitter symporter [PR00176] (562-581)
  IPR000175 Sodium:neurotransmitter symporter [PR00176] (646-666)
  IPR000175 Sodium:neurotransmitter symporter [PR00176] (686-706)
  IPR000175 Sodium:neurotransmitter symporter [PS00610] (221-235)
  IPR000175 Sodium:neurotransmitter symporter [PS50267] (196-722)
  IPR000175 Sodium:neurotransmitter symporter [PTHR11616] (189-721)
  IPR037272 Sodium:neurotransmitter symporter superfamily [SSF161070] (197-718)